Protein AF-A0AAV9IWS8-F1 (afdb_monomer_lite)

Foldseek 3Di:
DWDFDADPNDTDTDDPDDDDDDPCVVSVVVLVVVLVVLVVVVVVVLVVVVVVLVVLVDDDPDPDDDDDPDPLEFEEEEELCQQVPDDPPDVPVSLVLLLVLLVVVVVLCVVSVRHYQYEYEFQADPVLSVVVQVSRPSRDDGQWYQYNQNLFIDGPPDPATDLLSLCCFQVVDPQLDLVVLVVLCCVPPVVFKDWPDDSVVLVVLVVSDPSRSSRVRFKTWIDTPDPVDDQVVVQVVSQVSCVVVVRPRWDWHQGPSPRIIMTGGPPRFLLVNVLLVCLSNVHFLASYEYEDALPDPSSLRNLCNQQVPDDPVPSVVSSVVSVPVPVPPDDDDDDDDDDDDDDDDPDDDDPPPAQSYEYEHEYDPDPVSNVVSCVVSVNRHHYFYFPHTHSNRVSVRCVVVVND

InterPro domains:
  IPR023214 HAD superfamily [G3DSA:3.40.50.1000] (103-292)

Radius of gyration: 24.71 Å; chains: 1; bounding box: 49×78×70 Å

Organism: Cyanidium caldarium (NCBI:txid2771)

Structure (mmCIF, N/CA/C/O backbone):
data_AF-A0AAV9IWS8-F1
#
_entry.id   AF-A0AAV9IWS8-F1
#
loop_
_atom_site.group_PDB
_atom_site.id
_atom_site.type_symbol
_atom_site.label_atom_id
_atom_site.label_alt_id
_atom_site.label_comp_id
_atom_site.label_asym_id
_atom_site.label_entity_id
_atom_site.label_seq_id
_atom_site.pdbx_PDB_ins_code
_atom_site.Cartn_x
_atom_site.Cartn_y
_atom_site.Cartn_z
_atom_site.occupancy
_atom_site.B_iso_or_equiv
_atom_site.auth_seq_id
_atom_site.auth_comp_id
_atom_site.auth_asym_id
_atom_site.auth_atom_id
_atom_site.pdbx_PDB_model_num
ATOM 1 N N . MET A 1 1 ? -9.241 48.204 24.441 1.00 44.25 1 MET A N 1
ATOM 2 C CA . MET A 1 1 ? -8.723 46.841 24.699 1.00 44.25 1 MET A CA 1
ATOM 3 C C . MET A 1 1 ? -8.678 46.113 23.356 1.00 44.25 1 MET A C 1
ATOM 5 O O . MET A 1 1 ? -9.718 46.025 22.714 1.00 44.25 1 MET A O 1
ATOM 9 N N . GLN A 1 2 ? -7.498 45.735 22.853 1.00 40.56 2 GLN A N 1
ATOM 10 C CA . GLN A 1 2 ? -7.369 45.031 21.566 1.00 40.56 2 GLN A CA 1
ATOM 11 C C . GLN A 1 2 ? -7.474 43.526 21.810 1.00 40.56 2 GLN A C 1
ATOM 13 O O . GLN A 1 2 ? -6.686 42.978 22.578 1.00 40.56 2 GLN A O 1
ATOM 18 N N . ARG A 1 3 ? -8.441 42.867 21.168 1.00 42.56 3 ARG A N 1
ATOM 19 C CA . ARG A 1 3 ? -8.552 41.404 21.178 1.00 42.56 3 ARG A CA 1
ATOM 20 C C . ARG A 1 3 ? -7.980 40.896 19.858 1.00 42.56 3 ARG A C 1
ATOM 22 O O . ARG A 1 3 ? -8.365 41.384 18.797 1.00 42.56 3 ARG A O 1
ATOM 29 N N . ARG A 1 4 ? -7.014 39.979 19.916 1.00 39.25 4 ARG A N 1
ATOM 30 C CA . ARG A 1 4 ? -6.505 39.288 18.725 1.00 39.25 4 ARG A CA 1
ATOM 31 C C . ARG A 1 4 ? -7.320 38.019 18.548 1.00 39.25 4 ARG A C 1
ATOM 33 O O . ARG A 1 4 ? -7.346 37.192 19.453 1.00 39.25 4 ARG A O 1
ATOM 40 N N . GLU A 1 5 ? -7.970 37.883 17.404 1.00 42.12 5 GLU A N 1
ATOM 41 C CA . GLU A 1 5 ? -8.695 36.669 17.034 1.00 42.12 5 GLU A CA 1
ATOM 42 C C . GLU A 1 5 ? -8.039 36.070 15.790 1.00 42.12 5 GLU A C 1
ATOM 44 O O . GLU A 1 5 ? -7.589 36.790 14.893 1.00 42.12 5 GLU A O 1
ATOM 49 N N . THR A 1 6 ? -7.910 34.745 15.765 1.00 37.56 6 THR A N 1
ATOM 50 C CA . THR A 1 6 ? -7.320 34.020 14.638 1.00 37.56 6 THR A CA 1
ATOM 51 C C . THR A 1 6 ? -8.442 33.492 13.757 1.00 37.56 6 THR A C 1
ATOM 53 O O . THR A 1 6 ? -9.237 32.667 14.200 1.00 37.56 6 THR A O 1
ATOM 56 N N . VAL A 1 7 ? -8.503 33.954 12.508 1.00 41.59 7 VAL A N 1
ATOM 57 C CA . VAL A 1 7 ? -9.489 33.501 11.515 1.00 41.59 7 VAL A CA 1
ATOM 58 C C . VAL A 1 7 ? -8.727 33.065 10.267 1.00 41.59 7 VAL A C 1
ATOM 60 O O . VAL A 1 7 ? -7.934 33.834 9.728 1.00 41.59 7 VAL A O 1
ATOM 63 N N . CYS A 1 8 ? -8.918 31.813 9.837 1.00 34.59 8 CYS A N 1
ATOM 64 C CA . CYS A 1 8 ? -8.216 31.214 8.689 1.00 34.59 8 CYS A CA 1
ATOM 65 C C . CYS A 1 8 ? -6.675 31.321 8.755 1.00 34.59 8 CYS A C 1
ATOM 67 O O . CYS A 1 8 ? -6.027 31.528 7.736 1.00 34.59 8 CYS A O 1
ATOM 69 N N . GLY A 1 9 ? -6.083 31.218 9.952 1.00 37.50 9 GLY A N 1
ATOM 70 C CA . GLY A 1 9 ? -4.624 31.264 10.140 1.00 37.50 9 GLY A CA 1
ATOM 71 C C . GLY A 1 9 ? -4.002 32.667 10.186 1.00 37.50 9 GLY A C 1
ATOM 72 O O . GLY A 1 9 ? -2.807 32.783 10.441 1.00 37.50 9 GLY A O 1
ATOM 73 N N . PHE A 1 10 ? -4.787 33.738 10.020 1.00 37.78 10 PHE A N 1
ATOM 74 C CA . PHE A 1 10 ? -4.312 35.120 10.145 1.00 37.78 10 PHE A CA 1
ATOM 75 C C . PHE A 1 10 ? -4.718 35.725 11.496 1.00 37.78 10 PHE A C 1
ATOM 77 O O . PHE A 1 10 ? -5.850 35.547 11.951 1.00 37.78 10 PHE A O 1
ATOM 84 N N . GLN A 1 11 ? -3.803 36.457 12.145 1.00 38.84 11 GLN A N 1
ATOM 85 C CA . GLN A 1 11 ? -4.126 37.260 13.331 1.00 38.84 11 GLN A CA 1
ATOM 86 C C . GLN A 1 11 ? -4.824 38.551 12.897 1.00 38.84 11 GLN A C 1
ATOM 88 O O . GLN A 1 11 ? -4.212 39.400 12.250 1.00 38.84 11 GLN A O 1
ATOM 93 N N . VAL A 1 12 ? -6.087 38.724 13.287 1.00 42.97 12 VAL A N 1
ATOM 94 C CA . VAL A 1 12 ? -6.838 39.961 13.052 1.00 42.97 12 VAL A CA 1
ATOM 95 C C . VAL A 1 12 ? -6.952 40.719 14.372 1.00 42.97 12 VAL A C 1
ATOM 97 O O . VAL A 1 12 ? -7.405 40.180 15.384 1.00 42.97 12 VAL A O 1
ATOM 100 N N . ALA A 1 13 ? -6.503 41.975 14.383 1.00 39.78 13 ALA A N 1
ATOM 101 C CA . ALA A 1 13 ? -6.649 42.856 15.534 1.00 39.78 13 ALA A CA 1
ATOM 102 C C . ALA A 1 13 ? -8.054 43.472 15.530 1.00 39.78 13 ALA A C 1
ATOM 104 O O . ALA A 1 13 ? -8.386 44.265 14.649 1.00 39.78 13 ALA A O 1
ATOM 105 N N . VAL A 1 14 ? -8.877 43.119 16.518 1.00 45.31 14 VAL A N 1
ATOM 106 C CA . VAL A 1 14 ? -10.206 43.704 16.705 1.00 45.31 14 VAL A CA 1
ATOM 107 C C . VAL A 1 14 ? -10.105 44.807 17.756 1.00 45.31 14 VAL A C 1
ATOM 109 O O . VAL A 1 14 ? -9.863 44.560 18.943 1.00 45.31 14 VAL A O 1
ATOM 112 N N . THR A 1 15 ? -10.264 46.053 17.315 1.00 41.12 15 THR A N 1
ATOM 113 C CA . THR A 1 15 ? -10.272 47.223 18.198 1.00 41.12 15 THR A CA 1
ATOM 114 C C . THR A 1 15 ? -11.687 47.442 18.727 1.00 41.12 15 THR A C 1
ATOM 116 O O . THR A 1 15 ? -12.567 47.904 18.001 1.00 41.12 15 THR A O 1
ATOM 119 N N . VAL A 1 16 ? -11.924 47.118 20.000 1.00 42.53 16 VAL A N 1
ATOM 120 C CA . VAL A 1 16 ? -13.203 47.401 20.668 1.00 42.53 16 VAL A CA 1
ATOM 121 C C . VAL A 1 16 ? -13.324 48.916 20.861 1.00 42.53 16 VAL A C 1
ATOM 123 O O . VAL A 1 16 ? -12.614 49.482 21.692 1.00 42.53 16 VAL A O 1
ATOM 126 N N . GLY A 1 17 ? -14.182 49.570 20.069 1.00 40.38 17 GLY A N 1
ATOM 127 C CA . GLY A 1 17 ? -14.532 50.986 20.259 1.00 40.38 17 GLY A CA 1
ATOM 128 C C . GLY A 1 17 ? -14.829 51.819 19.006 1.00 40.38 17 GLY A C 1
ATOM 129 O O . GLY A 1 17 ? -15.272 52.953 19.151 1.00 40.38 17 GLY A O 1
ATOM 130 N N . ALA A 1 18 ? -14.640 51.307 17.786 1.00 39.53 18 ALA A N 1
ATOM 131 C CA . ALA A 1 18 ? -14.952 52.055 16.563 1.00 39.53 18 ALA A CA 1
ATOM 132 C C . ALA A 1 18 ? -16.072 51.381 15.756 1.00 39.53 18 ALA A C 1
ATOM 134 O O . ALA A 1 18 ? -16.103 50.162 15.614 1.00 39.53 18 ALA A O 1
ATOM 135 N N . ARG A 1 19 ? -17.002 52.211 15.264 1.00 37.84 19 ARG A N 1
ATOM 136 C CA . ARG A 1 19 ? -18.220 51.883 14.500 1.00 37.84 19 ARG A CA 1
ATOM 137 C C . ARG A 1 19 ? -18.088 50.610 13.650 1.00 37.84 19 ARG A C 1
ATOM 139 O O . ARG A 1 19 ? -17.273 50.551 12.734 1.00 37.84 19 ARG A O 1
ATOM 146 N N . LEU A 1 20 ? -18.963 49.640 13.922 1.00 42.66 20 LEU A N 1
ATOM 147 C CA . LEU A 1 20 ? -19.145 48.406 13.158 1.00 42.66 20 LEU A CA 1
ATOM 148 C C . LEU A 1 20 ? -19.492 48.722 11.687 1.00 42.66 20 LEU A C 1
ATOM 150 O O . LEU A 1 20 ? -20.643 48.968 11.335 1.00 42.66 20 LEU A O 1
ATOM 154 N N . ARG A 1 21 ? -18.477 48.717 10.820 1.00 41.31 21 ARG A N 1
ATOM 155 C CA . ARG A 1 21 ? -18.583 48.499 9.367 1.00 41.31 21 ARG A CA 1
ATOM 156 C C . ARG A 1 21 ? -17.654 47.333 8.990 1.00 41.31 21 ARG A C 1
ATOM 158 O O . ARG A 1 21 ? -16.724 47.030 9.732 1.00 41.31 21 ARG A O 1
ATOM 165 N N . PRO A 1 22 ? -17.978 46.579 7.931 1.00 43.94 22 PRO A N 1
ATOM 166 C CA . PRO A 1 22 ? -18.131 45.133 8.036 1.00 43.94 22 PRO A CA 1
ATOM 167 C C . PRO A 1 22 ? -16.794 44.398 7.946 1.00 43.94 22 PRO A C 1
ATOM 169 O O . PRO A 1 22 ? -16.255 44.182 6.861 1.00 43.94 22 PRO A O 1
ATOM 172 N N . VAL A 1 23 ? -16.320 43.909 9.092 1.00 45.72 23 VAL A N 1
ATOM 173 C CA . VAL A 1 23 ? -15.241 42.909 9.183 1.00 45.72 23 VAL A CA 1
ATOM 174 C C . VAL A 1 23 ? -15.566 41.673 8.319 1.00 45.72 23 VAL A C 1
ATOM 176 O O . VAL A 1 23 ? -14.657 41.058 7.767 1.00 45.72 23 VAL A O 1
ATOM 179 N N . SER A 1 24 ? -16.851 41.370 8.077 1.00 49.56 24 SER A N 1
ATOM 180 C CA . SER A 1 24 ? -17.270 40.248 7.221 1.00 49.56 24 SER A CA 1
ATOM 181 C C . SER A 1 24 ? -16.883 40.396 5.743 1.00 49.56 24 SER A C 1
ATOM 183 O O . SER A 1 24 ? -16.644 39.390 5.080 1.00 49.56 24 SER A O 1
ATOM 185 N N . LEU A 1 25 ? -16.758 41.621 5.218 1.00 45.06 25 LEU A N 1
ATOM 186 C CA . LEU A 1 25 ? -16.413 41.860 3.809 1.00 45.06 25 LEU A CA 1
ATOM 187 C C . LEU A 1 25 ? -14.907 41.712 3.566 1.00 45.06 25 LEU A C 1
ATOM 189 O O . LEU A 1 25 ? -14.501 41.111 2.574 1.00 45.06 25 LEU A O 1
ATOM 193 N N . ALA A 1 26 ? -14.079 42.194 4.497 1.00 46.75 26 ALA A N 1
ATOM 194 C CA . ALA A 1 26 ? -12.628 42.022 4.438 1.00 46.75 26 ALA A CA 1
ATOM 195 C C . ALA A 1 26 ? -12.226 40.549 4.630 1.00 46.75 26 ALA A C 1
ATOM 197 O O . ALA A 1 26 ? -11.439 40.022 3.846 1.00 46.75 26 ALA A O 1
ATOM 198 N N . VAL A 1 27 ? -12.837 39.857 5.601 1.00 52.47 27 VAL A N 1
ATOM 199 C CA . VAL A 1 27 ? -12.632 38.414 5.820 1.00 52.47 27 VAL A CA 1
ATOM 200 C C . VAL A 1 27 ? -13.157 37.597 4.634 1.00 52.47 27 VAL A C 1
ATOM 202 O O . VAL A 1 27 ? -12.464 36.704 4.153 1.00 52.47 27 VAL A O 1
ATOM 205 N N . GLY A 1 28 ? -14.331 37.939 4.091 1.00 46.25 28 GLY A N 1
ATOM 206 C CA . GLY A 1 28 ? -14.896 37.273 2.914 1.00 46.25 28 GLY A CA 1
ATOM 207 C C . GLY A 1 28 ? -14.073 37.468 1.634 1.00 46.25 28 GLY A C 1
ATOM 208 O O . GLY A 1 28 ? -14.016 36.572 0.791 1.00 46.25 28 GLY A O 1
ATOM 209 N N . ASN A 1 29 ? -13.400 38.610 1.480 1.00 51.38 29 ASN A N 1
ATOM 210 C CA . ASN A 1 29 ? -12.502 38.858 0.350 1.00 51.38 29 ASN A CA 1
ATOM 211 C C . ASN A 1 29 ? -11.147 38.160 0.528 1.00 51.38 29 ASN A C 1
ATOM 213 O O . ASN A 1 29 ? -10.643 37.596 -0.439 1.00 51.38 29 ASN A O 1
ATOM 217 N N . ALA A 1 30 ? -10.602 38.116 1.748 1.00 48.44 30 ALA A N 1
ATOM 218 C CA . ALA A 1 30 ? -9.397 37.347 2.058 1.00 48.44 30 ALA A CA 1
ATOM 219 C C . ALA A 1 30 ? -9.610 35.839 1.836 1.00 48.44 30 ALA A C 1
ATOM 221 O O . ALA A 1 30 ? -8.800 35.198 1.171 1.00 48.44 30 ALA A O 1
ATOM 222 N N . CYS A 1 31 ? -10.743 35.285 2.285 1.00 49.72 31 CYS A N 1
ATOM 223 C CA . CYS A 1 31 ? -11.090 33.882 2.036 1.00 49.72 31 CYS A CA 1
ATOM 224 C C . CYS A 1 31 ? -11.226 33.583 0.536 1.00 49.72 31 CYS A C 1
ATOM 226 O O . CYS A 1 31 ? -10.699 32.582 0.061 1.00 49.72 31 CYS A O 1
ATOM 228 N N . ARG A 1 32 ? -11.873 34.472 -0.234 1.00 53.44 32 ARG A N 1
ATOM 229 C CA . ARG A 1 32 ? -11.977 34.325 -1.697 1.00 53.44 32 ARG A CA 1
ATOM 230 C C . ARG A 1 32 ? -10.627 34.431 -2.405 1.00 53.44 32 ARG A C 1
ATOM 232 O O . ARG A 1 32 ? -10.396 33.689 -3.355 1.00 53.44 32 ARG A O 1
ATOM 239 N N . ALA A 1 33 ? -9.737 35.313 -1.953 1.00 48.81 33 ALA A N 1
ATOM 240 C CA . ALA A 1 33 ? -8.392 35.448 -2.510 1.00 48.81 33 ALA A CA 1
ATOM 241 C C . ALA A 1 33 ? -7.543 34.193 -2.253 1.00 48.81 33 ALA A C 1
ATOM 243 O O . ALA A 1 33 ? -6.892 33.701 -3.174 1.00 48.81 33 ALA A O 1
ATOM 244 N N . VAL A 1 34 ? -7.621 33.625 -1.044 1.00 52.84 34 VAL A N 1
ATOM 245 C CA . VAL A 1 34 ? -6.986 32.343 -0.703 1.00 52.84 34 VAL A CA 1
ATOM 246 C C . VAL A 1 34 ? -7.567 31.216 -1.561 1.00 52.84 34 VAL A C 1
ATOM 248 O O . VAL A 1 34 ? -6.813 30.513 -2.225 1.00 52.84 34 VAL A O 1
ATOM 251 N N . GLN A 1 35 ? -8.894 31.111 -1.675 1.00 50.78 35 GLN A N 1
ATOM 252 C CA . GLN A 1 35 ? -9.545 30.121 -2.544 1.00 50.78 35 GLN A CA 1
ATOM 253 C C . GLN A 1 35 ? -9.142 30.264 -4.023 1.00 50.78 35 GLN A C 1
ATOM 255 O O . GLN A 1 35 ? -8.949 29.261 -4.711 1.00 50.78 35 GLN A O 1
ATOM 260 N N . GLN A 1 36 ? -8.983 31.491 -4.534 1.00 52.28 36 GLN A N 1
ATOM 261 C CA . GLN A 1 36 ? -8.515 31.728 -5.903 1.00 52.28 36 GLN A CA 1
ATOM 262 C C . GLN A 1 36 ? -7.044 31.344 -6.091 1.00 52.28 36 GLN A C 1
ATOM 264 O O . GLN A 1 36 ? -6.728 30.654 -7.062 1.00 52.28 36 GLN A O 1
ATOM 269 N N . GLN A 1 37 ? -6.150 31.742 -5.181 1.00 53.06 37 GLN A N 1
ATOM 270 C CA . GLN A 1 37 ? -4.728 31.383 -5.247 1.00 53.06 37 GLN A CA 1
ATOM 271 C C . GLN A 1 37 ? -4.522 29.865 -5.155 1.00 53.06 37 GLN A C 1
ATOM 273 O O . GLN A 1 37 ? -3.770 29.293 -5.946 1.00 53.06 37 GLN A O 1
ATOM 278 N N . GLN A 1 38 ? -5.254 29.193 -4.267 1.00 52.41 38 GLN A N 1
ATOM 279 C CA . GLN A 1 38 ? -5.216 27.738 -4.123 1.00 52.41 38 GLN A CA 1
ATOM 280 C C . GLN A 1 38 ? -5.833 27.028 -5.349 1.00 52.41 38 GLN A C 1
ATOM 282 O O . GLN A 1 38 ? -5.283 26.055 -5.870 1.00 52.41 38 GLN A O 1
ATOM 287 N N . GLY A 1 39 ? -6.912 27.579 -5.922 1.00 50.59 39 GLY A N 1
ATOM 288 C CA . GLY A 1 39 ? -7.481 27.159 -7.209 1.00 50.59 39 GLY A CA 1
ATOM 289 C C . GLY A 1 39 ? -6.471 27.182 -8.362 1.00 50.59 39 GLY A C 1
ATOM 290 O O . GLY A 1 39 ? -6.437 26.258 -9.180 1.00 50.59 39 GLY A O 1
ATOM 291 N N . VAL A 1 40 ? -5.624 28.212 -8.421 1.00 57.69 40 VAL A N 1
ATOM 292 C CA . VAL A 1 40 ? -4.547 28.328 -9.416 1.00 57.69 40 VAL A CA 1
ATOM 293 C C . VAL A 1 40 ? -3.444 27.298 -9.163 1.00 57.69 40 VAL A C 1
ATOM 295 O O . VAL A 1 40 ? -3.032 26.630 -10.114 1.00 57.69 40 VAL A O 1
ATOM 298 N N . ALA A 1 41 ? -3.018 27.111 -7.909 1.00 53.50 41 ALA A N 1
ATOM 299 C CA . ALA A 1 41 ? -1.998 26.127 -7.537 1.00 53.50 41 ALA A CA 1
ATOM 300 C C . ALA A 1 41 ? -2.413 24.693 -7.909 1.00 53.50 41 ALA A C 1
ATOM 302 O O . ALA A 1 41 ? -1.655 23.971 -8.550 1.00 53.50 41 ALA A O 1
ATOM 303 N N . PHE A 1 42 ? -3.657 24.305 -7.634 1.00 53.34 42 PHE A N 1
ATOM 304 C CA . PHE A 1 42 ? -4.180 22.986 -8.006 1.00 53.34 42 PHE A CA 1
ATOM 305 C C . PHE A 1 42 ? -4.276 22.763 -9.513 1.00 53.34 42 PHE A C 1
ATOM 307 O O . PHE A 1 42 ? -3.954 21.685 -10.012 1.00 53.34 42 PHE A O 1
ATOM 314 N N . ARG A 1 43 ? -4.699 23.780 -10.276 1.00 62.03 43 ARG A N 1
ATOM 315 C CA . ARG A 1 43 ? -4.694 23.690 -11.744 1.00 62.03 43 ARG A CA 1
ATOM 316 C C . ARG A 1 43 ? -3.269 23.561 -12.278 1.00 62.03 43 ARG A C 1
ATOM 318 O O . ARG A 1 43 ? -3.054 22.824 -13.238 1.00 62.03 43 ARG A O 1
ATOM 325 N N . ALA A 1 44 ? -2.306 24.263 -11.680 1.00 61.41 44 ALA A N 1
ATOM 326 C CA . ALA A 1 44 ? -0.895 24.123 -12.021 1.00 61.41 44 ALA A CA 1
ATOM 327 C C . ALA A 1 44 ? -0.381 22.709 -11.706 1.00 61.41 44 ALA A C 1
ATOM 329 O O . ALA A 1 44 ? 0.295 22.114 -12.544 1.00 61.41 44 ALA A O 1
ATOM 330 N N . GLU A 1 45 ? -0.788 22.134 -10.575 1.00 60.22 45 GLU A N 1
ATOM 331 C CA . GLU A 1 45 ? -0.401 20.783 -10.173 1.00 60.22 45 GLU A CA 1
ATOM 332 C C . GLU A 1 45 ? -0.983 19.709 -11.097 1.00 60.22 45 GLU A C 1
ATOM 334 O O . GLU A 1 45 ? -0.250 18.865 -11.613 1.00 60.22 45 GLU A O 1
ATOM 339 N N . ARG A 1 46 ? -2.278 19.801 -11.430 1.00 64.88 46 ARG A N 1
ATOM 340 C CA . ARG A 1 46 ? -2.899 18.938 -12.449 1.00 64.88 46 ARG A CA 1
ATOM 341 C C . ARG A 1 46 ? -2.174 19.030 -13.792 1.00 64.88 46 ARG A C 1
ATOM 343 O O . ARG A 1 46 ? -1.942 18.007 -14.433 1.00 64.88 46 ARG A O 1
ATOM 350 N N . ARG A 1 47 ? -1.770 20.235 -14.215 1.00 65.38 47 ARG A N 1
ATOM 351 C CA . ARG A 1 47 ? -0.985 20.429 -15.449 1.00 65.38 47 ARG A CA 1
ATOM 352 C C . ARG A 1 47 ? 0.389 19.771 -15.357 1.00 65.38 47 ARG A C 1
ATOM 354 O O . ARG A 1 47 ? 0.838 19.188 -16.341 1.00 65.38 47 ARG A O 1
ATOM 361 N N . ARG A 1 48 ? 1.060 19.856 -14.207 1.00 64.69 48 ARG A N 1
ATOM 362 C CA . ARG A 1 48 ? 2.366 19.225 -13.984 1.00 64.69 48 ARG A CA 1
ATOM 363 C C . ARG A 1 48 ? 2.257 17.698 -14.043 1.00 64.69 48 ARG A C 1
ATOM 365 O O . ARG A 1 48 ? 3.038 17.078 -14.764 1.00 64.69 48 ARG A O 1
ATOM 372 N N . ARG A 1 49 ? 1.234 17.113 -13.408 1.00 61.62 49 ARG A N 1
ATOM 373 C CA . ARG A 1 49 ? 0.951 15.665 -13.455 1.00 61.62 49 ARG A CA 1
ATOM 374 C C . ARG A 1 49 ? 0.615 15.193 -14.859 1.00 61.62 49 ARG A C 1
ATOM 376 O O . ARG A 1 49 ? 1.187 14.220 -15.334 1.00 61.62 49 ARG A O 1
ATOM 383 N N . ALA A 1 50 ? -0.229 15.937 -15.574 1.00 62.84 50 ALA A N 1
ATOM 384 C CA . ALA A 1 50 ? -0.552 15.634 -16.965 1.00 62.84 50 ALA A CA 1
ATOM 385 C C . ALA A 1 50 ? 0.697 15.623 -17.865 1.00 62.84 50 ALA A C 1
ATOM 387 O O . ALA A 1 50 ? 0.795 14.773 -18.746 1.00 62.84 50 ALA A O 1
ATOM 388 N N . ARG A 1 51 ? 1.666 16.525 -17.637 1.00 66.50 51 ARG A N 1
ATOM 389 C CA . ARG A 1 51 ? 2.952 16.530 -18.360 1.00 66.50 51 ARG A CA 1
ATOM 390 C C . ARG A 1 51 ? 3.835 15.343 -17.994 1.00 66.50 51 ARG A C 1
ATOM 392 O O . ARG A 1 51 ? 4.458 14.784 -18.889 1.00 66.50 51 ARG A O 1
ATOM 399 N N . TRP A 1 52 ? 3.891 14.971 -16.717 1.00 64.00 52 TRP A N 1
ATOM 400 C CA . TRP A 1 52 ? 4.634 13.794 -16.264 1.00 64.00 52 TRP A CA 1
ATOM 401 C C . TRP A 1 52 ? 4.077 12.509 -16.892 1.00 64.00 52 TRP A C 1
ATOM 403 O O . TRP A 1 52 ? 4.830 11.755 -17.500 1.00 64.00 52 TRP A O 1
ATOM 413 N N . LEU A 1 53 ? 2.750 12.334 -16.895 1.00 57.88 53 LEU A N 1
ATOM 414 C CA . LEU A 1 53 ? 2.090 11.230 -17.602 1.00 57.88 53 LEU A CA 1
ATOM 415 C C . LEU A 1 53 ? 2.387 11.242 -19.106 1.00 57.88 53 LEU A C 1
ATOM 417 O O . LEU A 1 53 ? 2.688 10.204 -19.684 1.00 57.88 53 LEU A O 1
ATOM 421 N N . ALA A 1 54 ? 2.370 12.419 -19.741 1.00 58.69 54 ALA A N 1
ATOM 422 C CA . ALA A 1 54 ? 2.739 12.537 -21.152 1.00 58.69 54 ALA A CA 1
ATOM 423 C C . ALA A 1 54 ? 4.211 12.178 -21.417 1.00 58.69 54 ALA A C 1
ATOM 425 O O . ALA A 1 54 ? 4.526 11.732 -22.514 1.00 58.69 54 ALA A O 1
ATOM 426 N N . ALA A 1 55 ? 5.112 12.383 -20.450 1.00 59.00 55 ALA A N 1
ATOM 427 C CA . ALA A 1 55 ? 6.513 11.991 -20.570 1.00 59.00 55 ALA A CA 1
ATOM 428 C C . ALA A 1 55 ? 6.686 10.465 -20.505 1.00 59.00 55 ALA A C 1
ATOM 430 O O . ALA A 1 55 ? 7.504 9.933 -21.248 1.00 59.00 55 ALA A O 1
ATOM 431 N N . LEU A 1 56 ? 5.882 9.773 -19.689 1.00 55.47 56 LEU A N 1
ATOM 432 C CA . LEU A 1 56 ? 5.847 8.305 -19.627 1.00 55.47 56 LEU A CA 1
ATOM 433 C C . LEU A 1 56 ? 5.221 7.664 -20.874 1.00 55.47 56 LEU A C 1
ATOM 435 O O . LEU A 1 56 ? 5.575 6.546 -21.234 1.00 55.47 56 LEU A O 1
ATOM 439 N N . ASP A 1 57 ? 4.308 8.374 -21.540 1.00 50.12 57 ASP A N 1
ATOM 440 C CA . ASP A 1 57 ? 3.648 7.924 -22.772 1.00 50.12 57 ASP A CA 1
ATOM 441 C C . ASP A 1 57 ? 4.453 8.225 -24.053 1.00 50.12 57 ASP A C 1
ATOM 443 O O . ASP A 1 57 ? 4.012 7.855 -25.142 1.00 50.12 57 ASP A O 1
ATOM 447 N N . ARG A 1 58 ? 5.614 8.899 -23.979 1.00 47.28 58 ARG A N 1
ATOM 448 C CA . ARG A 1 58 ? 6.420 9.165 -25.183 1.00 47.28 58 ARG A CA 1
ATOM 449 C C . ARG A 1 58 ? 7.044 7.862 -25.693 1.00 47.28 58 ARG A C 1
ATOM 451 O O . ARG A 1 58 ? 7.877 7.297 -24.985 1.00 47.28 58 ARG A O 1
ATOM 458 N N . PRO A 1 59 ? 6.727 7.409 -26.922 1.00 44.16 59 PRO A N 1
ATOM 459 C CA . PRO A 1 59 ? 7.496 6.343 -27.542 1.00 44.16 59 PRO A CA 1
ATOM 460 C C . PRO A 1 59 ? 8.933 6.840 -27.700 1.00 44.16 59 PRO A C 1
ATOM 462 O O . PRO A 1 59 ? 9.172 7.881 -28.321 1.00 44.16 59 PRO A O 1
ATOM 465 N N . GLN A 1 60 ? 9.891 6.131 -27.101 1.00 47.62 60 GLN A N 1
ATOM 466 C CA . GLN A 1 60 ? 11.290 6.362 -27.430 1.00 47.62 60 GLN A CA 1
ATOM 467 C C . GLN A 1 60 ? 11.456 6.050 -28.919 1.00 47.62 60 GLN A C 1
ATOM 469 O O . GLN A 1 60 ? 10.963 5.036 -29.413 1.00 47.62 60 GLN A O 1
ATOM 474 N N . SER A 1 61 ? 12.057 6.986 -29.649 1.00 39.22 61 SER A N 1
ATOM 475 C CA . SER A 1 61 ? 12.314 6.882 -31.086 1.00 39.22 61 SER A CA 1
ATOM 476 C C . SER A 1 61 ? 12.901 5.510 -31.438 1.00 39.22 61 SER A C 1
ATOM 478 O O . SER A 1 61 ? 13.800 5.061 -30.725 1.00 39.22 61 SER A O 1
ATOM 480 N N . PRO A 1 62 ? 12.443 4.853 -32.519 1.00 41.84 62 PRO A N 1
ATOM 481 C CA . PRO A 1 62 ? 12.879 3.505 -32.839 1.00 41.84 62 PRO A CA 1
ATOM 482 C C . PRO A 1 62 ? 14.350 3.539 -33.255 1.00 41.84 62 PRO A C 1
ATOM 484 O O . PRO A 1 62 ? 14.680 3.944 -34.369 1.00 41.84 62 PRO A O 1
ATOM 487 N N . GLN A 1 63 ? 15.245 3.115 -32.364 1.00 42.66 63 GLN A N 1
ATOM 488 C CA . GLN A 1 63 ? 16.551 2.632 -32.789 1.00 42.66 63 GLN A CA 1
ATOM 489 C C . GLN A 1 63 ? 16.373 1.186 -33.244 1.00 42.66 63 GLN A C 1
ATOM 491 O O . GLN A 1 63 ? 15.838 0.333 -32.541 1.00 42.66 63 GLN A O 1
ATOM 496 N N . SER A 1 64 ? 16.723 0.969 -34.503 1.00 41.44 64 SER A N 1
ATOM 497 C CA . SER A 1 64 ? 16.489 -0.245 -35.266 1.00 41.44 64 SER A CA 1
ATOM 498 C C . SER A 1 64 ? 17.052 -1.501 -34.601 1.00 41.44 64 SER A C 1
ATOM 500 O O . SER A 1 64 ? 18.243 -1.566 -34.308 1.00 41.44 64 SER A O 1
ATOM 502 N N . GLY A 1 65 ? 16.220 -2.542 -34.552 1.00 41.47 65 GLY A N 1
ATOM 503 C CA . GLY A 1 65 ? 16.670 -3.924 -34.699 1.00 41.47 65 GLY A CA 1
ATOM 504 C C . GLY A 1 65 ? 16.858 -4.714 -33.409 1.00 41.47 65 GLY A C 1
ATOM 505 O O . GLY A 1 65 ? 17.987 -4.949 -32.999 1.00 41.47 65 GLY A O 1
ATOM 506 N N . ARG A 1 66 ? 15.759 -5.258 -32.872 1.00 36.50 66 ARG A N 1
ATOM 507 C CA . ARG A 1 66 ? 15.597 -6.698 -32.589 1.00 36.50 66 ARG A CA 1
ATOM 508 C C . ARG A 1 66 ? 14.166 -6.989 -32.138 1.00 36.50 66 ARG A C 1
ATOM 510 O O . ARG A 1 66 ? 13.579 -6.258 -31.354 1.00 36.50 66 ARG A O 1
ATOM 517 N N . SER A 1 67 ? 13.612 -8.049 -32.710 1.00 38.44 67 SER A N 1
ATOM 518 C CA . SER A 1 67 ? 12.271 -8.554 -32.444 1.00 38.44 67 SER A CA 1
ATOM 519 C C . SER A 1 67 ? 12.212 -9.214 -31.067 1.00 38.44 67 SER A C 1
ATOM 521 O O . SER A 1 67 ? 12.903 -10.203 -30.840 1.00 38.44 67 SER A O 1
ATOM 523 N N . ALA A 1 68 ? 11.362 -8.693 -30.188 1.00 37.69 68 ALA A N 1
ATOM 524 C CA . ALA A 1 68 ? 10.508 -9.495 -29.323 1.00 37.69 68 ALA A CA 1
ATOM 525 C C . ALA A 1 68 ? 9.280 -8.647 -28.973 1.00 37.69 68 ALA A C 1
ATOM 527 O O . ALA A 1 68 ? 9.380 -7.534 -28.468 1.00 37.69 68 ALA A O 1
ATOM 528 N N . SER A 1 69 ? 8.117 -9.177 -29.322 1.00 45.53 69 SER A N 1
ATOM 529 C CA . SER A 1 69 ? 6.800 -8.669 -28.959 1.00 45.53 69 SER A CA 1
ATOM 530 C C . SER A 1 69 ? 6.689 -8.555 -27.430 1.00 45.53 69 SER A C 1
ATOM 532 O O . SER A 1 69 ? 6.533 -9.566 -26.750 1.00 45.53 69 SER A O 1
ATOM 534 N N . GLY A 1 70 ? 6.749 -7.339 -26.898 1.00 51.62 70 GLY A N 1
ATOM 535 C CA . GLY A 1 70 ? 6.473 -7.024 -25.500 1.00 51.62 70 GLY A CA 1
ATOM 536 C C . GLY A 1 70 ? 6.495 -5.511 -25.326 1.00 51.62 70 GLY A C 1
ATOM 537 O O . GLY A 1 70 ? 7.328 -4.831 -25.927 1.00 51.62 70 GLY A O 1
ATOM 538 N N . ASN A 1 71 ? 5.555 -4.949 -24.572 1.00 63.12 71 ASN A N 1
ATOM 539 C CA . ASN A 1 71 ? 5.622 -3.534 -24.224 1.00 63.12 71 ASN A CA 1
ATOM 540 C C . ASN A 1 71 ? 6.961 -3.264 -23.527 1.00 63.12 71 ASN A C 1
ATOM 542 O O . ASN A 1 71 ? 7.340 -3.969 -22.598 1.00 63.12 71 ASN A O 1
ATOM 546 N N . ASN A 1 72 ? 7.667 -2.209 -23.930 1.00 81.38 72 ASN A N 1
ATOM 547 C CA . ASN A 1 72 ? 8.954 -1.825 -23.342 1.00 81.38 72 ASN A CA 1
ATOM 548 C C . ASN A 1 72 ? 8.805 -1.172 -21.946 1.00 81.38 72 ASN A C 1
ATOM 550 O O . ASN A 1 72 ? 9.559 -0.275 -21.572 1.00 81.38 72 ASN A O 1
ATOM 554 N N . ARG A 1 73 ? 7.753 -1.535 -21.207 1.00 87.31 73 ARG A N 1
ATOM 555 C CA . ARG A 1 73 ? 7.329 -0.918 -19.950 1.00 87.31 73 ARG A CA 1
ATOM 556 C C . ARG A 1 73 ? 7.037 -2.015 -18.940 1.00 87.31 73 ARG A C 1
ATOM 558 O O . ARG A 1 73 ? 6.403 -3.001 -19.287 1.00 87.31 73 ARG A O 1
ATOM 565 N N . LEU A 1 74 ? 7.473 -1.814 -17.706 1.00 91.44 74 LEU A N 1
ATOM 566 C CA . LEU A 1 74 ? 7.274 -2.743 -16.599 1.00 91.44 74 LEU A CA 1
ATOM 567 C C . LEU A 1 74 ? 6.819 -1.971 -15.364 1.00 91.44 74 LEU A C 1
ATOM 569 O O . LEU A 1 74 ? 7.412 -0.948 -15.026 1.00 91.44 74 LEU A O 1
ATOM 573 N N . LEU A 1 75 ? 5.780 -2.456 -14.691 1.00 94.44 75 LEU A N 1
ATOM 574 C CA . LEU A 1 75 ? 5.337 -1.941 -13.404 1.00 94.44 75 LEU A CA 1
ATOM 575 C C . LEU A 1 75 ? 5.824 -2.908 -12.332 1.00 94.44 75 LEU A C 1
ATOM 577 O O . LEU A 1 75 ? 5.309 -4.017 -12.211 1.00 94.44 75 LEU A O 1
ATOM 581 N N . LEU A 1 76 ? 6.827 -2.489 -11.568 1.00 95.56 76 LEU A N 1
ATOM 582 C CA . LEU A 1 76 ? 7.366 -3.260 -10.457 1.00 95.56 76 LEU A CA 1
ATOM 583 C C . LEU A 1 76 ? 6.732 -2.752 -9.159 1.00 95.56 76 LEU A C 1
ATOM 585 O O . LEU A 1 76 ? 7.085 -1.685 -8.664 1.00 95.56 76 LEU A O 1
ATOM 589 N N . CYS A 1 77 ? 5.771 -3.503 -8.631 1.00 97.25 77 CYS A N 1
ATOM 590 C CA . CYS A 1 77 ? 5.055 -3.205 -7.397 1.00 97.25 77 CYS A CA 1
ATOM 591 C C . CYS A 1 77 ? 5.665 -3.985 -6.234 1.00 97.25 77 CYS A C 1
ATOM 593 O O . CYS A 1 77 ? 5.596 -5.211 -6.218 1.00 97.25 77 CYS A O 1
ATOM 595 N N . VAL A 1 78 ? 6.208 -3.294 -5.236 1.00 95.69 78 VAL A N 1
ATOM 596 C CA . VAL A 1 78 ? 6.918 -3.914 -4.113 1.00 95.69 78 VAL A CA 1
ATOM 597 C C . VAL A 1 78 ? 6.265 -3.553 -2.784 1.00 95.69 78 VAL A C 1
ATOM 599 O O . VAL A 1 78 ? 6.091 -2.378 -2.457 1.00 95.69 78 VAL A O 1
ATOM 602 N N . GLU A 1 79 ? 5.932 -4.570 -1.992 1.00 94.31 79 GLU A N 1
ATOM 603 C CA . GLU A 1 79 ? 5.531 -4.395 -0.599 1.00 94.31 79 GLU A CA 1
ATOM 604 C C . GLU A 1 79 ? 6.731 -3.897 0.211 1.00 94.31 79 GLU A C 1
ATOM 606 O O . GLU A 1 79 ? 7.742 -4.594 0.342 1.00 94.31 79 GLU A O 1
ATOM 611 N N . LEU A 1 80 ? 6.622 -2.705 0.800 1.00 91.31 80 LEU A N 1
ATOM 612 C CA . LEU A 1 80 ? 7.754 -2.087 1.493 1.00 91.31 80 LEU A CA 1
ATOM 613 C C . LEU A 1 80 ? 8.230 -2.937 2.686 1.00 91.31 80 LEU A C 1
ATOM 615 O O . LEU A 1 80 ? 9.428 -3.126 2.869 1.00 91.31 80 LEU A O 1
ATOM 619 N N . GLY A 1 81 ? 7.298 -3.523 3.445 1.00 87.12 81 GLY A N 1
ATOM 620 C CA . GLY A 1 81 ? 7.617 -4.410 4.571 1.00 87.12 81 GLY A CA 1
ATOM 621 C C . GLY A 1 81 ? 8.211 -5.766 4.169 1.00 87.12 81 GLY A C 1
ATOM 622 O O . GLY A 1 81 ? 8.811 -6.437 5.004 1.00 87.12 81 GLY A O 1
ATOM 623 N N . ALA A 1 82 ? 8.070 -6.181 2.905 1.00 87.69 82 ALA A N 1
ATOM 624 C CA . ALA A 1 82 ? 8.728 -7.380 2.385 1.00 87.69 82 ALA A CA 1
ATOM 625 C C . ALA A 1 82 ? 10.164 -7.087 1.930 1.00 87.69 82 ALA A C 1
ATOM 627 O O . ALA A 1 82 ? 11.047 -7.929 2.090 1.00 87.69 82 ALA A O 1
ATOM 628 N N . LEU A 1 83 ? 10.396 -5.888 1.381 1.00 87.94 83 LEU A N 1
ATOM 629 C CA . LEU A 1 83 ? 11.724 -5.427 0.981 1.00 87.94 83 LEU A CA 1
ATOM 630 C C . LEU A 1 83 ? 12.611 -5.116 2.195 1.00 87.94 83 LEU A C 1
ATOM 632 O O . LEU A 1 83 ? 13.793 -5.457 2.186 1.00 87.94 83 LEU A O 1
ATOM 636 N N . PHE A 1 84 ? 12.021 -4.519 3.234 1.00 84.62 84 PHE A N 1
ATOM 637 C CA . PHE A 1 84 ? 12.672 -4.147 4.491 1.00 84.62 84 PHE A CA 1
ATOM 638 C C . PHE A 1 84 ? 12.044 -4.922 5.661 1.00 84.62 84 PHE A C 1
ATOM 640 O O . PHE A 1 84 ? 11.245 -4.359 6.417 1.00 84.62 84 PHE A O 1
ATOM 647 N N . PRO A 1 85 ? 12.335 -6.228 5.803 1.00 72.31 85 PRO A N 1
ATOM 648 C CA . PRO A 1 85 ? 11.758 -7.024 6.875 1.00 72.31 85 PRO A CA 1
ATOM 649 C C . PRO A 1 85 ? 12.196 -6.472 8.243 1.00 72.31 85 PRO A C 1
ATOM 651 O O . PRO A 1 85 ? 13.369 -6.123 8.414 1.00 72.31 85 PRO A O 1
ATOM 654 N N . PRO A 1 86 ? 11.295 -6.416 9.241 1.00 63.69 86 PRO A N 1
ATOM 655 C CA . PRO A 1 86 ? 11.644 -5.961 10.580 1.00 63.69 86 PRO A CA 1
ATOM 656 C C . PRO A 1 86 ? 12.645 -6.949 11.190 1.00 63.69 86 PRO A C 1
ATOM 658 O O . PRO A 1 86 ? 12.280 -8.057 11.579 1.00 63.69 86 PRO A O 1
ATOM 661 N N . THR A 1 87 ? 13.928 -6.587 11.238 1.00 61.34 87 THR A N 1
ATOM 662 C CA . THR A 1 87 ? 14.948 -7.388 11.921 1.00 61.34 87 THR A CA 1
ATOM 663 C C . THR A 1 87 ? 15.818 -6.516 12.812 1.00 61.34 87 THR A C 1
ATOM 665 O O . THR A 1 87 ? 16.391 -5.521 12.381 1.00 61.34 87 THR A O 1
ATOM 668 N N . ASP A 1 88 ? 15.973 -6.940 14.066 1.00 51.38 88 ASP A N 1
ATOM 669 C CA . ASP A 1 88 ? 16.716 -6.189 15.080 1.00 51.38 88 ASP A CA 1
ATOM 670 C C . ASP A 1 88 ? 18.243 -6.170 14.859 1.00 51.38 88 ASP A C 1
ATOM 672 O O . ASP A 1 88 ? 18.943 -5.455 15.575 1.00 51.38 88 ASP A O 1
ATOM 676 N N . LYS A 1 89 ? 18.817 -6.972 13.937 1.00 49.25 89 LYS A N 1
ATOM 677 C CA . LYS A 1 89 ? 20.284 -7.213 13.902 1.00 49.25 89 LYS A CA 1
ATOM 678 C C . LYS A 1 89 ? 20.951 -7.495 12.534 1.00 49.25 89 LYS A C 1
ATOM 680 O O . LYS A 1 89 ? 22.090 -7.958 12.538 1.00 49.25 89 LYS A O 1
ATOM 685 N N . LYS A 1 90 ? 20.331 -7.236 11.369 1.00 54.00 90 LYS A N 1
ATOM 686 C CA . LYS A 1 90 ? 20.927 -7.572 10.040 1.00 54.00 90 LYS A CA 1
ATOM 687 C C . LYS A 1 90 ? 21.084 -6.425 9.027 1.00 54.00 90 LYS A C 1
ATOM 689 O O . LYS A 1 90 ? 21.418 -6.672 7.872 1.00 54.00 90 LYS A O 1
ATOM 694 N N . ALA A 1 91 ? 21.004 -5.174 9.479 1.00 59.47 91 ALA A N 1
ATOM 695 C CA . ALA A 1 91 ? 21.011 -3.993 8.609 1.00 59.47 91 ALA A CA 1
ATOM 696 C C . ALA A 1 91 ? 22.162 -3.922 7.576 1.00 59.47 91 ALA A C 1
ATOM 698 O O . ALA A 1 91 ? 21.939 -3.484 6.451 1.00 59.47 91 ALA A O 1
ATOM 699 N N . ALA A 1 92 ? 23.381 -4.366 7.912 1.00 57.97 92 ALA A N 1
ATOM 700 C CA . ALA A 1 92 ? 24.533 -4.248 7.009 1.00 57.97 92 ALA A CA 1
ATOM 701 C C . ALA A 1 92 ? 24.461 -5.181 5.783 1.00 57.97 92 ALA A C 1
ATOM 703 O O . ALA A 1 92 ? 24.708 -4.736 4.665 1.00 57.97 92 ALA A O 1
ATOM 704 N N . ALA A 1 93 ? 24.087 -6.451 5.978 1.00 59.22 93 ALA A N 1
ATOM 705 C CA . ALA A 1 93 ? 23.951 -7.415 4.881 1.00 59.22 93 ALA A CA 1
ATOM 706 C C . ALA A 1 93 ? 22.749 -7.079 3.984 1.00 59.22 93 ALA A C 1
ATOM 708 O O . ALA A 1 93 ? 22.803 -7.256 2.767 1.00 59.22 93 ALA A O 1
ATOM 709 N N . ASP A 1 94 ? 21.686 -6.541 4.585 1.00 72.88 94 ASP A N 1
ATOM 710 C CA . ASP A 1 94 ? 20.507 -6.093 3.849 1.00 72.88 94 ASP A CA 1
ATOM 711 C C . ASP A 1 94 ? 20.815 -4.848 3.002 1.00 72.88 94 ASP A C 1
ATOM 713 O O . ASP A 1 94 ? 20.315 -4.733 1.885 1.00 72.88 94 ASP A O 1
ATOM 717 N N . THR A 1 95 ? 21.698 -3.960 3.478 1.00 78.56 95 THR A N 1
ATOM 718 C CA . THR A 1 95 ? 22.142 -2.778 2.719 1.00 78.56 95 THR A CA 1
ATOM 719 C C . THR A 1 95 ? 22.941 -3.177 1.477 1.00 78.56 95 THR A C 1
ATOM 721 O O . THR A 1 95 ? 22.611 -2.734 0.385 1.00 78.56 95 THR A O 1
ATOM 724 N N . GLU A 1 96 ? 23.923 -4.079 1.588 1.00 83.75 96 GLU A N 1
ATOM 725 C CA . GLU A 1 96 ? 24.694 -4.542 0.418 1.00 83.75 96 GLU A CA 1
ATOM 726 C C . GLU A 1 96 ? 23.794 -5.214 -0.640 1.00 83.75 96 GLU A C 1
ATOM 728 O O . GLU A 1 96 ? 23.958 -5.007 -1.846 1.00 83.75 96 GLU A O 1
ATOM 733 N N . ALA A 1 97 ? 22.796 -5.986 -0.198 1.00 85.75 97 ALA A N 1
ATOM 734 C CA . ALA A 1 97 ? 21.823 -6.600 -1.094 1.00 85.75 97 ALA A CA 1
ATOM 735 C C . ALA A 1 97 ? 20.927 -5.564 -1.798 1.00 85.75 97 ALA A C 1
ATOM 737 O O . ALA A 1 97 ? 20.622 -5.729 -2.981 1.00 85.75 97 ALA A O 1
ATOM 738 N N . LEU A 1 98 ? 20.521 -4.499 -1.098 1.00 86.00 98 LEU A N 1
ATOM 739 C CA . LEU A 1 98 ? 19.767 -3.379 -1.671 1.00 86.00 98 LEU A CA 1
ATOM 740 C C . LEU A 1 98 ? 20.597 -2.614 -2.705 1.00 86.00 98 LEU A C 1
ATOM 742 O O . LEU A 1 98 ? 20.109 -2.373 -3.810 1.00 86.00 98 LEU A O 1
ATOM 746 N N . ASP A 1 99 ? 21.852 -2.298 -2.382 1.00 85.44 99 ASP A N 1
ATOM 747 C CA . ASP A 1 99 ? 22.791 -1.633 -3.290 1.00 85.44 99 ASP A CA 1
ATOM 748 C C . ASP A 1 99 ? 22.938 -2.441 -4.581 1.00 85.44 99 ASP A C 1
ATOM 750 O O . ASP A 1 99 ? 22.796 -1.908 -5.685 1.00 85.44 99 ASP A O 1
ATOM 754 N N . SER A 1 100 ? 23.158 -3.753 -4.444 1.00 88.12 100 SER A N 1
ATOM 755 C CA . SER A 1 100 ? 23.280 -4.662 -5.583 1.00 88.12 100 SER A CA 1
ATOM 756 C C . SER A 1 100 ? 22.006 -4.704 -6.428 1.00 88.12 100 SER A C 1
ATOM 758 O O . SER A 1 100 ? 22.089 -4.661 -7.657 1.00 88.12 100 SER A O 1
ATOM 760 N N . LEU A 1 101 ? 20.829 -4.758 -5.797 1.00 89.56 101 LEU A N 1
ATOM 761 C CA . LEU A 1 101 ? 19.541 -4.776 -6.489 1.00 89.56 101 LEU A CA 1
ATOM 762 C C . LEU A 1 101 ? 19.333 -3.508 -7.328 1.00 89.56 101 LEU A C 1
ATOM 764 O O . LEU A 1 101 ? 19.040 -3.601 -8.522 1.00 89.56 101 LEU A O 1
ATOM 768 N N . PHE A 1 102 ? 19.475 -2.326 -6.722 1.00 87.56 102 PHE A N 1
ATOM 769 C CA . PHE A 1 102 ? 19.228 -1.066 -7.426 1.00 87.56 102 PHE A CA 1
ATOM 770 C C . PHE A 1 102 ? 20.279 -0.792 -8.495 1.00 87.56 102 PHE A C 1
ATOM 772 O O . PHE A 1 102 ? 19.934 -0.291 -9.567 1.00 87.56 102 PHE A O 1
ATOM 779 N N . GLU A 1 103 ? 21.535 -1.171 -8.257 1.00 86.62 103 GLU A N 1
ATOM 780 C CA . GLU A 1 103 ? 22.572 -1.065 -9.276 1.00 86.62 103 GLU A CA 1
ATOM 781 C C . GLU A 1 103 ? 22.274 -1.975 -10.474 1.00 86.62 103 GLU A C 1
ATOM 783 O O . GLU A 1 103 ? 22.355 -1.533 -11.620 1.00 86.62 103 GLU A O 1
ATOM 788 N N . ARG A 1 104 ? 21.831 -3.217 -10.236 1.00 88.12 104 ARG A N 1
ATOM 789 C CA . ARG A 1 104 ? 21.414 -4.135 -11.308 1.00 88.12 104 ARG A CA 1
ATOM 790 C C . ARG A 1 104 ? 20.219 -3.604 -12.087 1.00 88.12 104 ARG A C 1
ATOM 792 O O . ARG A 1 104 ? 20.262 -3.608 -13.312 1.00 88.12 104 ARG A O 1
ATOM 799 N N . LEU A 1 105 ? 19.192 -3.095 -11.404 1.00 86.25 105 LEU A N 1
ATOM 800 C CA . LEU A 1 105 ? 18.040 -2.460 -12.054 1.00 86.25 105 LEU A CA 1
ATOM 801 C C . LEU A 1 105 ? 18.472 -1.267 -12.914 1.00 86.25 105 LEU A C 1
ATOM 803 O O . LEU A 1 105 ? 18.018 -1.126 -14.048 1.00 86.25 105 LEU A O 1
ATOM 807 N N . ARG A 1 106 ? 19.389 -0.432 -12.414 1.00 84.38 106 ARG A N 1
ATOM 808 C CA . ARG A 1 106 ? 19.926 0.718 -13.153 1.00 84.38 106 ARG A CA 1
ATOM 809 C C . ARG A 1 106 ? 20.681 0.288 -14.412 1.00 84.38 106 ARG A C 1
ATOM 811 O O . ARG A 1 106 ? 20.470 0.872 -15.480 1.00 84.38 106 ARG A O 1
ATOM 818 N N . VAL A 1 107 ? 21.547 -0.720 -14.295 1.00 84.19 107 VAL A N 1
ATOM 819 C CA . VAL A 1 107 ? 22.302 -1.285 -15.425 1.00 84.19 107 VAL A CA 1
ATOM 820 C C . VAL A 1 107 ? 21.349 -1.906 -16.444 1.00 84.19 107 VAL A C 1
ATOM 822 O O . VAL A 1 107 ? 21.474 -1.625 -17.634 1.00 84.19 107 VAL A O 1
ATOM 825 N N . HIS A 1 108 ? 20.357 -2.673 -15.986 1.00 83.69 108 HIS A N 1
ATOM 826 C CA . HIS A 1 108 ? 19.346 -3.299 -16.836 1.00 83.69 108 HIS A CA 1
ATOM 827 C C . HIS A 1 108 ? 18.542 -2.275 -17.634 1.00 83.69 108 HIS A C 1
ATOM 829 O O . HIS A 1 108 ? 18.476 -2.370 -18.858 1.00 83.69 108 HIS A O 1
ATOM 835 N N . VAL A 1 109 ? 17.992 -1.254 -16.970 1.00 82.38 109 VAL A N 1
ATOM 836 C CA . VAL A 1 109 ? 17.246 -0.160 -17.621 1.00 82.38 109 VAL A CA 1
ATOM 837 C C . VAL A 1 109 ? 18.108 0.539 -18.675 1.00 82.38 109 VAL A C 1
ATOM 839 O O . VAL A 1 109 ? 17.640 0.828 -19.777 1.00 82.38 109 VAL A O 1
ATOM 842 N N . SER A 1 110 ? 19.389 0.764 -18.369 1.00 80.75 110 SER A N 1
ATOM 843 C CA . SER A 1 110 ? 20.330 1.395 -19.302 1.00 80.75 110 SER A CA 1
ATOM 844 C C . SER A 1 110 ? 20.657 0.505 -20.509 1.00 80.75 110 SER A C 1
ATOM 846 O O . SER A 1 110 ? 20.850 1.022 -21.607 1.00 80.75 110 SER A O 1
ATOM 848 N N . ALA A 1 111 ? 20.718 -0.818 -20.325 1.00 84.38 111 ALA A N 1
ATOM 849 C CA . ALA A 1 111 ? 21.088 -1.773 -21.369 1.00 84.38 111 ALA A CA 1
ATOM 850 C C . ALA A 1 111 ? 19.910 -2.190 -22.266 1.00 84.38 111 ALA A C 1
ATOM 852 O O . ALA A 1 111 ? 20.100 -2.428 -23.457 1.00 84.38 111 ALA A O 1
ATOM 853 N N . THR A 1 112 ? 18.700 -2.290 -21.711 1.00 78.62 112 THR A N 1
ATOM 854 C CA . THR A 1 112 ? 17.524 -2.842 -22.409 1.00 78.62 112 THR A CA 1
ATOM 855 C C . THR A 1 112 ? 16.581 -1.791 -22.969 1.00 78.62 112 THR A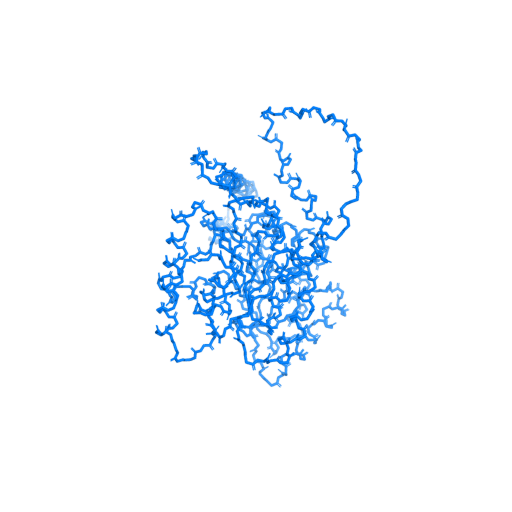 C 1
ATOM 857 O O . THR A 1 112 ? 15.659 -2.134 -23.702 1.00 78.62 112 THR A O 1
ATOM 860 N N . THR A 1 113 ? 16.787 -0.510 -22.647 1.00 78.81 113 THR A N 1
ATOM 861 C CA . THR A 1 113 ? 15.845 0.593 -22.917 1.00 78.81 113 THR A CA 1
ATOM 862 C C . THR A 1 113 ? 14.472 0.427 -22.251 1.00 78.81 113 THR A C 1
ATOM 864 O O . THR A 1 113 ? 13.584 1.244 -22.495 1.00 78.81 113 THR A O 1
ATOM 867 N N . GLN A 1 114 ? 14.289 -0.589 -21.398 1.00 83.94 114 GLN A N 1
ATOM 868 C CA . GLN A 1 114 ? 13.033 -0.861 -20.706 1.00 83.94 114 GLN A CA 1
ATOM 869 C C . GLN A 1 114 ? 12.727 0.220 -19.673 1.00 83.94 114 GLN A C 1
ATOM 871 O O . GLN A 1 114 ? 13.562 0.577 -18.844 1.00 83.94 114 GLN A O 1
ATOM 876 N N . VAL A 1 115 ? 11.496 0.728 -19.696 1.00 87.06 115 VAL A N 1
ATOM 877 C CA . VAL A 1 115 ? 11.009 1.693 -18.710 1.00 87.06 115 VAL A CA 1
ATOM 878 C C . VAL A 1 115 ? 10.402 0.933 -17.537 1.00 87.06 115 VAL A C 1
ATOM 880 O O . VAL A 1 115 ? 9.275 0.446 -17.620 1.00 87.06 115 VAL A O 1
ATOM 883 N N . VAL A 1 116 ? 11.137 0.853 -16.431 1.00 90.44 116 VAL A N 1
ATOM 884 C CA . VAL A 1 116 ? 10.640 0.282 -15.173 1.00 90.44 116 VAL A CA 1
ATOM 885 C C . VAL A 1 116 ? 10.038 1.402 -14.328 1.00 90.44 116 VAL A C 1
ATOM 887 O O . VAL A 1 116 ? 10.736 2.341 -13.962 1.00 90.44 116 VAL A O 1
ATOM 890 N N . THR A 1 117 ? 8.739 1.313 -14.040 1.00 93.44 117 THR A N 1
ATOM 891 C CA . THR A 1 117 ? 8.056 2.172 -13.064 1.00 93.44 117 THR A CA 1
ATOM 892 C C . THR A 1 117 ? 8.003 1.446 -11.730 1.00 93.44 117 THR A C 1
ATOM 894 O O . THR A 1 117 ? 7.407 0.371 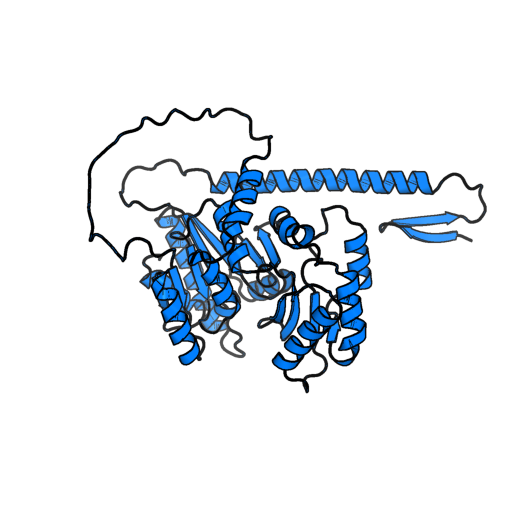-11.636 1.00 93.44 117 THR A O 1
ATOM 897 N N . LEU A 1 118 ? 8.616 2.028 -10.703 1.00 94.31 118 LEU A N 1
ATOM 898 C CA . LEU A 1 118 ? 8.664 1.452 -9.365 1.00 94.31 118 LEU A CA 1
ATOM 899 C C . LEU A 1 118 ? 7.500 1.971 -8.518 1.00 94.31 118 LEU A C 1
ATOM 901 O O . LEU A 1 118 ? 7.376 3.173 -8.280 1.00 94.31 118 LEU A O 1
ATOM 905 N N . LEU A 1 119 ? 6.664 1.057 -8.036 1.00 97.06 119 LEU A N 1
ATOM 906 C CA . LEU A 1 119 ? 5.586 1.344 -7.101 1.00 97.06 119 LEU A CA 1
ATOM 907 C C . LEU A 1 119 ? 5.884 0.669 -5.766 1.00 97.06 119 LEU A C 1
ATOM 909 O O . LEU A 1 119 ? 6.059 -0.544 -5.724 1.00 97.06 119 LEU A O 1
ATOM 913 N N . TYR A 1 120 ? 5.861 1.422 -4.670 1.00 96.75 120 TYR A N 1
ATOM 914 C CA . TYR A 1 120 ? 5.828 0.832 -3.331 1.00 96.75 120 TYR A CA 1
ATOM 915 C C . TYR A 1 120 ? 4.418 0.861 -2.763 1.00 96.75 120 TYR A C 1
ATOM 917 O O . TYR A 1 120 ? 3.708 1.854 -2.921 1.00 96.75 120 TYR A O 1
ATOM 925 N N . PHE A 1 121 ? 4.024 -0.196 -2.059 1.00 96.62 121 PHE A N 1
ATOM 926 C CA . PHE A 1 121 ? 2.783 -0.219 -1.289 1.00 96.62 121 PHE A CA 1
ATOM 927 C C . PHE A 1 121 ? 3.025 -0.680 0.145 1.00 96.62 121 PHE A C 1
ATOM 929 O O . PHE A 1 121 ? 3.909 -1.497 0.414 1.00 96.62 121 PHE A O 1
ATOM 936 N N . PHE A 1 122 ? 2.265 -0.104 1.074 1.00 94.69 122 PHE A N 1
ATOM 937 C CA . PHE A 1 122 ? 2.436 -0.311 2.509 1.00 94.69 122 PHE A CA 1
ATOM 938 C C . PHE A 1 122 ? 1.207 0.169 3.297 1.00 94.69 122 PHE A C 1
ATOM 940 O O . PHE A 1 122 ? 0.358 0.888 2.767 1.00 94.69 122 PHE A O 1
ATOM 947 N N . ASP A 1 123 ? 1.093 -0.235 4.565 1.00 92.44 123 ASP A N 1
ATOM 948 C CA . ASP A 1 123 ? -0.014 0.165 5.446 1.00 92.44 123 ASP A CA 1
ATOM 949 C C . ASP A 1 123 ? 0.261 1.435 6.269 1.00 92.44 123 ASP A C 1
ATOM 951 O O . ASP A 1 123 ? -0.682 2.026 6.779 1.00 92.44 123 ASP A O 1
ATOM 955 N N . GLY A 1 124 ? 1.503 1.911 6.347 1.00 90.38 124 GLY A N 1
ATOM 956 C CA . GLY A 1 124 ? 1.848 3.167 7.019 1.00 90.38 124 GLY A CA 1
ATOM 957 C C . GLY A 1 124 ? 1.578 4.448 6.213 1.00 90.38 124 GLY A C 1
ATOM 958 O O . GLY A 1 124 ? 1.098 4.439 5.076 1.00 90.38 124 GLY A O 1
ATOM 959 N N . SER A 1 125 ? 1.955 5.576 6.813 1.00 89.00 125 SER A N 1
ATOM 960 C CA . SER A 1 125 ? 1.930 6.908 6.206 1.00 89.00 125 SER A CA 1
ATOM 961 C C . SER A 1 125 ? 3.117 7.152 5.269 1.00 89.00 125 SER A C 1
ATOM 963 O O . SER A 1 125 ? 4.179 6.533 5.381 1.00 89.00 125 SER A O 1
ATOM 965 N N . MET A 1 126 ? 2.984 8.133 4.373 1.00 88.81 126 MET A N 1
ATOM 966 C CA . MET A 1 126 ? 4.083 8.541 3.490 1.00 88.81 126 MET A CA 1
ATOM 967 C C . MET A 1 126 ? 5.314 9.039 4.271 1.00 88.81 126 MET A C 1
ATOM 969 O O . MET A 1 126 ? 6.452 8.809 3.861 1.00 88.81 126 MET A O 1
ATOM 973 N N . THR A 1 127 ? 5.104 9.691 5.419 1.00 88.25 127 THR A N 1
ATOM 974 C CA . THR A 1 127 ? 6.192 10.138 6.303 1.00 88.25 127 THR A CA 1
ATOM 975 C C . THR A 1 127 ? 6.959 8.951 6.877 1.00 88.25 127 THR A C 1
ATOM 977 O O . THR A 1 127 ? 8.187 8.944 6.829 1.00 88.25 127 THR A O 1
ATOM 980 N N . GLN A 1 128 ? 6.249 7.927 7.357 1.00 87.44 128 GLN A N 1
ATOM 981 C CA . GLN A 1 128 ? 6.864 6.703 7.879 1.00 87.44 128 GLN A CA 1
ATOM 982 C C . GLN A 1 128 ? 7.641 5.960 6.786 1.00 87.44 128 GLN A C 1
ATOM 984 O O . GLN A 1 128 ? 8.778 5.556 7.015 1.00 87.44 128 GLN A O 1
ATOM 989 N N . ALA A 1 129 ? 7.087 5.847 5.575 1.00 89.19 129 ALA A N 1
ATOM 990 C CA . ALA A 1 129 ? 7.790 5.226 4.455 1.00 89.19 129 ALA A CA 1
ATOM 991 C C . ALA A 1 129 ? 9.068 5.985 4.068 1.00 89.19 129 ALA A C 1
ATOM 993 O O . ALA A 1 129 ? 10.108 5.368 3.856 1.00 89.19 129 ALA A O 1
ATOM 994 N N . ARG A 1 130 ? 9.034 7.324 4.029 1.00 89.00 130 ARG A N 1
ATOM 995 C CA . ARG A 1 130 ? 10.238 8.139 3.790 1.00 89.00 130 ARG A CA 1
ATOM 996 C C . ARG A 1 130 ? 11.270 7.990 4.899 1.00 89.00 130 ARG A C 1
ATOM 998 O O . ARG A 1 130 ? 12.458 7.919 4.602 1.00 89.00 130 ARG A O 1
ATOM 1005 N N . GLN A 1 131 ? 10.831 7.926 6.155 1.00 87.56 131 GLN A N 1
ATOM 1006 C CA . GLN A 1 131 ? 11.724 7.680 7.281 1.00 87.56 131 GLN A CA 1
ATOM 1007 C C . GLN A 1 131 ? 12.397 6.310 7.152 1.00 87.56 131 GLN A C 1
ATOM 1009 O O . GLN A 1 131 ? 13.609 6.228 7.324 1.00 87.56 131 GLN A O 1
ATOM 1014 N N . LEU A 1 132 ? 11.648 5.267 6.789 1.00 86.06 132 LEU A N 1
ATOM 1015 C CA . LEU A 1 132 ? 12.202 3.938 6.536 1.00 86.06 132 LEU A CA 1
ATOM 1016 C C . LEU A 1 132 ? 13.218 3.965 5.387 1.00 86.06 132 LEU A C 1
ATOM 1018 O O . LEU A 1 132 ? 14.356 3.557 5.578 1.00 86.06 132 LEU A O 1
ATOM 1022 N N . LEU A 1 133 ? 12.857 4.527 4.229 1.00 87.00 133 LEU A N 1
ATOM 1023 C CA . LEU A 1 133 ? 13.761 4.641 3.077 1.00 87.00 133 LEU A CA 1
ATOM 1024 C C . LEU A 1 133 ? 15.029 5.443 3.410 1.00 87.00 133 LEU A C 1
ATOM 1026 O O . LEU A 1 133 ? 16.109 5.089 2.956 1.00 87.00 133 LEU A O 1
ATOM 1030 N N . SER A 1 134 ? 14.931 6.482 4.246 1.00 85.75 134 SER A N 1
ATOM 1031 C CA . SER A 1 134 ? 16.090 7.298 4.641 1.00 85.75 134 SER A CA 1
ATOM 1032 C C . SER A 1 134 ? 17.145 6.542 5.455 1.00 85.75 134 SER A C 1
ATOM 1034 O O . SER A 1 134 ? 18.288 6.987 5.527 1.00 85.75 134 SER A O 1
ATOM 1036 N N . GLN A 1 135 ? 16.786 5.395 6.043 1.00 84.19 135 GLN A N 1
ATOM 1037 C CA . GLN A 1 135 ? 17.731 4.521 6.744 1.00 84.19 135 GLN A CA 1
ATOM 1038 C C . GLN A 1 135 ? 18.649 3.764 5.770 1.00 84.19 135 GLN A C 1
ATOM 1040 O O . GLN A 1 135 ? 19.686 3.255 6.189 1.00 84.19 135 GLN A O 1
ATOM 1045 N N . TYR A 1 136 ? 18.299 3.732 4.479 1.00 81.75 136 TYR A N 1
ATOM 1046 C CA . TYR A 1 136 ? 19.004 3.011 3.424 1.00 81.75 136 TYR A CA 1
ATOM 1047 C C . TYR A 1 136 ? 19.402 3.996 2.311 1.00 81.75 136 TYR A C 1
ATOM 1049 O O . TYR A 1 136 ? 18.600 4.273 1.421 1.00 81.75 136 TYR A O 1
ATOM 1057 N N . PRO A 1 137 ? 20.633 4.545 2.325 1.00 77.19 137 PRO A N 1
ATOM 1058 C CA . PRO A 1 137 ? 21.050 5.626 1.420 1.00 77.19 137 PRO A CA 1
ATOM 1059 C C . PRO A 1 137 ? 20.920 5.320 -0.079 1.00 77.19 137 PRO A C 1
ATOM 1061 O O . PRO A 1 137 ? 20.834 6.234 -0.897 1.00 77.19 137 PRO A O 1
ATOM 1064 N N . THR A 1 138 ? 20.930 4.043 -0.441 1.00 79.00 138 THR A N 1
ATOM 1065 C CA . THR A 1 138 ? 20.822 3.542 -1.814 1.00 79.00 138 THR A CA 1
ATOM 1066 C C . THR A 1 138 ? 19.399 3.203 -2.232 1.00 79.00 138 THR A C 1
ATOM 1068 O O . THR A 1 138 ? 19.149 2.990 -3.419 1.00 79.00 138 THR A O 1
ATOM 1071 N N . ALA A 1 139 ? 18.453 3.186 -1.289 1.00 79.19 139 ALA A N 1
ATOM 1072 C CA . ALA A 1 139 ? 17.057 2.959 -1.597 1.00 79.19 139 ALA A CA 1
ATOM 1073 C C . ALA A 1 139 ? 16.509 4.129 -2.419 1.00 79.19 139 ALA A C 1
ATOM 1075 O O . ALA A 1 139 ? 16.547 5.295 -2.021 1.00 79.19 139 ALA A O 1
ATOM 1076 N N . VAL A 1 140 ? 15.978 3.806 -3.594 1.00 81.69 140 VAL A N 1
ATOM 1077 C CA . VAL A 1 140 ? 15.375 4.797 -4.484 1.00 81.69 140 VAL A CA 1
ATOM 1078 C C . VAL A 1 140 ? 13.943 5.067 -4.023 1.00 81.69 140 VAL A C 1
ATOM 1080 O O . VAL A 1 140 ? 13.187 4.124 -3.788 1.00 81.69 140 VAL A O 1
ATOM 1083 N N . GLU A 1 141 ? 13.548 6.343 -3.911 1.00 84.69 141 GLU A N 1
ATOM 1084 C CA . GLU A 1 141 ? 12.133 6.709 -3.742 1.00 84.69 141 GLU A CA 1
ATOM 1085 C C . GLU A 1 141 ? 11.352 6.203 -4.960 1.00 84.69 141 GLU A C 1
ATOM 1087 O O . GLU A 1 141 ? 11.724 6.493 -6.101 1.00 84.69 141 GLU A O 1
ATOM 1092 N N . GLY A 1 142 ? 10.281 5.444 -4.716 1.00 86.38 142 GLY A N 1
ATOM 1093 C CA . GLY A 1 142 ? 9.443 4.904 -5.782 1.00 86.38 142 GLY A CA 1
ATOM 1094 C C . GLY A 1 142 ? 8.877 6.013 -6.665 1.00 86.38 142 GLY A C 1
ATOM 1095 O O . GLY A 1 142 ? 8.643 7.138 -6.215 1.00 86.38 142 GLY A O 1
ATOM 1096 N N . ASP A 1 143 ? 8.619 5.693 -7.930 1.00 93.25 143 ASP A N 1
ATOM 1097 C CA . ASP A 1 143 ? 7.899 6.596 -8.828 1.00 93.25 143 ASP A CA 1
ATOM 1098 C C . ASP A 1 143 ? 6.471 6.833 -8.328 1.00 93.25 143 ASP A C 1
ATOM 1100 O O . ASP A 1 143 ? 5.903 7.914 -8.523 1.00 93.25 143 ASP A O 1
ATOM 1104 N N . ILE A 1 144 ? 5.902 5.818 -7.670 1.00 95.88 144 ILE A N 1
ATOM 1105 C CA . ILE A 1 144 ? 4.574 5.835 -7.065 1.00 95.88 144 ILE A CA 1
ATOM 1106 C C . ILE A 1 144 ? 4.627 5.193 -5.672 1.00 95.88 144 ILE A C 1
ATOM 1108 O O . ILE A 1 144 ? 5.301 4.187 -5.462 1.00 95.88 144 ILE A O 1
ATOM 1112 N N . MET A 1 145 ? 3.885 5.756 -4.721 1.00 95.62 145 MET A N 1
ATOM 1113 C CA . MET A 1 145 ? 3.746 5.232 -3.359 1.00 95.62 145 MET A CA 1
ATOM 1114 C C . MET A 1 145 ? 2.256 5.083 -3.021 1.00 95.62 145 MET A C 1
ATOM 1116 O O . MET A 1 145 ? 1.544 6.087 -2.964 1.00 95.62 145 MET A O 1
ATOM 1120 N N . CYS A 1 146 ? 1.779 3.857 -2.797 1.00 95.50 146 CYS A N 1
ATOM 1121 C CA . CYS A 1 146 ? 0.449 3.570 -2.251 1.00 95.50 146 CYS A CA 1
ATOM 1122 C C . CYS A 1 146 ? 0.557 3.496 -0.714 1.00 95.50 146 CYS A C 1
ATOM 1124 O O . CYS A 1 146 ? 1.009 2.484 -0.175 1.00 95.50 146 CYS A O 1
ATOM 1126 N N . ALA A 1 147 ? 0.150 4.556 -0.016 1.00 93.31 147 ALA A N 1
ATOM 1127 C CA . ALA A 1 147 ? 0.159 4.622 1.448 1.00 93.31 147 ALA A CA 1
ATOM 1128 C C . ALA A 1 147 ? -1.182 4.169 2.044 1.00 93.31 147 ALA A C 1
ATOM 1130 O O . ALA A 1 147 ? -2.201 4.135 1.342 1.00 93.31 147 ALA A O 1
ATOM 1131 N N . TYR A 1 148 ? -1.181 3.846 3.342 1.00 92.69 148 TYR A N 1
ATOM 1132 C CA . TYR A 1 148 ? -2.363 3.422 4.097 1.00 92.69 148 TYR A CA 1
ATOM 1133 C C . TYR A 1 148 ? -3.164 2.326 3.380 1.00 92.69 148 TYR A C 1
ATOM 1135 O O . TYR A 1 148 ? -4.353 2.483 3.114 1.00 92.69 148 TYR A O 1
ATOM 1143 N N . ALA A 1 149 ? -2.494 1.241 2.980 1.00 92.75 149 ALA A N 1
ATOM 1144 C CA . ALA A 1 149 ? -3.098 0.098 2.289 1.00 92.75 149 ALA A CA 1
ATOM 1145 C C . ALA A 1 149 ? -3.911 0.488 1.037 1.00 92.75 149 ALA A C 1
ATOM 1147 O O . ALA A 1 149 ? -4.966 -0.076 0.746 1.00 92.75 149 ALA A O 1
ATOM 1148 N N . GLY A 1 150 ? -3.411 1.478 0.294 1.00 92.44 150 GLY A N 1
ATOM 1149 C CA . GLY A 1 150 ? -4.042 1.968 -0.927 1.00 92.44 150 GLY A CA 1
ATOM 1150 C C . GLY A 1 150 ? -5.077 3.066 -0.703 1.00 92.44 150 GLY A C 1
ATOM 1151 O O . GLY A 1 150 ? -5.706 3.483 -1.665 1.00 92.44 150 GLY A O 1
ATOM 1152 N N . ALA A 1 151 ? -5.256 3.594 0.510 1.00 90.50 151 ALA A N 1
ATOM 1153 C CA . ALA A 1 151 ? -6.118 4.760 0.709 1.00 90.50 151 ALA A CA 1
ATOM 1154 C C . ALA A 1 151 ? -5.548 6.024 0.038 1.00 90.50 151 ALA A C 1
ATOM 1156 O O . ALA A 1 151 ? -6.304 6.901 -0.370 1.00 90.50 151 ALA A O 1
ATOM 1157 N N . GLN A 1 152 ? -4.225 6.115 -0.137 1.00 91.50 152 GLN A N 1
ATOM 1158 C CA . GLN A 1 152 ? -3.579 7.266 -0.772 1.00 91.50 152 GLN A CA 1
ATOM 1159 C C . GLN A 1 152 ? -2.556 6.858 -1.823 1.00 91.50 152 GLN A C 1
ATOM 1161 O O . GLN A 1 152 ? -1.840 5.874 -1.657 1.00 91.50 152 GLN A O 1
ATOM 1166 N N . VAL A 1 153 ? -2.442 7.674 -2.874 1.00 92.88 153 VAL A N 1
ATOM 1167 C CA . VAL A 1 153 ? -1.468 7.492 -3.958 1.00 92.88 153 VAL A CA 1
ATOM 1168 C C . VAL A 1 153 ? -0.617 8.735 -4.086 1.00 92.88 153 VAL A C 1
ATOM 1170 O O . VAL A 1 153 ? -1.138 9.804 -4.376 1.00 92.88 153 VAL A O 1
ATOM 1173 N N . PHE A 1 154 ? 0.692 8.607 -3.930 1.00 92.44 154 PHE A N 1
ATOM 1174 C CA . PHE A 1 154 ? 1.639 9.690 -4.169 1.00 92.44 154 PHE A CA 1
ATOM 1175 C C . PHE A 1 154 ? 2.445 9.394 -5.425 1.00 92.44 154 PHE A C 1
ATOM 1177 O O . PHE A 1 154 ? 2.850 8.260 -5.661 1.00 92.44 154 PHE A O 1
ATOM 1184 N N . GLN A 1 155 ? 2.686 10.428 -6.223 1.00 91.12 155 GLN A N 1
ATOM 1185 C CA . GLN A 1 155 ? 3.609 10.380 -7.353 1.00 91.12 155 GLN A CA 1
ATOM 1186 C C . GLN A 1 155 ? 4.921 11.040 -6.940 1.00 91.12 155 GLN A C 1
ATOM 1188 O O . GLN A 1 155 ? 4.926 12.013 -6.179 1.00 91.12 155 GLN A O 1
ATOM 1193 N N . ARG A 1 156 ? 6.041 10.552 -7.466 1.00 86.62 156 ARG A N 1
ATOM 1194 C CA . ARG A 1 156 ? 7.360 11.112 -7.172 1.00 86.62 156 ARG A CA 1
ATOM 1195 C C . ARG A 1 156 ? 7.425 12.607 -7.484 1.00 86.62 156 ARG A C 1
ATOM 1197 O O . ARG A 1 156 ? 6.997 13.067 -8.543 1.00 86.62 156 ARG A O 1
ATOM 1204 N N . GLY A 1 157 ? 7.986 13.372 -6.549 1.00 81.62 157 GLY A N 1
ATOM 1205 C CA . GLY A 1 157 ? 8.092 14.831 -6.647 1.00 81.62 157 GLY A CA 1
ATOM 1206 C C . GLY A 1 157 ? 6.820 15.601 -6.270 1.00 81.62 157 GLY A C 1
ATOM 1207 O O . GLY A 1 157 ? 6.824 16.832 -6.362 1.00 81.62 157 GLY A O 1
ATOM 1208 N N . TYR A 1 158 ? 5.766 14.907 -5.828 1.00 80.44 158 TYR A N 1
ATOM 1209 C CA . TYR A 1 158 ? 4.542 15.498 -5.292 1.00 80.44 158 TYR A CA 1
ATOM 1210 C C . TYR A 1 158 ? 4.468 15.281 -3.777 1.00 80.44 158 TYR A C 1
ATOM 1212 O O . TYR A 1 158 ? 4.769 14.202 -3.266 1.00 80.44 158 TYR A O 1
ATOM 1220 N N . SER A 1 159 ? 4.082 16.325 -3.043 1.00 79.81 159 SER A N 1
ATOM 1221 C CA . SER A 1 159 ? 3.867 16.254 -1.591 1.00 79.81 159 SER A CA 1
ATOM 1222 C C . SER A 1 159 ? 2.442 15.843 -1.223 1.00 79.81 159 SER A C 1
ATOM 1224 O O . SER A 1 159 ? 2.241 15.274 -0.156 1.00 79.81 159 SER A O 1
ATOM 1226 N N . ALA A 1 160 ? 1.473 16.119 -2.098 1.00 83.19 160 ALA A N 1
ATOM 1227 C CA . ALA A 1 160 ? 0.065 15.791 -1.903 1.00 83.19 160 ALA A CA 1
ATOM 1228 C C . ALA A 1 160 ? -0.331 14.500 -2.648 1.00 83.19 160 ALA A C 1
ATOM 1230 O O . ALA A 1 160 ? 0.269 14.197 -3.693 1.00 83.19 160 ALA A O 1
ATOM 1231 N N . PRO A 1 161 ? -1.359 13.770 -2.177 1.00 86.00 161 PRO A N 1
ATOM 1232 C CA . PRO A 1 161 ? -1.838 12.570 -2.855 1.00 86.00 161 PRO A CA 1
ATOM 1233 C C . PRO A 1 161 ? -2.458 12.884 -4.219 1.00 86.00 161 PRO A C 1
ATOM 1235 O O . PRO A 1 161 ? -2.595 14.041 -4.626 1.00 86.00 161 PRO A O 1
ATOM 1238 N N . ASP A 1 162 ? -2.785 11.846 -4.983 1.00 87.31 162 ASP A N 1
ATOM 1239 C CA . ASP A 1 162 ? -3.453 11.991 -6.264 1.00 87.31 162 ASP A CA 1
ATOM 1240 C C . ASP A 1 162 ? -4.918 12.382 -6.102 1.00 87.31 162 ASP A C 1
ATOM 1242 O O . ASP A 1 162 ? -5.697 11.599 -5.561 1.00 87.31 162 ASP A O 1
ATOM 1246 N N . PRO A 1 163 ? -5.319 13.567 -6.601 1.00 80.06 163 PRO A N 1
ATOM 1247 C CA . PRO A 1 163 ? -6.659 14.074 -6.361 1.00 80.06 163 PRO A CA 1
ATOM 1248 C C . PRO A 1 163 ? -7.735 13.230 -7.048 1.00 80.06 163 PRO A C 1
ATOM 1250 O O . PRO A 1 163 ? -8.859 13.196 -6.567 1.00 80.06 163 PRO A O 1
ATOM 1253 N N . TYR A 1 164 ? -7.424 12.543 -8.158 1.00 82.38 164 TYR A N 1
ATOM 1254 C CA . TYR A 1 164 ? -8.404 11.669 -8.810 1.00 82.38 164 TYR A CA 1
ATOM 1255 C C . TYR A 1 164 ? -8.669 10.422 -7.969 1.00 82.38 164 TYR A C 1
ATOM 1257 O O . TYR A 1 164 ? -9.811 9.979 -7.873 1.00 82.38 164 TYR A O 1
ATOM 1265 N N . TRP A 1 165 ? -7.626 9.883 -7.337 1.00 86.81 165 TRP A N 1
ATOM 1266 C CA . TRP A 1 165 ? -7.767 8.775 -6.401 1.00 86.81 165 TRP A CA 1
ATOM 1267 C C . TRP A 1 165 ? -8.485 9.199 -5.117 1.00 86.81 165 TRP A C 1
ATOM 1269 O O . TRP A 1 165 ? -9.430 8.538 -4.690 1.00 86.81 165 TRP A O 1
ATOM 1279 N N . GLU A 1 166 ? -8.090 10.330 -4.526 1.00 79.19 166 GLU A N 1
ATOM 1280 C CA . GLU A 1 166 ? -8.718 10.844 -3.304 1.00 79.19 166 GLU A CA 1
ATOM 1281 C C . GLU A 1 166 ? -10.204 11.139 -3.488 1.00 79.19 166 GLU A C 1
ATOM 1283 O O . GLU A 1 166 ? -11.004 10.787 -2.622 1.00 79.19 166 GLU A O 1
ATOM 1288 N N . ASP A 1 167 ? -10.592 11.721 -4.626 1.00 76.50 167 ASP A N 1
ATOM 1289 C CA . ASP A 1 167 ? -11.999 11.946 -4.949 1.00 76.50 167 ASP A CA 1
ATOM 1290 C C . ASP A 1 167 ? -12.780 10.615 -4.935 1.00 76.50 167 ASP A C 1
ATOM 1292 O O . ASP A 1 167 ? -13.904 10.574 -4.439 1.00 76.50 167 ASP A O 1
ATOM 1296 N N . GLN A 1 168 ? -12.201 9.493 -5.381 1.00 76.94 168 GLN A N 1
ATOM 1297 C CA . GLN A 1 168 ? -12.873 8.188 -5.291 1.00 76.94 168 GLN A CA 1
ATOM 1298 C C . GLN A 1 168 ? -12.997 7.659 -3.863 1.00 76.94 168 GLN A C 1
ATOM 1300 O O . GLN A 1 168 ? -14.018 7.049 -3.535 1.00 76.94 168 GLN A O 1
ATOM 1305 N N . MET A 1 169 ? -11.975 7.873 -3.035 1.00 78.88 169 MET A N 1
ATOM 1306 C CA . MET A 1 169 ? -11.964 7.413 -1.645 1.00 78.88 169 MET A CA 1
ATOM 1307 C C . MET A 1 169 ? -12.911 8.234 -0.763 1.00 78.88 169 MET A C 1
ATOM 1309 O O . MET A 1 169 ? -13.563 7.678 0.115 1.00 78.88 169 MET A O 1
ATOM 1313 N N . VAL A 1 170 ? -13.010 9.544 -1.010 1.00 68.56 170 VAL A N 1
ATOM 1314 C CA . VAL A 1 170 ? -13.744 10.488 -0.152 1.00 68.56 170 VAL A CA 1
ATOM 1315 C C . VAL A 1 170 ? -15.131 10.836 -0.691 1.00 68.56 170 VAL A C 1
ATOM 1317 O O . VAL A 1 170 ? -16.068 10.961 0.091 1.00 68.56 170 VAL A O 1
ATOM 1320 N N . LEU A 1 171 ? -15.294 11.016 -2.006 1.00 62.97 171 LEU A N 1
ATOM 1321 C CA . LEU A 1 171 ? -16.586 11.378 -2.615 1.00 62.97 171 LEU A CA 1
ATOM 1322 C C . LEU A 1 171 ? -17.364 10.160 -3.117 1.00 62.97 171 LEU A C 1
ATOM 1324 O O . LEU A 1 171 ? -18.564 10.259 -3.365 1.00 62.97 171 LEU A O 1
ATOM 1328 N N . GLY A 1 172 ? -16.692 9.021 -3.296 1.00 60.19 172 GLY A N 1
ATOM 1329 C CA . GLY A 1 172 ? -17.310 7.797 -3.793 1.00 60.19 172 GLY A CA 1
ATOM 1330 C C . GLY A 1 172 ? -18.129 7.025 -2.755 1.00 60.19 172 GLY A C 1
ATOM 1331 O O . GLY A 1 172 ? -18.863 6.114 -3.149 1.00 60.19 172 GLY A O 1
ATOM 1332 N N . GLU A 1 173 ? -18.014 7.362 -1.468 1.00 61.97 173 GLU A N 1
ATOM 1333 C CA . GLU A 1 173 ? -18.727 6.708 -0.367 1.00 61.97 173 GLU A CA 1
ATOM 1334 C C . GLU A 1 173 ? -19.599 7.708 0.398 1.00 61.97 173 GLU A C 1
ATOM 1336 O O . GLU A 1 173 ? -19.095 8.616 1.052 1.00 61.97 173 GLU A O 1
ATOM 1341 N N . GLU A 1 174 ? -20.916 7.482 0.400 1.00 57.97 174 GLU A N 1
ATOM 1342 C CA . GLU A 1 174 ? -21.858 8.210 1.268 1.00 57.97 174 GLU A CA 1
ATOM 1343 C C . GLU A 1 174 ? -21.549 8.016 2.768 1.00 57.97 174 GLU A C 1
ATOM 1345 O O . GLU A 1 174 ? -21.997 8.803 3.597 1.00 57.97 174 GLU A O 1
ATOM 1350 N N . ALA A 1 175 ? -20.765 6.988 3.119 1.00 57.62 175 ALA A N 1
ATOM 1351 C CA . ALA A 1 175 ? -20.513 6.557 4.492 1.00 57.62 175 ALA A CA 1
ATOM 1352 C C . ALA A 1 175 ? -19.181 7.038 5.103 1.00 57.62 175 ALA A C 1
ATOM 1354 O O . ALA A 1 175 ? -18.966 6.823 6.296 1.00 57.62 175 ALA A O 1
ATOM 1355 N N . TRP A 1 176 ? -18.290 7.691 4.342 1.00 77.75 176 TRP A N 1
ATOM 1356 C CA . TRP A 1 176 ? -17.020 8.200 4.886 1.00 77.75 176 TRP A CA 1
ATOM 1357 C C . TRP A 1 176 ? -17.186 9.594 5.514 1.00 77.75 176 TRP A C 1
ATOM 1359 O O . TRP A 1 176 ? -16.607 10.589 5.070 1.00 77.75 176 TRP A O 1
ATOM 1369 N N . ASP A 1 177 ? -18.013 9.679 6.562 1.00 79.94 177 ASP A N 1
ATOM 1370 C CA . ASP A 1 177 ? -18.126 10.877 7.396 1.00 79.94 177 ASP A CA 1
ATOM 1371 C C . ASP A 1 177 ? -17.244 10.750 8.645 1.00 79.94 177 ASP A C 1
ATOM 1373 O O . ASP A 1 177 ? -17.492 9.969 9.566 1.00 79.94 177 ASP A O 1
ATOM 1377 N N . LEU A 1 178 ? -16.197 11.570 8.683 1.00 81.56 178 LEU A N 1
ATOM 1378 C CA . LEU A 1 178 ? -15.201 11.574 9.749 1.00 81.56 178 LEU A CA 1
ATOM 1379 C C . LEU A 1 178 ? -15.770 12.010 11.102 1.00 81.56 178 LEU A C 1
ATOM 1381 O O . LEU A 1 178 ? -15.263 11.582 12.135 1.00 81.56 178 LEU A O 1
ATOM 1385 N N . LYS A 1 179 ? -16.799 12.867 11.130 1.00 84.50 179 LYS A N 1
ATOM 1386 C CA . LYS A 1 179 ? -17.373 13.361 12.393 1.00 84.50 179 LYS A CA 1
ATOM 1387 C C . LYS A 1 179 ? -17.989 12.244 13.240 1.00 84.50 179 LYS A C 1
ATOM 1389 O O . LYS A 1 179 ? -17.553 12.100 14.386 1.00 84.50 179 LYS A O 1
ATOM 1394 N N . PRO A 1 180 ? -18.970 11.467 12.740 1.00 87.56 180 PRO A N 1
ATOM 1395 C CA . PRO A 1 180 ? -19.541 10.366 13.501 1.00 87.56 180 PRO A CA 1
ATOM 1396 C C . PRO A 1 180 ? -18.492 9.294 13.794 1.00 87.56 180 PRO A C 1
ATOM 1398 O O . PRO A 1 180 ? -18.458 8.797 14.914 1.00 87.56 180 PRO A O 1
ATOM 1401 N N . LEU A 1 181 ? -17.579 9.009 12.861 1.00 89.06 181 LEU A N 1
ATOM 1402 C CA . LEU A 1 181 ? -16.521 8.020 13.065 1.00 89.06 181 LEU A CA 1
ATOM 1403 C C . LEU A 1 181 ? -15.610 8.404 14.246 1.00 89.06 181 LEU A C 1
ATOM 1405 O O . LEU A 1 181 ? -15.492 7.653 15.213 1.00 89.06 181 LEU A O 1
ATOM 1409 N N . ILE A 1 182 ? -15.029 9.608 14.225 1.00 90.50 182 ILE A N 1
ATOM 1410 C CA . ILE A 1 182 ? -14.156 10.101 15.303 1.00 90.50 182 ILE A CA 1
ATOM 1411 C C . ILE A 1 182 ? -14.914 10.162 16.634 1.00 90.50 182 ILE A C 1
ATOM 1413 O O . ILE A 1 182 ? -14.340 9.853 17.681 1.00 90.50 182 ILE A O 1
ATOM 1417 N N . TRP A 1 183 ? -16.192 10.554 16.615 1.00 91.19 183 TRP A N 1
ATOM 1418 C CA . TRP A 1 183 ? -17.021 10.588 17.817 1.00 91.19 183 TRP A CA 1
ATOM 1419 C C . TRP A 1 183 ? -17.242 9.185 18.401 1.00 91.19 183 TRP A C 1
ATOM 1421 O O . TRP A 1 183 ? -16.974 8.999 19.586 1.00 91.19 183 TRP A O 1
ATOM 1431 N N . VAL A 1 184 ? -17.629 8.190 17.590 1.0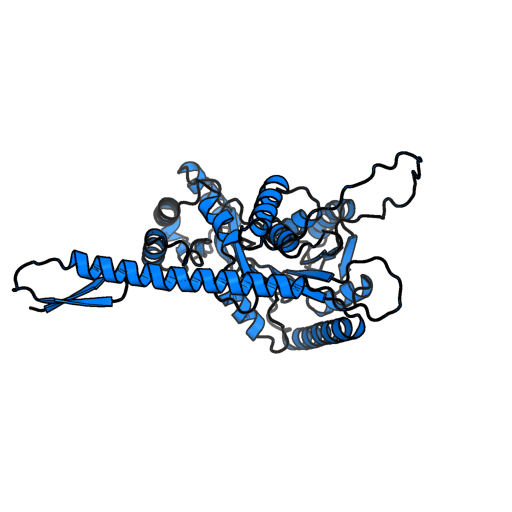0 93.25 184 VAL A N 1
ATOM 1432 C CA . VAL A 1 184 ? -17.824 6.799 18.047 1.00 93.25 184 VAL A CA 1
ATOM 1433 C C . VAL A 1 184 ? -16.537 6.242 18.645 1.00 93.25 184 VAL A C 1
ATOM 1435 O O . VAL A 1 184 ? -16.571 5.692 19.748 1.00 93.25 184 VAL A O 1
ATOM 1438 N N . MET A 1 185 ? -15.404 6.443 17.965 1.00 93.81 185 MET A N 1
ATOM 1439 C CA . MET A 1 185 ? -14.100 5.967 18.434 1.00 93.81 185 MET A CA 1
ATOM 1440 C C . MET A 1 185 ? -13.737 6.566 19.793 1.00 93.81 185 MET A C 1
ATOM 1442 O O . MET A 1 185 ? -13.339 5.851 20.708 1.00 93.81 185 MET A O 1
ATOM 1446 N N . ARG A 1 186 ? -13.944 7.877 19.959 1.00 92.56 186 ARG A N 1
ATOM 1447 C CA . ARG A 1 186 ? -13.691 8.571 21.227 1.00 92.56 186 ARG A CA 1
ATOM 1448 C C . ARG A 1 186 ? -14.636 8.140 22.344 1.00 92.56 186 ARG A C 1
ATOM 1450 O O . ARG A 1 186 ? -14.204 8.063 23.481 1.00 92.56 186 ARG A O 1
ATOM 1457 N N . GLN A 1 187 ? -15.915 7.912 22.060 1.00 94.31 187 GLN A N 1
ATOM 1458 C CA . GLN A 1 187 ? -16.875 7.551 23.108 1.00 94.31 187 GLN A CA 1
ATOM 1459 C C . GLN A 1 187 ? -16.754 6.090 23.541 1.00 94.31 187 GLN A C 1
ATOM 1461 O O . GLN A 1 187 ? -16.977 5.789 24.707 1.00 94.31 187 GLN A O 1
ATOM 1466 N N . SER A 1 188 ? -16.414 5.193 22.615 1.00 95.00 188 SER A N 1
ATOM 1467 C CA . SER A 1 188 ? -16.465 3.747 22.867 1.00 95.00 188 SER A CA 1
ATOM 1468 C C . SER A 1 188 ? -15.106 3.137 23.206 1.00 95.00 188 SER A C 1
ATOM 1470 O O . SER A 1 188 ? -15.070 2.068 23.802 1.00 95.00 188 SER A O 1
ATOM 1472 N N . PHE A 1 189 ? -13.998 3.789 22.831 1.00 94.81 189 PHE A N 1
ATOM 1473 C CA . PHE A 1 189 ? -12.659 3.197 22.928 1.00 94.81 189 PHE A CA 1
ATOM 1474 C C . PHE A 1 189 ? -11.596 4.131 23.525 1.00 94.81 189 PHE A C 1
ATOM 1476 O O . PHE A 1 189 ? -10.414 3.827 23.414 1.00 94.81 189 PHE A O 1
ATOM 1483 N N . ALA A 1 190 ? -11.961 5.248 24.166 1.00 91.88 190 ALA A N 1
ATOM 1484 C CA . ALA A 1 190 ? -10.978 6.205 24.706 1.00 91.88 190 ALA A CA 1
ATOM 1485 C C . ALA A 1 190 ? -10.009 5.619 25.748 1.00 91.88 190 ALA A C 1
ATOM 1487 O O . ALA A 1 190 ? -8.916 6.154 25.910 1.00 91.88 190 ALA A O 1
ATOM 1488 N N . GLU A 1 191 ? -10.398 4.552 26.448 1.00 91.06 191 GLU A N 1
ATOM 1489 C CA . GLU A 1 191 ? -9.543 3.883 27.438 1.00 91.06 191 GLU A CA 1
ATOM 1490 C C . GLU A 1 191 ? -8.498 2.956 26.793 1.00 91.06 191 GLU A C 1
ATOM 1492 O O . GLU A 1 191 ? -7.468 2.687 27.398 1.00 91.06 191 GLU A O 1
ATOM 1497 N N . VAL A 1 192 ? -8.740 2.505 25.556 1.00 92.69 192 VAL A N 1
ATOM 1498 C CA . VAL A 1 192 ? -7.911 1.508 24.848 1.00 92.69 192 VAL A CA 1
ATOM 1499 C C . VAL A 1 192 ? -7.148 2.128 23.675 1.00 92.69 192 VAL A C 1
ATOM 1501 O O . VAL A 1 192 ? -6.063 1.670 23.317 1.00 92.69 192 VAL A O 1
ATOM 1504 N N . LEU A 1 193 ? -7.712 3.165 23.053 1.00 93.69 193 LEU A N 1
ATOM 1505 C CA . LEU A 1 193 ? -7.228 3.767 21.817 1.00 93.69 193 LEU A CA 1
ATOM 1506 C C . LEU A 1 193 ? -6.976 5.263 21.981 1.00 93.69 193 LEU A C 1
ATOM 1508 O O . LEU A 1 193 ? -7.867 6.037 22.343 1.00 93.69 193 LEU A O 1
ATOM 1512 N N . LYS A 1 194 ? -5.785 5.693 21.571 1.00 93.38 194 LYS A N 1
ATOM 1513 C CA . LYS A 1 194 ? -5.397 7.100 21.517 1.00 93.38 194 LYS A CA 1
ATOM 1514 C C . LYS A 1 194 ? -5.225 7.557 20.069 1.00 93.38 194 LYS A C 1
ATOM 1516 O O . LYS A 1 194 ? -4.473 6.933 19.325 1.00 93.38 194 LYS A O 1
ATOM 1521 N N . PRO A 1 195 ? -5.876 8.650 19.635 1.00 90.62 195 PRO A N 1
ATOM 1522 C CA . PRO A 1 195 ? -5.655 9.193 18.298 1.00 90.62 195 PRO A CA 1
ATOM 1523 C C . PRO A 1 195 ? -4.183 9.576 18.089 1.00 90.62 195 PRO A C 1
ATOM 1525 O O . PRO A 1 195 ? -3.640 10.370 18.859 1.00 90.62 195 PRO A O 1
ATOM 1528 N N . ALA A 1 196 ? -3.564 9.085 17.014 1.00 86.19 196 ALA A N 1
ATOM 1529 C CA . ALA A 1 196 ? -2.226 9.500 16.574 1.00 86.19 196 ALA A CA 1
ATOM 1530 C C . ALA A 1 196 ? -2.256 10.811 15.751 1.00 86.19 196 ALA A C 1
ATOM 1532 O O . ALA A 1 196 ? -1.299 11.174 15.071 1.00 86.19 196 ALA A O 1
ATOM 1533 N N . PHE A 1 197 ? -3.376 11.534 15.805 1.00 82.19 197 PHE A N 1
ATOM 1534 C CA . PHE A 1 197 ? -3.655 12.768 15.077 1.00 82.19 197 PHE A CA 1
ATOM 1535 C C . PHE A 1 197 ? -4.414 13.746 15.984 1.00 82.19 197 PHE A C 1
ATOM 1537 O O . PHE A 1 197 ? -5.074 13.326 16.931 1.00 82.19 197 PHE A O 1
ATOM 1544 N N . ASP A 1 198 ? -4.362 15.050 15.686 1.00 81.69 198 ASP A N 1
ATOM 1545 C CA . ASP A 1 198 ? -5.194 16.063 16.359 1.00 81.69 198 ASP A CA 1
ATOM 1546 C C . ASP A 1 198 ? -6.617 16.047 15.778 1.00 81.69 198 ASP A C 1
ATOM 1548 O O . ASP A 1 198 ? -6.816 16.584 14.684 1.00 81.69 198 ASP A O 1
ATOM 1552 N N . PRO A 1 199 ? -7.637 15.496 16.467 1.00 80.56 199 PRO A N 1
ATOM 1553 C CA . PRO A 1 199 ? -8.930 15.280 15.830 1.00 80.56 199 PRO A CA 1
ATOM 1554 C C . PRO A 1 199 ? -9.728 16.576 15.657 1.00 80.56 199 PRO A C 1
ATOM 1556 O O . PRO A 1 199 ? -10.571 16.655 14.767 1.00 80.56 199 PRO A O 1
ATOM 1559 N N . GLU A 1 200 ? -9.471 17.614 16.461 1.00 78.50 200 GLU A N 1
ATOM 1560 C CA . GLU A 1 200 ? -10.128 18.908 16.255 1.00 78.50 200 GLU A CA 1
ATOM 1561 C C . GLU A 1 200 ? -9.542 19.648 15.061 1.00 78.50 200 GLU A C 1
ATOM 1563 O O . GLU A 1 200 ? -10.294 20.140 14.216 1.00 78.50 200 GLU A O 1
ATOM 1568 N N . GLY A 1 201 ? -8.212 19.715 14.965 1.00 72.44 201 GLY A N 1
ATOM 1569 C CA . GLY A 1 201 ? -7.538 20.252 13.789 1.00 72.44 201 GLY A CA 1
ATOM 1570 C C . GLY A 1 201 ? -7.934 19.488 12.529 1.00 72.44 201 GLY A C 1
ATOM 1571 O O . GLY A 1 201 ? -8.208 20.105 11.500 1.00 72.44 201 GLY A O 1
ATOM 1572 N N . TYR A 1 202 ? -8.049 18.165 12.631 1.00 70.12 202 TYR A N 1
ATOM 1573 C CA . TYR A 1 202 ? -8.466 17.282 11.547 1.00 70.12 202 TYR A CA 1
ATOM 1574 C C . TYR A 1 202 ? -9.890 17.581 11.066 1.00 70.12 202 TYR A C 1
ATOM 1576 O O . TYR A 1 202 ? -10.110 17.805 9.878 1.00 70.12 202 TYR A O 1
ATOM 1584 N N . LEU A 1 203 ? -10.858 17.696 11.984 1.00 73.38 203 LEU A N 1
ATOM 1585 C CA . LEU A 1 203 ? -12.236 18.058 11.642 1.00 73.38 203 LEU A CA 1
ATOM 1586 C C . LEU A 1 203 ? -12.356 19.488 11.104 1.00 73.38 203 LEU A C 1
ATOM 1588 O O . LEU A 1 203 ? -13.177 19.731 10.221 1.00 73.38 203 LEU A O 1
ATOM 1592 N N . ARG A 1 204 ? -11.546 20.437 11.595 1.00 71.00 204 ARG A N 1
ATOM 1593 C CA . ARG A 1 204 ? -11.501 21.805 11.051 1.00 71.00 204 ARG A CA 1
ATOM 1594 C C . ARG A 1 204 ? -10.993 21.813 9.610 1.00 71.00 204 ARG A C 1
ATOM 1596 O O . ARG A 1 204 ? -11.626 22.455 8.775 1.00 71.00 204 ARG A O 1
ATOM 1603 N N . ARG A 1 205 ? -9.922 21.069 9.300 1.00 67.69 205 ARG A N 1
ATOM 1604 C CA . ARG A 1 205 ? -9.418 20.901 7.922 1.00 67.69 205 ARG A CA 1
ATOM 1605 C C . ARG A 1 205 ? -10.458 20.217 7.032 1.00 67.69 205 ARG A C 1
ATOM 1607 O O . ARG A 1 205 ? -10.806 20.739 5.976 1.00 67.69 205 ARG A O 1
ATOM 1614 N N . ALA A 1 206 ? -11.067 19.137 7.521 1.00 65.69 206 ALA A N 1
ATOM 1615 C CA . ALA A 1 206 ? -12.123 18.416 6.814 1.00 65.69 206 ALA A CA 1
ATOM 1616 C C . ALA A 1 206 ? -13.410 19.238 6.605 1.00 65.69 206 ALA A C 1
ATOM 1618 O O . ALA A 1 206 ? -14.141 18.972 5.654 1.00 65.69 206 ALA A O 1
ATOM 1619 N N . ALA A 1 207 ? -13.715 20.213 7.472 1.00 62.94 207 ALA A N 1
ATOM 1620 C CA . ALA A 1 207 ? -14.870 21.108 7.352 1.00 62.94 207 ALA A CA 1
ATOM 1621 C C . ALA A 1 207 ? -14.588 22.344 6.483 1.00 62.94 207 ALA A C 1
ATOM 1623 O O . ALA A 1 207 ? -15.509 22.865 5.857 1.00 62.94 207 ALA A O 1
ATOM 1624 N N . ALA A 1 208 ? -13.332 22.794 6.405 1.00 58.16 208 ALA A N 1
ATOM 1625 C CA . ALA A 1 208 ? -12.922 23.936 5.590 1.00 58.16 208 ALA A CA 1
ATOM 1626 C C . ALA A 1 208 ? -13.010 23.682 4.072 1.00 58.16 208 ALA A C 1
ATOM 1628 O O . ALA A 1 208 ? -12.815 24.632 3.318 1.00 58.16 208 ALA A O 1
ATOM 1629 N N . ARG A 1 209 ? -13.322 22.439 3.649 1.00 52.72 209 ARG A N 1
ATOM 1630 C CA . ARG A 1 209 ? -13.576 21.932 2.280 1.00 52.72 209 ARG A CA 1
ATOM 1631 C C . ARG A 1 209 ? -13.438 22.970 1.153 1.00 52.72 209 ARG A C 1
ATOM 1633 O O . ARG A 1 209 ? -14.395 23.268 0.440 1.00 52.72 209 ARG A O 1
ATOM 1640 N N . SER A 1 210 ? -12.219 23.433 0.898 1.00 48.81 210 SER A N 1
ATOM 1641 C CA . SER A 1 210 ? -11.749 23.521 -0.478 1.00 48.81 210 SER A CA 1
ATOM 1642 C C . SER A 1 210 ? -11.228 22.121 -0.814 1.00 48.81 210 SER A C 1
ATOM 1644 O O . SER A 1 210 ? -10.638 21.457 0.034 1.00 48.81 210 SER A O 1
ATOM 1646 N N . ARG A 1 211 ? -11.503 21.613 -2.019 1.00 49.06 211 ARG A N 1
ATOM 1647 C CA . ARG A 1 211 ? -11.154 20.249 -2.483 1.00 49.06 211 ARG A CA 1
ATOM 1648 C C . ARG A 1 211 ? -9.635 19.933 -2.503 1.00 49.06 211 ARG A C 1
ATOM 1650 O O . ARG A 1 211 ? -9.212 19.061 -3.243 1.00 49.06 211 ARG A O 1
ATOM 1657 N N . GLN A 1 212 ? -8.793 20.688 -1.801 1.00 43.12 212 GLN A N 1
ATOM 1658 C CA . GLN A 1 212 ? -7.347 20.758 -2.037 1.00 43.12 212 GLN A CA 1
ATOM 1659 C C . GLN A 1 212 ? -6.474 20.336 -0.851 1.00 43.12 212 GLN A C 1
ATOM 1661 O O . GLN A 1 212 ? -5.288 20.111 -1.057 1.00 43.12 212 GLN A O 1
ATOM 1666 N N . GLU A 1 213 ? -7.037 20.161 0.347 1.00 46.94 213 GLU A N 1
ATOM 1667 C CA . GLU A 1 213 ? -6.315 19.661 1.536 1.00 46.94 213 GLU A CA 1
ATOM 1668 C C . GLU A 1 213 ? -6.873 18.306 2.012 1.00 46.94 213 GLU A C 1
ATOM 1670 O O . GLU A 1 213 ? -6.923 18.008 3.202 1.00 46.94 213 GLU A O 1
ATOM 1675 N N . VAL A 1 214 ? -7.333 17.477 1.070 1.00 48.56 214 VAL A N 1
ATOM 1676 C CA . VAL A 1 214 ? -7.907 16.144 1.343 1.00 48.56 214 VAL A CA 1
ATOM 1677 C C . VAL A 1 214 ? -6.838 15.139 1.812 1.00 48.56 214 VAL A C 1
ATOM 1679 O O . VAL A 1 214 ? -7.177 14.138 2.440 1.00 48.56 214 VAL A O 1
ATOM 1682 N N . GLY A 1 215 ? -5.556 15.492 1.659 1.00 50.00 215 GLY A N 1
ATOM 1683 C CA . GLY A 1 215 ? -4.400 14.647 1.956 1.00 50.00 215 GLY A CA 1
ATOM 1684 C C . GLY A 1 215 ? -4.243 14.143 3.386 1.00 50.00 215 GLY A C 1
ATOM 1685 O O . GLY A 1 215 ? -3.494 13.196 3.596 1.00 50.00 215 GLY A O 1
ATOM 1686 N N . ASP A 1 216 ? -4.954 14.702 4.359 1.00 51.91 216 ASP A N 1
ATOM 1687 C CA . ASP A 1 216 ? -4.930 14.175 5.726 1.00 51.91 216 ASP A CA 1
ATOM 1688 C C . ASP A 1 216 ? -6.123 13.250 6.014 1.00 51.91 216 ASP A C 1
ATOM 1690 O O . ASP A 1 216 ? -6.035 12.411 6.901 1.00 51.91 216 ASP A O 1
ATOM 1694 N N . ALA A 1 217 ? -7.230 13.375 5.270 1.00 57.94 217 ALA A N 1
ATOM 1695 C CA . ALA A 1 217 ? -8.585 12.958 5.662 1.00 57.94 217 ALA A CA 1
ATOM 1696 C C . ALA A 1 217 ? -8.962 11.489 5.351 1.00 57.94 217 ALA A C 1
ATOM 1698 O O . ALA A 1 217 ? -10.112 11.085 5.553 1.00 57.94 217 ALA A O 1
ATOM 1699 N N . VAL A 1 218 ? -8.035 10.703 4.799 1.00 74.69 218 VAL A N 1
ATOM 1700 C CA . VAL A 1 218 ? -8.353 9.397 4.185 1.00 74.69 218 VAL A CA 1
ATOM 1701 C C . VAL A 1 218 ? -8.038 8.209 5.101 1.00 74.69 218 VAL A C 1
ATOM 1703 O O . VAL A 1 218 ? -8.418 7.085 4.802 1.00 74.69 218 VAL A O 1
ATOM 1706 N N . ALA A 1 219 ? -7.374 8.436 6.233 1.00 86.25 219 ALA A N 1
ATOM 1707 C CA . ALA A 1 219 ? -7.043 7.393 7.197 1.00 86.25 219 ALA A CA 1
ATOM 1708 C C . ALA A 1 219 ? -7.073 7.945 8.622 1.00 86.25 219 ALA A C 1
ATOM 1710 O O . ALA A 1 219 ? -6.608 9.058 8.870 1.00 86.25 219 ALA A O 1
ATOM 1711 N N . LEU A 1 220 ? -7.591 7.152 9.558 1.00 89.69 220 LEU A N 1
ATOM 1712 C CA . LEU A 1 220 ? -7.533 7.448 10.984 1.00 89.69 220 LEU A CA 1
ATOM 1713 C C . LEU A 1 220 ? -6.643 6.417 11.666 1.00 89.69 220 LEU A C 1
ATOM 1715 O O . LEU A 1 220 ? -6.907 5.217 11.600 1.00 89.69 220 LEU A O 1
ATOM 1719 N N . GLU A 1 221 ? -5.595 6.905 12.318 1.00 91.44 221 GLU A N 1
ATOM 1720 C CA . GLU A 1 221 ? -4.602 6.086 13.005 1.00 91.44 221 GLU A CA 1
ATOM 1721 C C . GLU A 1 221 ? -4.764 6.235 14.521 1.00 91.44 221 GLU A C 1
ATOM 1723 O O . GLU A 1 221 ? -4.830 7.350 15.051 1.00 91.44 221 GLU A O 1
ATOM 1728 N N . TYR A 1 222 ? -4.845 5.102 15.216 1.00 93.38 222 TYR A N 1
ATOM 1729 C CA . TYR A 1 222 ? -4.994 5.038 16.664 1.00 93.38 222 TYR A CA 1
ATOM 1730 C C . TYR A 1 222 ? -3.899 4.164 17.273 1.00 93.38 222 TYR A C 1
ATOM 1732 O O . TYR A 1 222 ? -3.767 2.985 16.941 1.00 93.38 222 TYR A O 1
ATOM 1740 N N . THR A 1 223 ? -3.140 4.738 18.200 1.00 93.44 223 THR A N 1
ATOM 1741 C CA . THR A 1 223 ? -2.222 3.996 19.062 1.00 93.44 223 THR A CA 1
ATOM 1742 C C . THR A 1 223 ? -3.032 3.157 20.048 1.00 93.44 223 THR A C 1
ATOM 1744 O O . THR A 1 223 ? -4.031 3.628 20.595 1.00 93.44 223 THR A O 1
ATOM 1747 N N . ILE A 1 224 ? -2.616 1.908 20.245 1.00 93.19 224 ILE A N 1
ATOM 1748 C CA . ILE A 1 224 ? -3.221 0.982 21.205 1.00 93.19 224 ILE A CA 1
ATOM 1749 C C . ILE A 1 224 ? -2.481 1.166 22.529 1.00 93.19 224 ILE A C 1
ATOM 1751 O O . ILE A 1 224 ? -1.278 0.930 22.585 1.00 93.19 224 ILE A O 1
ATOM 1755 N N . GLU A 1 225 ? -3.182 1.631 23.558 1.00 91.19 225 GLU A N 1
ATOM 1756 C CA . GLU A 1 225 ? -2.604 1.900 24.884 1.00 91.19 225 GLU A CA 1
ATOM 1757 C C . GLU A 1 225 ? -2.727 0.681 25.810 1.00 91.19 225 GLU A C 1
ATOM 1759 O O . GLU A 1 225 ? -1.865 0.453 26.657 1.00 91.19 225 GLU A O 1
ATOM 1764 N N . ASP A 1 226 ? -3.778 -0.125 25.634 1.00 86.75 226 ASP A N 1
ATOM 1765 C CA . ASP A 1 226 ? -4.001 -1.340 26.415 1.00 86.75 226 ASP A CA 1
ATOM 1766 C C . ASP A 1 226 ? -3.589 -2.590 25.624 1.00 86.75 226 ASP A C 1
ATOM 1768 O O . ASP A 1 226 ? -4.319 -3.087 24.764 1.00 86.75 226 ASP A O 1
ATOM 1772 N N . GLU A 1 227 ? -2.401 -3.110 25.934 1.00 84.06 227 GLU A N 1
ATOM 1773 C CA . GLU A 1 227 ? -1.870 -4.338 25.332 1.00 84.06 227 GLU A CA 1
ATOM 1774 C C . GLU A 1 227 ? -2.527 -5.621 25.871 1.00 84.06 227 GLU A C 1
ATOM 1776 O O . GLU A 1 227 ? -2.259 -6.706 25.351 1.00 84.06 227 GLU A O 1
ATOM 1781 N N . SER A 1 228 ? -3.390 -5.533 26.893 1.00 87.38 228 SER A N 1
ATOM 1782 C CA . SER A 1 228 ? -4.085 -6.703 27.443 1.00 87.38 228 SER A CA 1
ATOM 1783 C C . SER A 1 228 ? -5.198 -7.221 26.528 1.00 87.38 228 SER A C 1
ATOM 1785 O O . SER A 1 228 ? -5.548 -8.403 26.590 1.00 87.38 228 SER A O 1
ATOM 1787 N N . VAL A 1 229 ? -5.729 -6.368 25.644 1.00 85.19 229 VAL A N 1
ATOM 1788 C CA . VAL A 1 229 ? -6.763 -6.747 24.678 1.00 85.19 229 VAL A CA 1
ATOM 1789 C C . VAL A 1 229 ? -6.111 -7.378 23.443 1.00 85.19 229 VAL A C 1
ATOM 1791 O O . VAL A 1 229 ? -5.305 -6.730 22.768 1.00 85.19 229 VAL A O 1
ATOM 1794 N N . PRO A 1 230 ? -6.483 -8.617 23.064 1.00 91.56 230 PRO A N 1
ATOM 1795 C CA . PRO A 1 230 ? -6.011 -9.217 21.825 1.00 91.56 230 PRO A CA 1
ATOM 1796 C C . PRO A 1 230 ? -6.340 -8.330 20.617 1.00 91.56 230 PRO A C 1
ATOM 1798 O O . PRO A 1 230 ? -7.492 -7.963 20.383 1.00 91.56 230 PRO A O 1
ATOM 1801 N N . ARG A 1 231 ? -5.322 -8.015 19.812 1.00 90.94 231 ARG A N 1
ATOM 1802 C CA . ARG A 1 231 ? -5.420 -7.085 18.673 1.00 90.94 231 ARG A CA 1
ATOM 1803 C C . ARG A 1 231 ? -6.539 -7.433 17.688 1.00 90.94 231 ARG A C 1
ATOM 1805 O O . ARG A 1 231 ? -7.256 -6.548 17.229 1.00 90.94 231 ARG A O 1
ATOM 1812 N N . GLU A 1 232 ? -6.717 -8.715 17.381 1.00 89.19 232 GLU A N 1
ATOM 1813 C CA . GLU A 1 232 ? -7.784 -9.191 16.490 1.00 89.19 232 GLU A CA 1
ATOM 1814 C C . GLU A 1 232 ? -9.178 -8.946 17.080 1.00 89.19 232 GLU A C 1
ATOM 1816 O O . GLU A 1 232 ? -10.087 -8.500 16.377 1.00 89.19 232 GLU A O 1
ATOM 1821 N N . GLN A 1 233 ? -9.328 -9.169 18.388 1.00 92.81 233 GLN A N 1
ATOM 1822 C CA . GLN A 1 233 ? -10.572 -8.913 19.105 1.00 92.81 233 GLN A CA 1
ATOM 1823 C C . GLN A 1 233 ? -10.895 -7.416 19.120 1.00 92.81 233 GLN A C 1
ATOM 1825 O O . GLN A 1 233 ? -12.039 -7.046 18.870 1.00 92.81 233 GLN A O 1
ATOM 1830 N N . LEU A 1 234 ? -9.895 -6.556 19.337 1.00 93.94 234 LEU A N 1
ATOM 1831 C CA . LEU A 1 234 ? -10.057 -5.102 19.282 1.00 93.94 234 LEU A CA 1
ATOM 1832 C C . LEU A 1 234 ? -10.523 -4.631 17.897 1.00 93.94 234 LEU A C 1
ATOM 1834 O O . LEU A 1 234 ? -11.472 -3.856 17.790 1.00 93.94 234 LEU A O 1
ATOM 1838 N N . VAL A 1 235 ? -9.902 -5.134 16.823 1.00 94.31 235 VAL A N 1
ATOM 1839 C CA . VAL A 1 235 ? -10.320 -4.823 15.444 1.00 94.31 235 VAL A CA 1
ATOM 1840 C C . VAL A 1 235 ? -11.777 -5.225 15.213 1.00 94.31 235 VAL A C 1
ATOM 1842 O O . VAL A 1 235 ? -12.537 -4.453 14.622 1.00 94.31 235 VAL A O 1
ATOM 1845 N N . GLN A 1 236 ? -12.181 -6.407 15.683 1.00 93.56 236 GLN A N 1
ATOM 1846 C CA . GLN A 1 236 ? -13.554 -6.883 15.532 1.00 93.56 236 GLN A CA 1
ATOM 1847 C C . GLN A 1 236 ? -14.548 -6.028 16.334 1.00 93.56 236 GLN A C 1
ATOM 1849 O O . GLN A 1 236 ? -15.545 -5.584 15.772 1.00 93.56 236 GLN A O 1
ATOM 1854 N N . GLN A 1 237 ? -14.236 -5.698 17.591 1.00 94.44 237 GLN A N 1
ATOM 1855 C CA . GLN A 1 237 ? -15.058 -4.816 18.429 1.00 94.44 237 GLN A CA 1
ATOM 1856 C C . GLN A 1 237 ? -15.265 -3.437 17.793 1.00 94.44 237 GLN A C 1
ATOM 1858 O O . GLN A 1 237 ? -16.381 -2.917 17.787 1.00 94.44 237 GLN A O 1
ATOM 1863 N N . VAL A 1 238 ? -14.210 -2.848 17.221 1.00 94.62 238 VAL A N 1
ATOM 1864 C CA . VAL A 1 238 ? -14.300 -1.562 16.516 1.00 94.62 238 VAL A CA 1
ATOM 1865 C C . VAL A 1 238 ? -15.226 -1.666 15.306 1.00 94.62 238 VAL A C 1
ATOM 1867 O O . VAL A 1 238 ? -16.092 -0.811 15.125 1.00 94.62 238 VAL A O 1
ATOM 1870 N N . ARG A 1 239 ? -15.086 -2.718 14.488 1.00 93.44 239 ARG A N 1
ATOM 1871 C CA . ARG A 1 239 ? -15.953 -2.942 13.319 1.00 93.44 239 ARG A CA 1
ATOM 1872 C C . ARG A 1 239 ? -17.415 -3.114 13.722 1.00 93.44 239 ARG A C 1
ATOM 1874 O O . ARG A 1 239 ? -18.279 -2.466 13.132 1.00 93.44 239 ARG A O 1
ATOM 1881 N N . ASP A 1 240 ? -17.680 -3.935 14.734 1.00 93.75 240 ASP A N 1
ATOM 1882 C CA . ASP A 1 240 ? -19.035 -4.196 15.223 1.00 93.75 240 ASP A CA 1
ATOM 1883 C C . ASP A 1 240 ? -19.668 -2.922 15.780 1.00 93.75 240 ASP A C 1
ATOM 1885 O O . ASP A 1 240 ? -20.818 -2.615 15.462 1.00 93.75 240 ASP A O 1
ATOM 1889 N N . LYS A 1 241 ? -18.898 -2.114 16.520 1.00 95.00 241 LYS A N 1
ATOM 1890 C CA . LYS A 1 241 ? -19.399 -0.855 17.074 1.00 95.00 241 LYS A CA 1
ATOM 1891 C C . LYS A 1 241 ? -19.695 0.189 16.000 1.00 95.00 241 LYS A C 1
ATOM 1893 O O . LYS A 1 241 ? -20.704 0.883 16.082 1.00 95.00 241 LYS A O 1
ATOM 1898 N N . LEU A 1 242 ? -18.845 0.310 14.981 1.00 91.44 242 LEU A N 1
ATOM 1899 C CA . LEU A 1 242 ? -19.095 1.225 13.861 1.00 91.44 242 LEU A CA 1
ATOM 1900 C C . LEU A 1 242 ? -20.338 0.800 13.064 1.00 91.44 242 LEU A C 1
ATOM 1902 O O . LEU A 1 242 ? -21.158 1.653 12.722 1.00 91.44 242 LEU A O 1
ATOM 1906 N N . ALA A 1 243 ? -20.525 -0.506 12.855 1.00 89.56 243 ALA A N 1
ATOM 1907 C CA . ALA A 1 243 ? -21.714 -1.050 12.205 1.00 89.56 243 ALA A CA 1
ATOM 1908 C C . ALA A 1 243 ? -22.996 -0.824 13.031 1.00 89.56 243 ALA A C 1
ATOM 1910 O O . ALA A 1 243 ? -24.005 -0.398 12.471 1.00 89.56 243 ALA A O 1
ATOM 1911 N N . GLU A 1 244 ? -22.952 -1.049 14.350 1.00 90.81 244 GLU A N 1
ATOM 1912 C CA . GLU A 1 244 ? -24.055 -0.771 15.289 1.00 90.81 244 GLU A CA 1
ATOM 1913 C C . GLU A 1 244 ? -24.512 0.693 15.200 1.00 90.81 244 GLU A C 1
ATOM 1915 O O . GLU A 1 244 ? -25.708 0.980 15.183 1.00 90.81 244 GLU A O 1
ATOM 1920 N N . MET A 1 245 ? -23.558 1.618 15.076 1.00 88.25 245 MET A N 1
ATOM 1921 C CA . MET A 1 245 ? -23.813 3.059 15.000 1.00 88.25 245 MET A CA 1
ATOM 1922 C C . MET A 1 245 ? -24.177 3.553 13.591 1.00 88.25 245 MET A C 1
ATOM 1924 O O . MET A 1 245 ? -24.313 4.759 13.380 1.00 88.25 245 MET A O 1
ATOM 1928 N N . GLY A 1 246 ? -24.320 2.649 12.616 1.00 84.94 246 GLY A N 1
ATOM 1929 C CA . GLY A 1 246 ? -24.649 2.988 11.230 1.00 84.94 246 GLY A CA 1
ATOM 1930 C C . GLY A 1 246 ? -23.524 3.699 10.469 1.00 84.94 246 GLY A C 1
ATOM 1931 O O . GLY A 1 246 ? -23.768 4.268 9.406 1.00 84.94 246 GLY A O 1
ATOM 1932 N N . VAL A 1 247 ? -22.291 3.673 10.985 1.00 79.06 247 VAL A N 1
ATOM 1933 C CA . VAL A 1 247 ? -21.114 4.298 10.368 1.00 79.06 247 VAL A CA 1
ATOM 1934 C C . VAL A 1 247 ? -20.479 3.313 9.383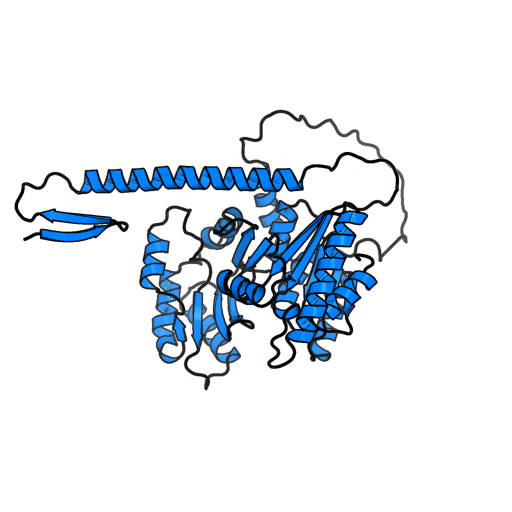 1.00 79.06 247 VAL A C 1
ATOM 1936 O O . VAL A 1 247 ? -19.431 2.741 9.656 1.00 79.06 247 VAL A O 1
ATOM 1939 N N . GLY A 1 248 ? -21.126 3.094 8.233 1.00 74.94 248 GLY A N 1
ATOM 1940 C CA . GLY A 1 248 ? -20.573 2.318 7.112 1.00 74.94 248 GLY A CA 1
ATOM 1941 C C . GLY A 1 248 ? -19.978 0.945 7.475 1.00 74.94 248 GLY A C 1
ATOM 1942 O O . GLY A 1 248 ? -20.316 0.334 8.484 1.00 74.94 248 GLY A O 1
ATOM 1943 N N . ARG A 1 249 ? -19.087 0.428 6.619 1.00 85.06 249 ARG A N 1
ATOM 1944 C CA . ARG A 1 249 ? -18.256 -0.760 6.901 1.00 85.06 249 ARG A CA 1
ATOM 1945 C C . ARG A 1 249 ? -16.786 -0.453 6.614 1.00 85.06 249 ARG A C 1
ATOM 1947 O O . ARG A 1 249 ? -16.217 -1.031 5.688 1.00 85.06 249 ARG A O 1
ATOM 1954 N N . PRO A 1 250 ? -16.178 0.477 7.365 1.00 87.69 250 PRO A N 1
ATOM 1955 C CA . PRO A 1 250 ? -14.807 0.879 7.110 1.00 87.69 250 PRO A CA 1
ATOM 1956 C C . PRO A 1 250 ? -13.850 -0.305 7.258 1.00 87.69 250 PRO A C 1
ATOM 1958 O O . PRO A 1 250 ? -14.090 -1.242 8.030 1.00 87.69 250 PRO A O 1
ATOM 1961 N N . ARG A 1 251 ? -12.742 -0.269 6.517 1.00 88.88 251 ARG A N 1
ATOM 1962 C CA . ARG A 1 251 ? -11.681 -1.259 6.690 1.00 88.88 251 ARG A CA 1
ATOM 1963 C C . ARG A 1 251 ? -10.906 -0.913 7.953 1.00 88.88 251 ARG A C 1
ATOM 1965 O O . ARG A 1 251 ? -10.286 0.142 8.030 1.00 88.88 251 ARG A O 1
ATOM 1972 N N . CYS A 1 252 ? -10.916 -1.829 8.915 1.00 92.19 252 CYS A N 1
ATOM 1973 C CA . CYS A 1 252 ? -10.135 -1.705 10.146 1.00 92.19 252 CYS A CA 1
ATOM 1974 C C . CYS A 1 252 ? -9.116 -2.837 10.237 1.00 92.19 252 CYS A C 1
ATOM 1976 O O . CYS A 1 252 ? -9.503 -3.987 10.039 1.00 92.19 252 CYS A O 1
ATOM 1978 N N . PHE A 1 253 ? -7.854 -2.557 10.543 1.00 91.94 253 PHE A N 1
ATOM 1979 C CA . PHE A 1 253 ? -6.839 -3.585 10.810 1.00 91.94 253 PHE A CA 1
ATOM 1980 C C . PHE A 1 253 ? -5.655 -2.982 11.572 1.00 91.94 253 PHE A C 1
ATOM 1982 O O . PHE A 1 253 ? -5.548 -1.763 11.689 1.00 91.94 253 PHE A O 1
ATOM 1989 N N . ILE A 1 254 ? -4.775 -3.834 12.098 1.00 90.69 254 ILE A N 1
ATOM 1990 C CA . ILE A 1 254 ? -3.538 -3.380 12.734 1.00 90.69 254 ILE A CA 1
ATOM 1991 C C . ILE A 1 254 ? -2.437 -3.282 11.685 1.00 90.69 254 ILE A C 1
ATOM 1993 O O . ILE A 1 254 ? -2.139 -4.275 11.022 1.00 90.69 254 ILE A O 1
ATOM 1997 N N . SER A 1 255 ? -1.829 -2.103 11.551 1.00 87.88 255 SER A N 1
ATOM 1998 C CA . SER A 1 255 ? -0.675 -1.908 10.676 1.00 87.88 255 SER A CA 1
ATOM 1999 C C . SER A 1 255 ? 0.475 -2.801 11.124 1.00 87.88 255 SER A C 1
ATOM 2001 O O . SER A 1 255 ? 0.888 -2.788 12.284 1.00 87.88 255 SER A O 1
ATOM 2003 N N . SER A 1 256 ? 1.022 -3.551 10.178 1.00 81.19 256 SER A N 1
ATOM 2004 C CA . SER A 1 256 ? 2.241 -4.329 10.366 1.00 81.19 256 SER A CA 1
ATOM 2005 C C . SER A 1 256 ? 3.483 -3.446 10.515 1.00 81.19 256 SER A C 1
ATOM 2007 O O . SER A 1 256 ? 4.448 -3.867 11.149 1.00 81.19 256 SER A O 1
ATOM 2009 N N . MET A 1 257 ? 3.457 -2.222 9.974 1.00 81.62 257 MET A N 1
ATOM 2010 C CA . MET A 1 257 ? 4.546 -1.253 10.108 1.00 81.62 257 MET A CA 1
ATOM 2011 C C . MET A 1 257 ? 4.552 -0.525 11.452 1.00 81.62 257 MET A C 1
ATOM 2013 O O . MET A 1 257 ? 5.623 -0.312 12.013 1.00 81.62 257 MET A O 1
ATOM 2017 N N . THR A 1 258 ? 3.388 -0.093 11.946 1.00 83.81 258 THR A N 1
ATOM 2018 C CA . THR A 1 258 ? 3.309 0.797 13.121 1.00 83.81 258 THR A CA 1
ATOM 2019 C C . THR A 1 258 ? 2.744 0.117 14.359 1.00 83.81 258 THR A C 1
ATOM 2021 O O . THR A 1 258 ? 2.905 0.623 15.464 1.00 83.81 258 THR A O 1
ATOM 2024 N N . GLY A 1 259 ? 2.057 -1.018 14.203 1.00 87.00 259 GLY A N 1
ATOM 2025 C CA . GLY A 1 259 ? 1.293 -1.647 15.280 1.00 87.00 259 GLY A CA 1
ATOM 2026 C C . GLY A 1 259 ? 0.030 -0.875 15.675 1.00 87.00 259 GLY A C 1
ATOM 2027 O O . GLY A 1 259 ? -0.672 -1.302 16.589 1.00 87.00 259 GLY A O 1
ATOM 2028 N N . HIS A 1 260 ? -0.279 0.236 15.002 1.00 91.75 260 HIS A N 1
ATOM 2029 C CA . HIS A 1 260 ? -1.465 1.038 15.267 1.00 91.75 260 HIS A CA 1
ATOM 2030 C C . HIS A 1 260 ? -2.704 0.443 14.598 1.00 91.75 260 HIS A C 1
ATOM 2032 O O . HIS A 1 260 ? -2.621 -0.216 13.558 1.00 91.75 260 HIS A O 1
ATOM 2038 N N . LEU A 1 261 ? -3.872 0.722 15.174 1.00 94.19 261 LEU A N 1
ATOM 2039 C CA . LEU A 1 261 ? -5.145 0.473 14.515 1.00 94.19 261 LEU A CA 1
ATOM 2040 C C . LEU A 1 261 ? -5.351 1.525 13.424 1.00 94.19 261 LEU A C 1
ATOM 2042 O O . LEU A 1 261 ? -5.384 2.725 13.698 1.00 94.19 261 LEU A O 1
ATOM 2046 N N . LEU A 1 262 ? -5.553 1.057 12.199 1.00 93.31 262 LEU A N 1
ATOM 2047 C CA . LEU A 1 262 ? -5.957 1.881 11.072 1.00 93.31 262 LEU A CA 1
ATOM 2048 C C . LEU A 1 262 ? -7.442 1.701 10.807 1.00 93.31 262 LEU A C 1
ATOM 2050 O O . LEU A 1 262 ? -7.933 0.573 10.767 1.00 93.31 262 LEU A O 1
ATOM 2054 N N . VAL A 1 263 ? -8.135 2.815 10.582 1.00 92.56 263 VAL A N 1
ATOM 2055 C CA . VAL A 1 263 ? -9.507 2.858 10.075 1.00 92.56 263 VAL A CA 1
ATOM 2056 C C . VAL A 1 263 ? -9.496 3.611 8.750 1.00 92.56 263 VAL A C 1
ATOM 2058 O O . VAL A 1 263 ? -9.112 4.781 8.698 1.00 92.56 263 VAL A O 1
ATOM 2061 N N . LEU A 1 264 ? -9.903 2.929 7.681 1.00 90.62 264 LEU A N 1
ATOM 2062 C CA . LEU A 1 264 ? -9.838 3.396 6.296 1.00 90.62 264 LEU A CA 1
ATOM 2063 C C . LEU A 1 264 ? -11.211 3.300 5.606 1.00 90.62 264 LEU A C 1
ATOM 2065 O O . LEU A 1 264 ? -12.053 2.500 6.035 1.00 90.62 264 LEU A O 1
ATOM 2069 N N . PRO A 1 265 ? -11.429 4.044 4.503 1.00 87.94 265 PRO A N 1
ATOM 2070 C CA . PRO A 1 265 ? -12.592 3.876 3.642 1.00 87.94 265 PRO A CA 1
ATOM 2071 C C . PRO A 1 265 ? -12.768 2.424 3.210 1.00 87.94 265 PRO A C 1
ATOM 2073 O O . PRO A 1 265 ? -11.795 1.680 3.061 1.00 87.94 265 PRO A O 1
ATOM 2076 N N . THR A 1 266 ? -14.010 2.019 2.959 1.00 84.62 266 THR A N 1
ATOM 2077 C CA . THR A 1 266 ? -14.327 0.625 2.601 1.00 84.62 266 THR A CA 1
ATOM 2078 C C . THR A 1 266 ? -13.612 0.210 1.311 1.00 84.62 266 THR A C 1
ATOM 2080 O O . THR A 1 266 ? -13.143 -0.919 1.181 1.00 84.62 266 THR A O 1
ATOM 2083 N N . ARG A 1 267 ? -13.503 1.149 0.365 1.00 83.31 267 ARG A N 1
ATOM 2084 C CA . ARG A 1 267 ? -12.840 1.002 -0.937 1.00 83.31 267 ARG A CA 1
ATOM 2085 C C . ARG A 1 267 ? -11.323 1.127 -0.915 1.00 83.31 267 ARG A C 1
ATOM 2087 O O . ARG A 1 267 ? -10.717 0.850 -1.950 1.00 83.31 267 ARG A O 1
ATOM 2094 N N . ALA A 1 268 ? -10.709 1.554 0.192 1.00 88.88 268 ALA A N 1
ATOM 2095 C CA . ALA A 1 268 ? -9.253 1.584 0.276 1.00 88.88 268 ALA A CA 1
ATOM 2096 C C . ALA A 1 268 ? -8.750 0.161 0.027 1.00 88.88 268 ALA A C 1
ATOM 2098 O O . ALA A 1 268 ? -9.154 -0.749 0.739 1.00 88.88 268 ALA A O 1
ATOM 2099 N N . SER A 1 269 ? -7.957 -0.055 -1.018 1.00 90.06 269 SER A N 1
ATOM 2100 C CA . SER A 1 269 ? -7.455 -1.372 -1.419 1.00 90.06 269 SER A CA 1
ATOM 2101 C C . SER A 1 269 ? -6.177 -1.190 -2.215 1.00 90.06 269 SER A C 1
ATOM 2103 O O . SER A 1 269 ? -6.109 -0.351 -3.121 1.00 90.06 269 SER A O 1
ATOM 2105 N N . VAL A 1 270 ? -5.163 -1.995 -1.898 1.00 93.19 270 VAL A N 1
ATOM 2106 C CA . VAL A 1 270 ? -3.911 -1.998 -2.660 1.00 93.19 270 VAL A CA 1
ATOM 2107 C C . VAL A 1 270 ? -4.172 -2.502 -4.078 1.00 93.19 270 VAL A C 1
ATOM 2109 O O . VAL A 1 270 ? -3.670 -1.909 -5.032 1.00 93.19 270 VAL A O 1
ATOM 2112 N N . GLY A 1 271 ? -5.016 -3.525 -4.245 1.00 92.19 271 GLY A N 1
ATOM 2113 C CA . GLY A 1 271 ? -5.402 -4.026 -5.562 1.00 92.19 271 GLY A CA 1
ATOM 2114 C C . GLY A 1 271 ? -6.058 -2.945 -6.425 1.00 92.19 271 GLY A C 1
ATOM 2115 O O . GLY A 1 271 ? -5.657 -2.721 -7.569 1.00 92.19 271 GLY A O 1
ATOM 2116 N N . ALA A 1 272 ? -7.008 -2.198 -5.856 1.00 90.06 272 ALA A N 1
ATOM 2117 C CA . ALA A 1 272 ? -7.652 -1.079 -6.540 1.00 90.06 272 ALA A CA 1
ATOM 2118 C C . ALA A 1 272 ? -6.668 0.074 -6.840 1.00 90.06 272 ALA A C 1
ATOM 2120 O O . ALA A 1 272 ? -6.722 0.637 -7.937 1.00 90.06 272 ALA A O 1
ATOM 2121 N N . CYS A 1 273 ? -5.735 0.376 -5.922 1.00 92.44 273 CYS A N 1
ATOM 2122 C CA . CYS A 1 273 ? -4.645 1.343 -6.136 1.00 92.44 273 CYS A CA 1
ATOM 2123 C C . CYS A 1 273 ? -3.811 0.966 -7.368 1.00 92.44 273 CYS A C 1
ATOM 2125 O O . CYS A 1 273 ? -3.574 1.781 -8.261 1.00 92.44 273 CYS A O 1
ATOM 2127 N N . ILE A 1 274 ? -3.394 -0.298 -7.448 1.00 94.19 274 ILE A N 1
ATOM 2128 C CA . ILE A 1 274 ? -2.555 -0.802 -8.536 1.00 94.19 274 ILE A CA 1
ATOM 2129 C C . ILE A 1 274 ? -3.322 -0.787 -9.857 1.00 94.19 274 ILE A C 1
ATOM 2131 O O . ILE A 1 274 ? -2.786 -0.325 -10.861 1.00 94.19 274 ILE A O 1
ATOM 2135 N N . GLN A 1 275 ? -4.595 -1.187 -9.873 1.00 90.81 275 GLN A N 1
ATOM 2136 C CA . GLN A 1 275 ? -5.430 -1.089 -11.075 1.00 90.81 275 GLN A CA 1
ATOM 2137 C C . GLN A 1 275 ? -5.618 0.360 -11.546 1.00 90.81 275 GLN A C 1
ATOM 2139 O O . GLN A 1 275 ? -5.592 0.627 -12.752 1.00 90.81 275 GLN A O 1
ATOM 2144 N N . PHE A 1 276 ? -5.778 1.308 -10.618 1.00 90.81 276 PHE A N 1
ATOM 2145 C CA . PHE A 1 276 ? -5.802 2.735 -10.936 1.00 90.81 276 PHE A CA 1
ATOM 2146 C C . PHE A 1 276 ? -4.496 3.179 -11.604 1.00 90.81 276 PHE A C 1
ATOM 2148 O O . PHE A 1 276 ? -4.527 3.785 -12.678 1.00 90.81 276 PHE A O 1
ATOM 2155 N N . VAL A 1 277 ? -3.353 2.815 -11.019 1.00 92.44 277 VAL A N 1
ATOM 2156 C CA . VAL A 1 277 ? -2.023 3.124 -11.556 1.00 92.44 277 VAL A CA 1
ATOM 2157 C C . VAL A 1 277 ? -1.812 2.493 -12.931 1.00 92.44 277 VAL A C 1
ATOM 2159 O O . VAL A 1 277 ? -1.394 3.177 -13.861 1.00 92.44 277 VAL A O 1
ATOM 2162 N N . MET A 1 278 ? -2.163 1.223 -13.108 1.00 90.75 278 MET A N 1
ATOM 2163 C CA . MET A 1 278 ? -2.109 0.541 -14.400 1.00 90.75 278 MET A CA 1
ATOM 2164 C C . MET A 1 278 ? -2.963 1.259 -15.451 1.00 90.75 278 MET A C 1
ATOM 2166 O O . MET A 1 278 ? -2.512 1.502 -16.569 1.00 90.75 278 MET A O 1
ATOM 2170 N N . GLY A 1 279 ? -4.180 1.677 -15.091 1.00 88.19 279 GLY A N 1
ATOM 2171 C CA . GLY A 1 279 ? -5.063 2.442 -15.970 1.00 88.19 279 GLY A CA 1
ATOM 2172 C C . GLY A 1 279 ? -4.502 3.815 -16.357 1.00 88.19 279 GLY A C 1
ATOM 2173 O O . GLY A 1 279 ? -4.612 4.221 -17.524 1.00 88.19 279 GLY A O 1
ATOM 2174 N N . MET A 1 280 ? -3.871 4.495 -15.394 1.00 87.94 280 MET A N 1
ATOM 2175 C CA . MET A 1 280 ? -3.174 5.772 -15.556 1.00 87.94 280 MET A CA 1
ATOM 2176 C C . MET A 1 280 ? -1.954 5.638 -16.478 1.00 87.94 280 MET A C 1
ATOM 2178 O O . MET A 1 280 ? -1.770 6.467 -17.367 1.00 87.94 280 MET A O 1
ATOM 2182 N N . LEU A 1 281 ? -1.164 4.575 -16.308 1.00 86.69 281 LEU A N 1
ATOM 2183 C CA . LEU A 1 281 ? 0.039 4.284 -17.090 1.00 86.69 281 LEU A CA 1
ATOM 2184 C C . LEU A 1 281 ? -0.246 3.549 -18.405 1.00 86.69 281 LEU A C 1
ATOM 2186 O O . LEU A 1 281 ? 0.671 3.372 -19.199 1.00 86.69 281 LEU A O 1
ATOM 2190 N N . ARG A 1 282 ? -1.499 3.142 -18.651 1.00 84.75 282 ARG A N 1
ATOM 2191 C CA . ARG A 1 282 ? -1.918 2.317 -19.801 1.00 84.75 282 ARG A CA 1
ATOM 2192 C C . ARG A 1 282 ? -1.193 0.973 -19.867 1.00 84.75 282 ARG A C 1
ATOM 2194 O O . ARG A 1 282 ? -0.898 0.479 -20.951 1.00 84.75 282 ARG A O 1
ATOM 2201 N N . MET A 1 283 ? -0.931 0.393 -18.706 1.00 85.88 283 MET A N 1
ATOM 2202 C CA . MET A 1 283 ? -0.237 -0.877 -18.584 1.00 85.88 283 MET A CA 1
ATOM 2203 C C . MET A 1 283 ? -1.235 -2.018 -18.396 1.00 85.88 283 MET A C 1
ATOM 2205 O O . MET A 1 283 ? -2.112 -1.922 -17.532 1.00 85.88 283 MET A O 1
ATOM 2209 N N . PRO A 1 284 ? -1.156 -3.081 -19.205 1.00 87.62 284 PRO A N 1
ATOM 2210 C CA . PRO A 1 284 ? -1.944 -4.274 -18.978 1.00 87.62 284 PRO A CA 1
ATOM 2211 C C . PRO A 1 284 ? -1.364 -5.101 -17.811 1.00 87.62 284 PRO A C 1
ATOM 2213 O O . PRO A 1 284 ? -0.198 -4.932 -17.460 1.00 87.62 284 PRO A O 1
ATOM 2216 N N . PRO A 1 285 ? -2.145 -6.024 -17.214 1.00 88.56 285 PRO A N 1
ATOM 2217 C CA . PRO A 1 285 ? -1.679 -6.852 -16.095 1.00 88.56 285 PRO A CA 1
ATOM 2218 C C . PRO A 1 285 ? -0.427 -7.677 -16.396 1.00 88.56 285 PRO A C 1
ATOM 2220 O O . PRO A 1 285 ? 0.372 -7.915 -15.499 1.00 88.56 285 PRO A O 1
ATOM 2223 N N . GLN A 1 286 ? -0.233 -8.080 -17.656 1.00 89.44 286 GLN A N 1
ATOM 2224 C CA . GLN A 1 286 ? 0.921 -8.886 -18.067 1.00 89.44 286 GLN A CA 1
ATOM 2225 C C . GLN A 1 286 ? 2.261 -8.160 -17.878 1.00 89.44 286 GLN A C 1
ATOM 2227 O O . GLN A 1 286 ? 3.278 -8.818 -17.691 1.00 89.44 286 GLN A O 1
ATOM 2232 N N . ASP A 1 287 ? 2.246 -6.825 -17.863 1.00 90.00 287 ASP A N 1
ATOM 2233 C CA . ASP A 1 287 ? 3.436 -5.989 -17.696 1.00 90.00 287 ASP A CA 1
ATOM 2234 C C . ASP A 1 287 ? 3.659 -5.585 -16.224 1.00 90.00 287 ASP A C 1
ATOM 2236 O O . ASP A 1 287 ? 4.395 -4.638 -15.936 1.00 90.00 287 ASP A O 1
ATOM 2240 N N . THR A 1 288 ? 3.001 -6.269 -15.282 1.00 92.69 288 THR A N 1
ATOM 2241 C CA . THR A 1 288 ? 3.080 -5.988 -13.845 1.00 92.69 288 THR A CA 1
ATOM 2242 C C . THR A 1 288 ? 3.737 -7.144 -13.097 1.00 92.69 288 THR A C 1
ATOM 2244 O O . THR A 1 288 ? 3.341 -8.305 -13.228 1.00 92.69 288 THR A O 1
ATOM 2247 N N . ILE A 1 289 ? 4.710 -6.803 -12.252 1.00 94.88 289 ILE A N 1
ATOM 2248 C CA . ILE A 1 289 ? 5.330 -7.706 -11.284 1.00 94.88 289 ILE A CA 1
ATOM 2249 C C . ILE A 1 289 ? 4.950 -7.238 -9.886 1.00 94.88 289 ILE A C 1
ATOM 2251 O O . ILE A 1 289 ? 5.268 -6.116 -9.501 1.00 94.88 289 ILE A O 1
ATOM 2255 N N . LEU A 1 290 ? 4.293 -8.104 -9.123 1.00 95.50 290 LEU A N 1
ATOM 2256 C CA . LEU A 1 290 ? 4.008 -7.892 -7.709 1.00 95.50 290 LEU A CA 1
ATOM 2257 C C . LEU A 1 290 ? 5.034 -8.621 -6.855 1.00 95.50 290 LEU A C 1
ATOM 2259 O O . LEU A 1 290 ? 5.289 -9.796 -7.081 1.00 95.50 290 LEU A O 1
ATOM 2263 N N . VAL A 1 291 ? 5.567 -7.957 -5.840 1.00 94.88 291 VAL A N 1
ATOM 2264 C CA . VAL A 1 291 ? 6.525 -8.519 -4.887 1.00 94.88 291 VAL A CA 1
ATOM 2265 C C . VAL A 1 291 ? 5.972 -8.334 -3.484 1.00 94.88 291 VAL A C 1
ATOM 2267 O O . VAL A 1 291 ? 5.625 -7.217 -3.099 1.00 94.88 291 VAL A O 1
ATOM 2270 N N . GLY A 1 292 ? 5.929 -9.405 -2.701 1.00 92.94 292 GLY A N 1
ATOM 2271 C CA . GLY A 1 292 ? 5.552 -9.329 -1.295 1.00 92.94 292 GLY A CA 1
ATOM 2272 C C . GLY A 1 292 ? 5.734 -10.650 -0.567 1.00 92.94 292 GLY A C 1
ATOM 2273 O O . GLY A 1 292 ? 6.315 -11.598 -1.100 1.00 92.94 292 GLY A O 1
ATOM 2274 N N . ARG A 1 293 ? 5.254 -10.695 0.674 1.00 89.38 293 ARG A N 1
ATOM 2275 C CA . ARG A 1 293 ? 5.265 -11.914 1.496 1.00 89.38 293 ARG A CA 1
ATOM 2276 C C . ARG A 1 293 ? 3.963 -12.680 1.328 1.00 89.38 293 ARG A C 1
ATOM 2278 O O . ARG A 1 293 ? 2.894 -12.084 1.221 1.00 89.38 293 ARG A O 1
ATOM 2285 N N . ALA A 1 294 ? 4.043 -14.005 1.351 1.00 83.69 294 ALA A N 1
ATOM 2286 C CA . ALA A 1 294 ? 2.880 -14.855 1.131 1.00 83.69 294 ALA A CA 1
ATOM 2287 C C . ALA A 1 294 ? 1.894 -14.869 2.314 1.00 83.69 294 ALA A C 1
ATOM 2289 O O . ALA A 1 294 ? 0.766 -15.298 2.140 1.00 83.69 294 ALA A O 1
ATOM 2290 N N . SER A 1 295 ? 2.294 -14.392 3.488 1.00 83.88 295 SER A N 1
ATOM 2291 C CA . SER A 1 295 ? 1.451 -14.160 4.668 1.00 83.88 295 SER A CA 1
ATOM 2292 C C . SER A 1 295 ? 0.904 -12.730 4.743 1.00 83.88 295 SER A C 1
ATOM 2294 O O . SER A 1 295 ? 0.109 -12.408 5.627 1.00 83.88 295 SER A O 1
ATOM 2296 N N . SER A 1 296 ? 1.338 -11.836 3.846 1.00 87.19 296 SER A N 1
ATOM 2297 C CA . SER A 1 296 ? 0.951 -10.430 3.908 1.00 87.19 296 SER A CA 1
ATOM 2298 C C . SER A 1 296 ? -0.456 -10.216 3.361 1.00 87.19 296 SER A C 1
ATOM 2300 O O . SER A 1 296 ? -0.721 -10.367 2.166 1.00 87.19 296 SER A O 1
ATOM 2302 N N . ALA A 1 297 ? -1.355 -9.746 4.227 1.00 86.56 297 ALA A N 1
ATOM 2303 C CA . ALA A 1 297 ? -2.695 -9.323 3.828 1.00 86.56 297 ALA A CA 1
ATOM 2304 C C . ALA A 1 297 ? -2.671 -8.215 2.757 1.00 86.56 297 ALA A C 1
ATOM 2306 O O . ALA A 1 297 ? -3.540 -8.188 1.885 1.00 86.56 297 ALA A O 1
ATOM 2307 N N . LEU A 1 298 ? -1.665 -7.329 2.785 1.00 90.25 298 LEU A N 1
ATOM 2308 C CA . LEU A 1 298 ? -1.488 -6.292 1.763 1.00 90.25 298 LEU A CA 1
ATOM 2309 C C . LEU A 1 298 ? -1.118 -6.893 0.412 1.00 90.25 298 LEU A C 1
ATOM 2311 O O . LEU A 1 298 ? -1.620 -6.442 -0.614 1.00 90.25 298 LEU A O 1
ATOM 2315 N N . PHE A 1 299 ? -0.257 -7.911 0.408 1.00 92.06 299 PHE A N 1
ATOM 2316 C CA . PHE A 1 299 ? 0.113 -8.613 -0.812 1.00 92.06 299 PHE A CA 1
ATOM 2317 C C . PHE A 1 299 ? -1.082 -9.364 -1.414 1.00 92.06 299 PHE A C 1
ATOM 2319 O O . PHE A 1 299 ? -1.273 -9.326 -2.627 1.00 92.06 299 PHE A O 1
ATOM 2326 N N . HIS A 1 300 ? -1.928 -9.994 -0.591 1.00 88.94 300 HIS A N 1
ATOM 2327 C CA . HIS A 1 300 ? -3.154 -10.635 -1.080 1.00 88.94 300 HIS A CA 1
ATOM 2328 C C . HIS A 1 300 ? -4.102 -9.645 -1.751 1.00 88.94 300 HIS A C 1
ATOM 2330 O O . HIS A 1 300 ? -4.548 -9.900 -2.867 1.00 88.94 300 HIS A O 1
ATOM 2336 N N . ASP A 1 301 ? -4.347 -8.504 -1.104 1.00 89.50 301 ASP A N 1
ATOM 2337 C CA . ASP A 1 301 ? -5.140 -7.405 -1.661 1.00 89.50 301 ASP A CA 1
ATOM 2338 C C . ASP A 1 301 ? -4.517 -6.894 -2.976 1.00 89.50 301 ASP A C 1
ATOM 2340 O O . ASP A 1 301 ? -5.196 -6.762 -3.992 1.00 89.50 301 ASP A O 1
ATOM 2344 N N . ALA A 1 302 ? -3.192 -6.705 -3.016 1.00 91.88 302 ALA A N 1
ATOM 2345 C CA . ALA A 1 302 ? -2.472 -6.313 -4.229 1.00 91.88 302 ALA A CA 1
ATOM 2346 C C . ALA A 1 302 ? -2.653 -7.324 -5.375 1.00 91.88 302 ALA A C 1
ATOM 2348 O O . ALA A 1 302 ? -2.865 -6.933 -6.524 1.00 91.88 302 ALA A O 1
ATOM 2349 N N . ALA A 1 303 ? -2.601 -8.624 -5.075 1.00 90.50 303 ALA A N 1
ATOM 2350 C CA . ALA A 1 303 ? -2.710 -9.686 -6.068 1.00 90.50 303 ALA A CA 1
ATOM 2351 C C . ALA A 1 303 ? -4.098 -9.765 -6.726 1.00 90.50 303 ALA A C 1
ATOM 2353 O O . ALA A 1 303 ? -4.217 -10.228 -7.867 1.00 90.50 303 ALA A O 1
ATOM 2354 N N . GLU A 1 304 ? -5.144 -9.234 -6.083 1.00 86.50 304 GLU A N 1
ATOM 2355 C CA . GLU A 1 304 ? -6.460 -9.072 -6.711 1.00 86.50 304 GLU A CA 1
ATOM 2356 C C . GLU A 1 304 ? -6.403 -8.195 -7.973 1.00 86.50 304 GLU A C 1
ATOM 2358 O O . GLU A 1 304 ? -7.181 -8.417 -8.909 1.00 86.50 304 GLU A O 1
ATOM 2363 N N . ALA A 1 305 ? -5.438 -7.266 -8.063 1.00 85.06 305 ALA A N 1
ATOM 2364 C CA . ALA A 1 305 ? -5.230 -6.441 -9.252 1.00 85.06 305 ALA A CA 1
ATOM 2365 C C . ALA A 1 305 ? -4.960 -7.279 -10.510 1.00 85.06 305 ALA A C 1
ATOM 2367 O O . ALA A 1 305 ? -5.427 -6.923 -11.595 1.00 85.06 305 ALA A O 1
ATOM 2368 N N . LEU A 1 306 ? -4.248 -8.401 -10.360 1.00 84.19 306 LEU A N 1
ATOM 2369 C CA . LEU A 1 306 ? -3.850 -9.275 -11.465 1.00 84.19 306 LEU A CA 1
ATOM 2370 C C . LEU A 1 306 ? -4.917 -10.327 -11.798 1.00 84.19 306 LEU A C 1
ATOM 2372 O O . LEU A 1 306 ? -5.049 -10.756 -12.940 1.00 84.19 306 LEU A O 1
ATOM 2376 N N . THR A 1 307 ? -5.744 -10.734 -10.836 1.00 76.75 307 THR A N 1
ATOM 2377 C CA . THR A 1 307 ? -6.732 -11.809 -11.056 1.00 76.75 307 THR A CA 1
ATOM 2378 C C . THR A 1 307 ? -8.026 -11.348 -11.743 1.00 76.75 307 THR A C 1
ATOM 2380 O O . THR A 1 307 ? -8.904 -12.169 -11.998 1.00 76.75 307 THR A O 1
ATOM 2383 N N . GLN A 1 308 ? -8.161 -10.054 -12.069 1.00 65.12 308 GLN A N 1
ATOM 2384 C CA . GLN A 1 308 ? -9.355 -9.433 -12.678 1.00 65.12 308 GLN A CA 1
ATOM 2385 C C . GLN A 1 308 ? -10.665 -9.625 -11.881 1.00 65.12 308 GLN A C 1
ATOM 2387 O O . GLN A 1 308 ? -11.746 -9.340 -12.398 1.00 65.12 308 GLN A O 1
ATOM 2392 N N . ARG A 1 309 ? -10.599 -10.069 -10.616 1.00 54.53 309 ARG A N 1
ATOM 2393 C CA . ARG A 1 309 ? -11.778 -10.300 -9.761 1.00 54.53 309 ARG A CA 1
ATOM 2394 C C . ARG A 1 309 ? -12.344 -9.032 -9.102 1.00 54.53 309 ARG A C 1
ATOM 2396 O O . ARG A 1 309 ? -13.438 -9.094 -8.550 1.00 54.53 309 ARG A O 1
ATOM 2403 N N . GLY A 1 310 ? -11.670 -7.885 -9.209 1.00 45.75 310 GLY A N 1
ATOM 2404 C CA . GLY A 1 310 ? -12.091 -6.617 -8.597 1.00 45.75 310 GLY A CA 1
ATOM 2405 C C . GLY A 1 310 ? -12.463 -5.519 -9.604 1.00 45.75 310 GLY A C 1
ATOM 2406 O O . GLY A 1 310 ? -11.709 -5.250 -10.536 1.00 45.75 310 GLY A O 1
ATOM 2407 N N . SER A 1 311 ? -13.645 -4.911 -9.409 1.00 49.19 311 SER A N 1
ATOM 2408 C CA . SER A 1 311 ? -14.013 -3.494 -9.677 1.00 49.19 311 SER A CA 1
ATOM 2409 C C . SER A 1 311 ? -13.695 -2.837 -11.040 1.00 49.19 311 SER A C 1
ATOM 2411 O O . SER A 1 311 ? -13.841 -1.620 -11.196 1.00 49.19 311 SER A O 1
ATOM 2413 N N . GLY A 1 312 ? -13.388 -3.612 -12.083 1.00 44.91 312 GLY A N 1
ATOM 2414 C CA . GLY A 1 312 ? -13.020 -3.096 -13.409 1.00 44.91 312 GLY A CA 1
ATOM 2415 C C . GLY A 1 312 ? -14.075 -2.242 -14.138 1.00 44.91 312 GLY A C 1
ATOM 2416 O O . GLY A 1 312 ? -13.746 -1.641 -15.159 1.00 44.91 312 GLY A O 1
ATOM 2417 N N . GLY A 1 313 ? -15.322 -2.171 -13.658 1.00 49.03 313 GLY A N 1
ATOM 2418 C CA . GLY A 1 313 ? -16.370 -1.308 -14.221 1.00 49.03 313 GLY A CA 1
ATOM 2419 C C . GLY A 1 313 ? -16.234 0.168 -13.822 1.00 49.03 313 GLY A C 1
ATOM 2420 O O . GLY A 1 313 ? -16.279 1.044 -14.684 1.00 49.03 313 GLY A O 1
ATOM 2421 N N . LEU A 1 314 ? -15.998 0.447 -12.534 1.00 51.56 314 LEU A N 1
ATOM 2422 C CA . LEU A 1 314 ? -15.892 1.812 -11.991 1.00 51.56 314 LEU A CA 1
ATOM 2423 C C . LEU A 1 314 ? -14.569 2.489 -12.384 1.00 51.56 314 LEU A C 1
ATOM 2425 O O . LEU A 1 314 ? -14.552 3.659 -12.768 1.00 51.56 314 LEU A O 1
ATOM 2429 N N . LEU A 1 315 ? -13.461 1.740 -12.377 1.00 53.84 315 LEU A N 1
ATOM 2430 C CA . LEU A 1 315 ? -12.137 2.270 -12.723 1.00 53.84 315 LEU A CA 1
ATOM 2431 C C . LEU A 1 315 ? -11.994 2.578 -14.224 1.00 53.84 315 LEU A C 1
ATOM 2433 O O . LEU A 1 315 ? -11.350 3.561 -14.592 1.00 53.84 315 LEU A O 1
ATOM 2437 N N . ARG A 1 316 ? -12.648 1.806 -15.108 1.00 53.91 316 ARG A N 1
ATOM 2438 C CA . ARG A 1 316 ? -12.655 2.081 -16.559 1.00 53.91 316 ARG A CA 1
ATOM 2439 C C . ARG A 1 316 ? -13.337 3.407 -16.901 1.00 53.91 316 ARG A C 1
ATOM 2441 O O . ARG A 1 316 ? -12.856 4.108 -17.790 1.00 53.91 316 ARG A O 1
ATOM 2448 N N . GLY A 1 317 ? -14.417 3.757 -16.197 1.00 52.53 317 GLY A N 1
ATOM 2449 C CA . GLY A 1 317 ? -15.108 5.042 -16.348 1.00 52.53 317 GLY A CA 1
ATOM 2450 C C . GLY A 1 317 ? -14.213 6.227 -15.980 1.00 52.53 317 GLY A C 1
ATOM 2451 O O . GLY A 1 317 ? -14.061 7.150 -16.773 1.00 52.53 317 GLY A O 1
ATOM 2452 N N . MET A 1 318 ? -13.513 6.149 -14.847 1.00 55.56 318 MET A N 1
ATOM 2453 C CA . MET A 1 318 ? -12.604 7.211 -14.398 1.00 55.56 318 MET A CA 1
ATOM 2454 C C . MET A 1 318 ? -11.379 7.361 -15.299 1.00 55.56 318 MET A C 1
ATOM 2456 O O . MET A 1 318 ? -11.015 8.471 -15.676 1.00 55.56 318 MET A O 1
ATOM 2460 N N . VAL A 1 319 ? -10.742 6.252 -15.682 1.00 56.41 319 VAL A N 1
ATOM 2461 C CA . VAL A 1 319 ? -9.615 6.290 -16.620 1.00 56.41 319 VAL A CA 1
ATOM 2462 C C . VAL A 1 319 ? -10.064 6.916 -17.944 1.00 56.41 319 VAL A C 1
ATOM 2464 O O . VAL A 1 319 ? -9.300 7.650 -18.567 1.00 56.41 319 VAL A O 1
ATOM 2467 N N . ARG A 1 320 ? -11.315 6.692 -18.363 1.00 55.03 320 ARG A N 1
ATOM 2468 C CA . ARG A 1 320 ? -11.913 7.360 -19.522 1.00 55.03 320 ARG A CA 1
ATOM 2469 C C . ARG A 1 320 ? -12.146 8.855 -19.278 1.00 55.03 320 ARG A C 1
ATOM 2471 O O . ARG A 1 320 ? -11.785 9.630 -20.153 1.00 55.03 320 ARG A O 1
ATOM 2478 N N . GLU A 1 321 ? -12.645 9.279 -18.121 1.00 56.59 321 GLU A N 1
ATOM 2479 C CA . GLU A 1 321 ? -12.819 10.702 -17.774 1.00 56.59 321 GLU A CA 1
ATOM 2480 C C . GLU A 1 321 ? -11.485 11.459 -17.660 1.00 56.59 321 GLU A C 1
ATOM 2482 O O . GLU A 1 321 ? -11.332 12.521 -18.260 1.00 56.59 321 GLU A O 1
ATOM 2487 N N . MET A 1 322 ? -10.469 10.877 -17.011 1.00 55.41 322 MET A N 1
ATOM 2488 C CA . MET A 1 322 ? -9.093 11.403 -16.996 1.00 55.41 322 MET A CA 1
ATOM 2489 C C . MET A 1 322 ? -8.522 11.551 -18.413 1.00 55.41 322 MET A C 1
ATOM 2491 O O . MET A 1 322 ? -7.720 12.446 -18.684 1.00 55.41 322 MET A O 1
ATOM 2495 N N . ARG A 1 323 ? -8.924 10.664 -19.333 1.00 57.91 323 ARG A N 1
ATOM 2496 C CA . ARG A 1 323 ? -8.542 10.714 -20.752 1.00 57.91 323 ARG A CA 1
ATOM 2497 C C . ARG A 1 323 ? -9.371 11.721 -21.559 1.00 57.91 323 ARG A C 1
ATOM 2499 O O . ARG A 1 323 ? -8.870 12.187 -22.580 1.00 57.91 323 ARG A O 1
ATOM 2506 N N . GLN A 1 324 ? -10.596 12.027 -21.130 1.00 50.00 324 GLN A N 1
ATOM 2507 C CA . GLN A 1 324 ? -11.574 12.875 -21.825 1.00 50.00 324 GLN A CA 1
ATOM 2508 C C . GLN A 1 324 ? -11.602 14.334 -21.338 1.00 50.00 324 GLN A C 1
ATOM 2510 O O . GLN A 1 324 ? -12.398 15.111 -21.864 1.00 50.00 324 GLN A O 1
ATOM 2515 N N . ASP A 1 325 ? -10.737 14.732 -20.397 1.00 41.34 325 ASP A N 1
ATOM 2516 C CA . ASP A 1 325 ? -10.637 16.127 -19.940 1.00 41.34 325 ASP A CA 1
ATOM 2517 C C . ASP A 1 325 ? -10.515 17.085 -21.165 1.00 41.34 325 ASP A C 1
ATOM 2519 O O . ASP A 1 325 ? -9.574 16.936 -21.963 1.00 41.34 325 ASP A O 1
ATOM 2523 N N . PRO A 1 326 ? -11.454 18.038 -21.389 1.00 41.06 326 PRO A N 1
ATOM 2524 C CA . PRO A 1 326 ? -11.720 18.635 -22.712 1.00 41.06 326 PRO A CA 1
ATOM 2525 C C . PRO A 1 326 ? -10.594 19.490 -23.308 1.00 41.06 326 PRO A C 1
ATOM 2527 O O . PRO A 1 326 ? -10.679 19.918 -24.461 1.00 41.06 326 PRO A O 1
ATOM 2530 N N . MET A 1 327 ? -9.515 19.736 -22.562 1.00 42.00 327 MET A N 1
ATOM 2531 C CA . MET A 1 327 ? -8.362 20.500 -23.051 1.00 42.00 327 MET A CA 1
ATOM 2532 C C . MET A 1 327 ? -7.421 19.703 -23.973 1.00 42.00 327 MET A C 1
ATOM 2534 O O . MET A 1 327 ? -6.417 20.248 -24.423 1.00 42.00 327 MET A O 1
ATOM 2538 N N . ARG A 1 328 ? -7.733 18.437 -24.292 1.00 44.19 328 ARG A N 1
ATOM 2539 C CA . ARG A 1 328 ? -7.018 17.634 -25.307 1.00 44.19 328 ARG A CA 1
ATOM 2540 C C . ARG A 1 328 ? -7.580 17.752 -26.731 1.00 44.19 328 ARG A C 1
ATOM 2542 O O . ARG A 1 328 ? -7.135 17.022 -27.613 1.00 44.19 328 ARG A O 1
ATOM 2549 N N . SER A 1 329 ? -8.523 18.657 -26.993 1.00 37.69 329 SER A N 1
ATOM 2550 C CA . SER A 1 329 ? -9.065 18.875 -28.341 1.00 37.69 329 SER A CA 1
ATOM 2551 C C . SER A 1 329 ? -8.099 19.664 -29.241 1.00 37.69 329 SER A C 1
ATOM 2553 O O . SER A 1 329 ? -8.317 20.819 -29.586 1.00 37.69 329 SER A O 1
ATOM 2555 N N . ALA A 1 330 ? -7.032 18.993 -29.671 1.00 35.34 330 ALA A N 1
ATOM 2556 C CA . ALA A 1 330 ? -6.372 19.271 -30.939 1.00 35.34 330 ALA A CA 1
ATOM 2557 C C . ALA A 1 330 ? -6.091 17.933 -31.641 1.00 35.34 330 ALA A C 1
ATOM 2559 O O . ALA A 1 330 ? -5.133 17.232 -31.332 1.00 35.34 330 ALA A O 1
ATOM 2560 N N . SER A 1 331 ? -7.017 17.591 -32.541 1.00 39.84 331 SER A N 1
ATOM 2561 C CA . SER A 1 331 ? -6.869 16.711 -33.706 1.00 39.84 331 SER A CA 1
ATOM 2562 C C . SER A 1 331 ? -6.144 15.368 -33.537 1.00 39.84 331 SER A C 1
ATOM 2564 O O . SER A 1 331 ? -4.940 15.292 -33.746 1.00 39.84 331 SER A O 1
ATOM 2566 N N . VAL A 1 332 ? -6.911 14.287 -33.375 1.00 33.72 332 VAL A N 1
ATOM 2567 C CA . VAL A 1 332 ? -6.715 13.060 -34.169 1.00 33.72 332 VAL A CA 1
ATOM 2568 C C . VAL A 1 332 ? -8.104 12.468 -34.413 1.00 33.72 332 VAL A C 1
ATOM 2570 O O . VAL A 1 332 ? -8.766 12.029 -33.475 1.00 33.72 332 VAL A O 1
ATOM 2573 N N . ALA A 1 333 ? -8.580 12.520 -35.656 1.00 29.70 333 ALA A N 1
ATOM 2574 C CA . ALA A 1 333 ? -9.781 11.798 -36.058 1.00 29.70 333 ALA A CA 1
ATOM 2575 C C . ALA A 1 333 ? -9.479 10.285 -36.078 1.00 29.70 333 ALA A C 1
ATOM 2577 O O . ALA A 1 333 ? -8.398 9.905 -36.534 1.00 29.70 333 ALA A O 1
ATOM 2578 N N . PRO A 1 334 ? -10.382 9.413 -35.600 1.00 32.94 334 PRO A N 1
ATOM 2579 C CA . PRO A 1 334 ? -10.208 7.975 -35.749 1.00 32.94 334 PRO A CA 1
ATOM 2580 C C . PRO A 1 334 ? -10.423 7.577 -37.216 1.00 32.94 334 PRO A C 1
ATOM 2582 O O . PRO A 1 334 ? -11.416 7.967 -37.830 1.00 32.94 334 PRO A O 1
ATOM 2585 N N . ALA A 1 335 ? -9.483 6.817 -37.777 1.00 31.39 335 ALA A N 1
ATOM 2586 C CA . ALA A 1 335 ? -9.635 6.190 -39.087 1.00 31.39 335 ALA A CA 1
ATOM 2587 C C . ALA A 1 335 ? -10.656 5.032 -39.016 1.00 31.39 335 ALA A C 1
ATOM 2589 O O . ALA A 1 335 ? -10.784 4.412 -37.954 1.00 31.39 335 ALA A O 1
ATOM 2590 N N . PRO A 1 336 ? -11.384 4.738 -40.108 1.00 33.19 336 PRO A N 1
ATOM 2591 C CA . PRO A 1 336 ? -12.401 3.695 -40.122 1.00 33.19 336 PRO A CA 1
ATOM 2592 C C . PRO A 1 336 ? -11.759 2.303 -40.124 1.00 33.19 336 PRO A C 1
ATOM 2594 O O . PRO A 1 336 ? -10.806 2.041 -40.854 1.00 33.19 336 PRO A O 1
ATOM 2597 N N . THR A 1 337 ? -12.292 1.413 -39.292 1.00 34.94 337 THR A N 1
ATOM 2598 C CA . THR A 1 337 ? -11.998 -0.024 -39.286 1.00 34.94 337 THR A CA 1
ATOM 2599 C C . THR A 1 337 ? -12.745 -0.704 -40.428 1.00 34.94 337 THR A C 1
ATOM 2601 O O . THR A 1 337 ? -13.974 -0.702 -40.432 1.00 34.94 337 THR A O 1
ATOM 2604 N N . GLU A 1 338 ? -12.005 -1.291 -41.367 1.00 33.47 338 GLU A N 1
ATOM 2605 C CA . GLU A 1 338 ? -12.532 -2.274 -42.313 1.00 33.47 338 GLU A CA 1
ATOM 2606 C C . GLU A 1 338 ? -12.658 -3.635 -41.619 1.00 33.47 338 GLU A C 1
ATOM 2608 O O . GLU A 1 338 ? -11.729 -4.125 -40.971 1.00 33.47 338 GLU A O 1
ATOM 2613 N N . GLU A 1 339 ? -13.850 -4.212 -41.732 1.00 37.16 339 GLU A N 1
ATOM 2614 C CA . GLU A 1 339 ? -14.185 -5.571 -41.332 1.00 37.16 339 GLU A CA 1
ATOM 2615 C C . GLU A 1 339 ? -13.504 -6.565 -42.282 1.00 37.16 339 GLU A C 1
ATOM 2617 O O . GLU A 1 339 ? -13.669 -6.488 -43.499 1.00 37.16 339 GLU A O 1
ATOM 2622 N N . ALA A 1 340 ? -12.762 -7.523 -41.727 1.00 33.66 340 ALA A N 1
ATOM 2623 C CA . ALA A 1 340 ? -12.315 -8.708 -42.446 1.00 33.66 340 ALA A CA 1
ATOM 2624 C C . ALA A 1 340 ? -12.772 -9.952 -41.675 1.00 33.66 340 ALA A C 1
ATOM 2626 O O . ALA A 1 340 ? -12.278 -10.257 -40.588 1.00 33.66 340 ALA A O 1
ATOM 2627 N N . GLU A 1 341 ? -13.761 -10.636 -42.248 1.00 34.38 341 GLU A N 1
ATOM 2628 C CA . GLU A 1 341 ? -14.260 -11.942 -41.833 1.00 34.38 341 GLU A CA 1
ATOM 2629 C C . GLU A 1 341 ? -13.262 -13.069 -42.162 1.00 34.38 341 GLU A C 1
ATOM 2631 O O . GLU A 1 341 ? -12.705 -13.123 -43.255 1.00 34.38 341 GLU A O 1
ATOM 2636 N N . GLY A 1 342 ? -13.152 -14.036 -41.241 1.00 31.45 342 GLY A N 1
ATOM 2637 C CA . GLY A 1 342 ? -13.005 -15.461 -41.563 1.00 31.45 342 GLY A CA 1
ATOM 2638 C C . GLY A 1 342 ? -11.597 -16.070 -41.626 1.00 31.45 342 GLY A C 1
ATOM 2639 O O . GLY A 1 342 ? -10.931 -15.985 -42.649 1.00 31.45 342 GLY A O 1
ATOM 2640 N N . ALA A 1 343 ? -11.217 -16.832 -40.588 1.00 30.72 343 ALA A N 1
ATOM 2641 C CA . ALA A 1 343 ? -10.719 -18.221 -40.697 1.00 30.72 343 ALA A CA 1
ATOM 2642 C C . ALA A 1 343 ? -10.462 -18.850 -39.299 1.00 30.72 343 ALA A C 1
ATOM 2644 O O . ALA A 1 343 ? -10.213 -18.113 -38.344 1.00 30.72 343 ALA A O 1
ATOM 2645 N N . PRO A 1 344 ? -10.559 -20.191 -39.145 1.00 44.25 344 PRO A N 1
ATOM 2646 C CA . PRO A 1 344 ? -10.958 -20.837 -37.893 1.00 44.25 344 PRO A CA 1
ATOM 2647 C C . PRO A 1 344 ? -9.828 -21.523 -37.098 1.00 44.25 344 PRO A C 1
ATOM 2649 O O . PRO A 1 344 ? -8.777 -21.863 -37.629 1.00 44.25 344 PRO A O 1
ATOM 2652 N N . ALA A 1 345 ? -10.142 -21.776 -35.820 1.00 46.16 345 ALA A N 1
ATOM 2653 C CA . ALA A 1 345 ? -9.667 -22.852 -34.941 1.00 46.16 345 ALA A CA 1
ATOM 2654 C C . ALA A 1 345 ? -8.157 -23.185 -34.925 1.00 46.16 345 ALA A C 1
ATOM 2656 O O . ALA A 1 345 ? -7.695 -24.119 -35.575 1.00 46.16 345 ALA A O 1
ATOM 2657 N N . ALA A 1 346 ? -7.432 -22.509 -34.029 1.00 37.84 346 ALA A N 1
ATOM 2658 C CA . ALA A 1 346 ? -6.235 -23.042 -33.379 1.00 37.84 346 ALA A CA 1
ATOM 2659 C C . ALA A 1 346 ? -6.545 -23.272 -31.886 1.00 37.84 346 ALA A C 1
ATOM 2661 O O . ALA A 1 346 ? -6.096 -22.534 -31.010 1.00 37.84 346 ALA A O 1
ATOM 2662 N N . GLU A 1 347 ? -7.388 -24.267 -31.600 1.00 45.62 347 GLU A N 1
ATOM 2663 C CA . GLU A 1 347 ? -7.470 -24.864 -30.265 1.00 45.62 347 GLU A CA 1
ATOM 2664 C C . GLU A 1 347 ? -6.176 -25.655 -30.011 1.00 45.62 347 GLU A C 1
ATOM 2666 O O . GLU A 1 347 ? -5.727 -26.401 -30.876 1.00 45.62 347 GLU A O 1
ATOM 2671 N N . ALA A 1 348 ? -5.597 -25.481 -28.817 1.00 37.97 348 ALA A N 1
ATOM 2672 C CA . ALA A 1 348 ? -4.358 -26.099 -28.315 1.00 37.97 348 ALA A CA 1
ATOM 2673 C C . ALA A 1 348 ? -3.017 -25.381 -28.594 1.00 37.97 348 ALA A C 1
ATOM 2675 O O . ALA A 1 348 ? -1.972 -26.031 -28.642 1.00 37.97 348 ALA A O 1
ATOM 2676 N N . ILE A 1 349 ? -3.004 -24.042 -28.643 1.00 36.88 349 ILE A N 1
ATOM 2677 C CA . ILE A 1 349 ? -1.783 -23.261 -28.375 1.00 36.88 349 ILE A CA 1
ATOM 2678 C C . ILE A 1 349 ? -2.000 -22.389 -27.130 1.00 36.88 349 ILE A C 1
ATOM 2680 O O . ILE A 1 349 ? -2.742 -21.412 -27.141 1.00 36.88 349 ILE A O 1
ATOM 2684 N N . ASP A 1 350 ? -1.306 -22.803 -26.069 1.00 40.72 350 ASP A N 1
ATOM 2685 C CA . ASP A 1 350 ? -0.954 -22.075 -24.852 1.00 40.72 350 ASP A CA 1
ATOM 2686 C C . ASP A 1 350 ? -2.044 -21.721 -23.816 1.00 40.72 350 ASP A C 1
ATOM 2688 O O . ASP A 1 350 ? -2.411 -20.568 -23.604 1.00 40.72 350 ASP A O 1
ATOM 2692 N N . ALA A 1 351 ? -2.374 -22.692 -22.959 1.00 36.69 351 ALA A N 1
ATOM 2693 C CA . ALA A 1 351 ? -2.877 -22.411 -21.605 1.00 36.69 351 ALA A CA 1
ATOM 2694 C C . ALA A 1 351 ? -1.825 -21.724 -20.691 1.00 36.69 351 ALA A C 1
ATOM 2696 O O . ALA A 1 351 ? -2.150 -21.298 -19.587 1.00 36.69 351 ALA A O 1
ATOM 2697 N N . ARG A 1 352 ? -0.566 -21.589 -21.150 1.00 39.88 352 ARG A N 1
ATOM 2698 C CA . ARG A 1 352 ? 0.484 -20.741 -20.547 1.00 39.88 352 ARG A CA 1
ATOM 2699 C C . ARG A 1 352 ? 0.525 -19.317 -21.133 1.00 39.88 352 ARG A C 1
ATOM 2701 O O . ARG A 1 352 ? 1.179 -18.447 -20.564 1.00 39.88 352 ARG A O 1
ATOM 2708 N N . SER A 1 353 ? -0.205 -19.047 -22.219 1.00 44.22 353 SER A N 1
ATOM 2709 C CA . SER A 1 353 ? -0.324 -17.727 -22.848 1.00 44.22 353 SER A CA 1
ATOM 2710 C C . SER A 1 353 ? -1.515 -17.007 -22.246 1.00 44.22 353 SER A C 1
ATOM 2712 O O . SER A 1 353 ? -2.654 -17.134 -22.695 1.00 44.22 353 SER A O 1
ATOM 2714 N N . ARG A 1 354 ? -1.166 -16.232 -21.216 1.00 55.28 354 ARG A N 1
ATOM 2715 C CA . ARG A 1 354 ? -1.838 -15.063 -20.619 1.00 55.28 354 ARG A CA 1
ATOM 2716 C C . ARG A 1 354 ? -2.014 -15.219 -19.111 1.00 55.28 354 ARG A C 1
ATOM 2718 O O . ARG A 1 354 ? -3.078 -14.926 -18.572 1.00 55.28 354 ARG A O 1
ATOM 2725 N N . ALA A 1 355 ? -0.950 -15.617 -18.411 1.00 62.22 355 ALA A N 1
ATOM 2726 C CA . ALA A 1 355 ? -0.820 -15.211 -17.016 1.00 62.22 355 ALA A CA 1
ATOM 2727 C C . ALA A 1 355 ? -0.989 -13.683 -16.949 1.00 62.22 355 ALA A C 1
ATOM 2729 O O . ALA A 1 355 ? -0.374 -12.950 -17.724 1.00 62.22 355 ALA A O 1
ATOM 2730 N N . ASN A 1 356 ? -1.855 -13.194 -16.066 1.00 82.25 356 ASN A N 1
ATOM 2731 C CA . ASN A 1 356 ? -2.181 -11.774 -15.942 1.00 82.25 356 ASN A CA 1
ATOM 2732 C C . ASN A 1 356 ? -1.112 -11.004 -15.143 1.00 82.25 356 ASN A C 1
ATOM 2734 O O . ASN A 1 356 ? -1.456 -10.162 -14.322 1.00 82.25 356 ASN A O 1
ATOM 2738 N N . GLY A 1 357 ? 0.167 -11.299 -15.377 1.00 88.38 357 GLY A N 1
ATOM 2739 C CA . GLY A 1 357 ? 1.310 -10.733 -14.658 1.00 88.38 357 GLY A CA 1
ATOM 2740 C C . GLY A 1 357 ? 2.094 -11.779 -13.872 1.00 88.38 357 GLY A C 1
ATOM 2741 O O . GLY A 1 357 ? 1.817 -12.983 -13.950 1.00 88.38 357 GLY A O 1
ATOM 2742 N N . THR A 1 358 ? 3.065 -11.296 -13.100 1.00 91.94 358 THR A N 1
ATOM 2743 C CA . THR A 1 358 ? 3.971 -12.124 -12.295 1.00 91.94 358 THR A CA 1
ATOM 2744 C C . THR A 1 358 ? 3.868 -11.745 -10.820 1.00 91.94 358 THR A C 1
ATOM 2746 O O . THR A 1 358 ? 3.856 -10.569 -10.468 1.00 91.94 358 THR A O 1
ATOM 2749 N N . ALA A 1 359 ? 3.816 -12.742 -9.944 1.00 92.94 359 ALA A N 1
ATOM 2750 C CA . ALA A 1 359 ? 3.843 -12.598 -8.498 1.00 92.94 359 ALA A CA 1
ATOM 2751 C C . ALA A 1 359 ? 5.126 -13.233 -7.946 1.00 92.94 359 ALA A C 1
ATOM 2753 O O . ALA A 1 359 ? 5.346 -14.432 -8.094 1.00 92.94 359 ALA A O 1
ATOM 2754 N N . ILE A 1 360 ? 5.967 -12.427 -7.308 1.00 93.44 360 ILE A N 1
ATOM 2755 C CA . ILE A 1 360 ? 7.179 -12.839 -6.606 1.00 93.44 360 ILE A CA 1
ATOM 2756 C C . ILE A 1 360 ? 6.857 -12.956 -5.117 1.00 93.44 360 ILE A C 1
ATOM 2758 O O . ILE A 1 360 ? 6.511 -11.967 -4.465 1.00 93.44 360 ILE A O 1
ATOM 2762 N N . LEU A 1 361 ? 6.995 -14.167 -4.584 1.00 91.81 361 LEU A N 1
ATOM 2763 C CA . LEU A 1 361 ? 6.806 -14.472 -3.172 1.00 91.81 361 LEU A CA 1
ATOM 2764 C C . LEU A 1 361 ? 8.162 -14.521 -2.476 1.00 91.81 361 LEU A C 1
ATOM 2766 O O . LEU A 1 361 ? 8.986 -15.393 -2.766 1.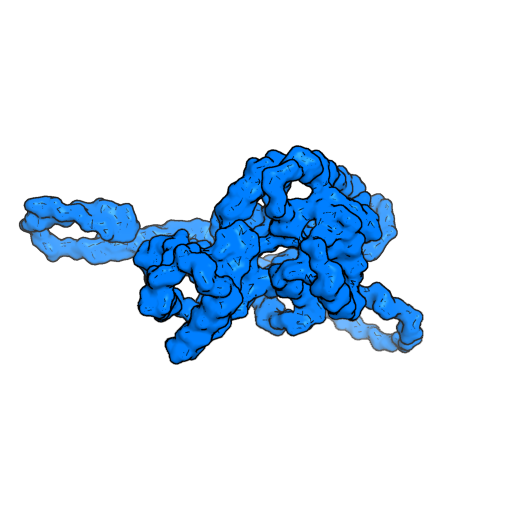00 91.81 361 LEU A O 1
ATOM 2770 N N . LEU A 1 362 ? 8.375 -13.588 -1.552 1.00 90.06 362 LEU A N 1
ATOM 2771 C CA . LEU A 1 362 ? 9.518 -13.600 -0.650 1.00 90.06 362 LEU A CA 1
ATOM 2772 C C . LEU A 1 362 ? 9.202 -14.473 0.579 1.00 90.06 362 LEU A C 1
ATOM 2774 O O . LEU A 1 362 ? 8.061 -14.470 1.052 1.00 90.06 362 LEU A O 1
ATOM 2778 N N . PRO A 1 363 ? 10.190 -15.209 1.113 1.00 85.00 363 PRO A N 1
ATOM 2779 C CA . PRO A 1 363 ? 10.010 -16.078 2.265 1.00 85.00 363 PRO A CA 1
ATOM 2780 C C . PRO A 1 363 ? 9.707 -15.261 3.526 1.00 85.00 363 PRO A C 1
ATOM 2782 O O . PRO A 1 363 ? 10.316 -14.220 3.776 1.00 85.00 363 PRO A O 1
ATOM 2785 N N . ASP A 1 364 ? 8.778 -15.761 4.338 1.00 74.50 364 ASP A N 1
ATOM 2786 C CA . ASP A 1 364 ? 8.266 -15.090 5.539 1.00 74.50 364 ASP A CA 1
ATOM 2787 C C . ASP A 1 364 ? 8.125 -16.009 6.765 1.00 74.50 364 ASP A C 1
ATOM 2789 O O . ASP A 1 364 ? 7.633 -15.582 7.806 1.00 74.50 364 ASP A O 1
ATOM 2793 N N . GLY A 1 365 ? 8.612 -17.250 6.668 1.00 65.19 365 GLY A N 1
ATOM 2794 C CA . GLY A 1 365 ? 8.641 -18.213 7.770 1.00 65.19 365 GLY A CA 1
ATOM 2795 C C . GLY A 1 365 ? 7.348 -19.011 7.981 1.00 65.19 365 GLY A C 1
ATOM 2796 O O . GLY A 1 365 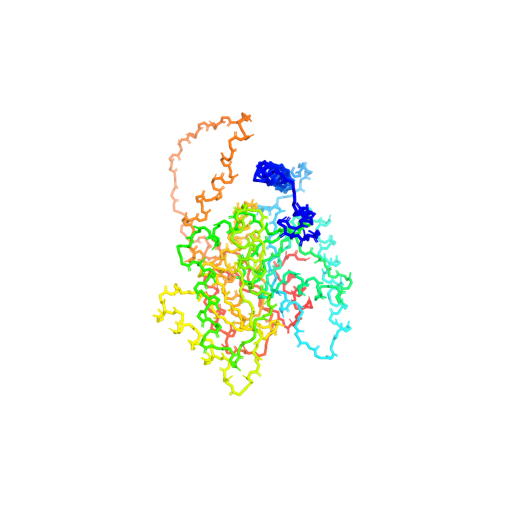? 7.388 -19.972 8.747 1.00 65.19 365 GLY A O 1
ATOM 2797 N N . ASP A 1 366 ? 6.245 -18.694 7.288 1.00 69.19 366 ASP A N 1
ATOM 2798 C CA . ASP A 1 366 ? 4.972 -19.431 7.375 1.00 69.19 366 ASP A CA 1
ATOM 2799 C C . ASP A 1 366 ? 4.661 -20.193 6.075 1.00 69.19 366 ASP A C 1
ATOM 2801 O O . ASP A 1 366 ? 3.988 -19.721 5.153 1.00 69.19 366 ASP A O 1
ATOM 2805 N N . ALA A 1 367 ? 5.149 -21.433 6.012 1.00 67.50 367 ALA A N 1
ATOM 2806 C CA . ALA A 1 367 ? 5.015 -22.287 4.836 1.00 67.50 367 ALA A CA 1
ATOM 2807 C C . ALA A 1 367 ? 3.565 -22.719 4.536 1.00 67.50 367 ALA A C 1
ATOM 2809 O O . ALA A 1 367 ? 3.253 -23.033 3.384 1.00 67.50 367 ALA A O 1
ATOM 2810 N N . ALA A 1 368 ? 2.680 -22.758 5.540 1.00 69.94 368 ALA A N 1
ATOM 2811 C CA . ALA A 1 368 ? 1.314 -23.254 5.371 1.00 69.94 368 ALA A CA 1
ATOM 2812 C C . ALA A 1 368 ? 0.429 -22.217 4.666 1.00 69.94 368 ALA A C 1
ATOM 2814 O O . ALA A 1 368 ? -0.228 -22.540 3.672 1.00 69.94 368 ALA A O 1
ATOM 2815 N N . THR A 1 369 ? 0.477 -20.963 5.124 1.00 68.81 369 THR A N 1
ATOM 2816 C CA . THR A 1 369 ? -0.233 -19.842 4.490 1.00 68.81 369 THR A CA 1
ATOM 2817 C C . THR A 1 369 ? 0.279 -19.609 3.067 1.00 68.81 369 THR A C 1
ATOM 2819 O O . THR A 1 369 ? -0.510 -19.454 2.130 1.00 68.81 369 THR A O 1
ATOM 2822 N N . ALA A 1 370 ? 1.598 -19.714 2.865 1.00 67.38 370 ALA A N 1
ATOM 2823 C CA . ALA A 1 370 ? 2.214 -19.559 1.553 1.00 67.38 370 ALA A CA 1
ATOM 2824 C C . ALA A 1 370 ? 1.705 -20.570 0.508 1.00 67.38 370 ALA A C 1
ATOM 2826 O O . ALA A 1 370 ? 1.514 -20.217 -0.661 1.00 67.38 370 ALA A O 1
ATOM 2827 N N . ALA A 1 371 ? 1.462 -21.821 0.911 1.00 74.31 371 ALA A N 1
ATOM 2828 C CA . ALA A 1 371 ? 1.030 -22.882 0.007 1.00 74.31 371 ALA A CA 1
ATOM 2829 C C . ALA A 1 371 ? -0.386 -22.650 -0.547 1.00 74.31 371 ALA A C 1
ATOM 2831 O O . ALA A 1 371 ? -0.601 -22.776 -1.756 1.00 74.31 371 ALA A O 1
ATOM 2832 N N . GLU A 1 372 ? -1.340 -22.270 0.308 1.00 74.00 372 GLU A N 1
ATOM 2833 C CA . GLU A 1 372 ? -2.728 -22.048 -0.119 1.00 74.00 372 GLU A CA 1
ATOM 2834 C C . GLU A 1 372 ? -2.853 -20.809 -1.010 1.00 74.00 372 GLU A C 1
ATOM 2836 O O . GLU A 1 372 ? -3.497 -20.854 -2.061 1.00 74.00 372 GLU A O 1
ATOM 2841 N N . VAL A 1 373 ? -2.166 -19.726 -0.646 1.00 70.50 373 VAL A N 1
ATOM 2842 C CA . VAL A 1 373 ? -2.122 -18.491 -1.438 1.00 70.50 373 VAL A CA 1
ATOM 2843 C C . VAL A 1 373 ? -1.548 -18.770 -2.818 1.00 70.50 373 VAL A C 1
ATOM 2845 O O . VAL A 1 373 ? -2.127 -18.369 -3.830 1.00 70.50 373 VAL A O 1
ATOM 2848 N N . THR A 1 374 ? -0.433 -19.499 -2.874 1.00 77.88 374 THR A N 1
ATOM 2849 C CA . THR A 1 374 ? 0.204 -19.818 -4.149 1.00 77.88 374 THR A CA 1
ATOM 2850 C C . THR A 1 374 ? -0.746 -20.602 -5.056 1.00 77.88 374 THR A C 1
ATOM 2852 O O . THR A 1 374 ? -0.892 -20.257 -6.225 1.00 77.88 374 THR A O 1
ATOM 2855 N N . ARG A 1 375 ? -1.475 -21.583 -4.511 1.00 80.25 375 ARG A N 1
ATOM 2856 C CA . ARG A 1 375 ? -2.437 -22.390 -5.276 1.00 80.25 375 ARG A CA 1
ATOM 2857 C C . ARG A 1 375 ? -3.549 -21.552 -5.914 1.00 80.25 375 ARG A C 1
ATOM 2859 O O . ARG A 1 375 ? -4.043 -21.894 -6.991 1.00 80.25 375 ARG A O 1
ATOM 2866 N N . VAL A 1 376 ? -3.983 -20.480 -5.250 1.00 78.81 376 VAL A N 1
ATOM 2867 C CA . VAL A 1 376 ? -4.993 -19.555 -5.788 1.00 78.81 376 VAL A CA 1
ATOM 2868 C C . VAL A 1 376 ? -4.390 -18.661 -6.873 1.00 78.81 376 VAL A C 1
ATOM 2870 O O . VAL A 1 376 ? -5.020 -18.466 -7.914 1.00 78.81 376 VAL A O 1
ATOM 2873 N N . LEU A 1 377 ? -3.172 -18.156 -6.659 1.00 81.88 377 LEU A N 1
ATOM 2874 C CA . LEU A 1 377 ? -2.480 -17.262 -7.591 1.00 81.88 377 LEU A CA 1
ATOM 2875 C C . LEU A 1 377 ? -2.037 -17.962 -8.879 1.00 81.88 377 LEU A C 1
ATOM 2877 O O . LEU A 1 377 ? -2.259 -17.421 -9.959 1.00 81.88 377 LEU A O 1
ATOM 2881 N N . GLU A 1 378 ? -1.506 -19.183 -8.796 1.00 84.25 378 GLU A N 1
ATOM 2882 C CA . GLU A 1 378 ? -1.011 -19.965 -9.945 1.00 84.25 378 GLU A CA 1
ATOM 2883 C C . GLU A 1 378 ? -2.074 -20.214 -11.025 1.00 84.25 378 GLU A C 1
ATOM 2885 O O . GLU A 1 378 ? -1.749 -20.491 -12.177 1.00 84.25 378 GLU A O 1
ATOM 2890 N N . ARG A 1 379 ? -3.362 -20.080 -10.684 1.00 82.81 379 ARG A N 1
ATOM 2891 C CA . ARG A 1 379 ? -4.470 -20.174 -11.648 1.00 82.81 379 ARG A CA 1
ATOM 2892 C C . ARG A 1 379 ? -4.572 -18.966 -12.579 1.00 82.81 379 ARG A C 1
ATOM 2894 O O . ARG A 1 379 ? -5.285 -19.034 -13.577 1.00 82.81 379 ARG A O 1
ATOM 2901 N N . HIS A 1 380 ? -3.941 -17.851 -12.225 1.00 83.00 380 HIS A N 1
ATOM 2902 C CA . HIS A 1 380 ? -4.168 -16.550 -12.851 1.00 83.00 380 HIS A CA 1
ATOM 2903 C C . HIS A 1 380 ? -2.881 -15.785 -13.167 1.00 83.00 380 HIS A C 1
ATOM 2905 O O . HIS A 1 380 ? -2.892 -14.955 -14.076 1.00 83.00 380 HIS A O 1
ATOM 2911 N N . VAL A 1 381 ? -1.792 -16.035 -12.438 1.00 87.94 381 VAL A N 1
ATOM 2912 C CA . VAL A 1 381 ? -0.516 -15.321 -12.562 1.00 87.94 381 VAL A CA 1
ATOM 2913 C C . VAL A 1 381 ? 0.663 -16.286 -12.526 1.00 87.94 381 VAL A C 1
ATOM 2915 O O . VAL A 1 381 ? 0.573 -17.376 -11.961 1.00 87.94 381 VAL A O 1
ATOM 2918 N N . THR A 1 382 ? 1.786 -15.867 -13.102 1.00 90.00 382 THR A N 1
ATOM 2919 C CA . THR A 1 382 ? 3.053 -16.591 -12.975 1.00 90.00 382 THR A CA 1
ATOM 2920 C C . THR A 1 382 ? 3.588 -16.373 -11.569 1.00 90.00 382 THR A C 1
ATOM 2922 O O . THR A 1 382 ? 3.821 -15.231 -11.183 1.00 90.00 382 THR A O 1
ATOM 2925 N N . VAL A 1 383 ? 3.792 -17.438 -10.795 1.00 90.38 383 VAL A N 1
ATOM 2926 C CA . VAL A 1 383 ? 4.349 -17.330 -9.441 1.00 90.38 383 VAL A CA 1
ATOM 2927 C C . VAL A 1 383 ? 5.829 -17.698 -9.455 1.00 90.38 383 VAL A C 1
ATOM 2929 O O . VAL A 1 383 ? 6.201 -18.775 -9.914 1.00 90.38 383 VAL A O 1
ATOM 2932 N N . VAL A 1 384 ? 6.667 -16.808 -8.928 1.00 90.94 384 VAL A N 1
ATOM 2933 C CA . VAL A 1 384 ? 8.100 -17.025 -8.699 1.00 90.94 384 VAL A CA 1
ATOM 2934 C C . VAL A 1 384 ? 8.340 -16.975 -7.197 1.00 90.94 384 VAL A C 1
ATOM 2936 O O . VAL A 1 384 ? 7.882 -16.059 -6.519 1.00 90.94 384 VAL A O 1
ATOM 2939 N N . ARG A 1 385 ? 9.041 -17.966 -6.656 1.00 90.75 385 ARG A N 1
ATOM 2940 C CA . ARG A 1 385 ? 9.381 -18.025 -5.231 1.00 90.75 385 ARG A CA 1
ATOM 2941 C C . ARG A 1 385 ? 10.868 -17.750 -5.077 1.00 90.75 385 ARG A C 1
ATOM 2943 O O . ARG A 1 385 ? 11.655 -18.328 -5.819 1.00 90.75 385 ARG A O 1
ATOM 2950 N N . ALA A 1 386 ? 11.220 -16.866 -4.152 1.00 89.50 386 ALA A N 1
ATOM 2951 C CA . ALA A 1 386 ? 12.609 -16.609 -3.795 1.00 89.50 386 ALA A CA 1
ATOM 2952 C C . ALA A 1 386 ? 13.026 -17.486 -2.610 1.00 89.50 386 ALA A C 1
ATOM 2954 O O . ALA A 1 386 ? 12.237 -17.686 -1.683 1.00 89.50 386 ALA A O 1
ATOM 2955 N N . ASP A 1 387 ? 14.282 -17.929 -2.591 1.00 87.75 387 ASP A N 1
ATOM 2956 C CA . ASP A 1 387 ? 14.837 -18.666 -1.450 1.00 87.75 387 ASP A CA 1
ATOM 2957 C C . ASP A 1 387 ? 15.283 -17.728 -0.313 1.00 87.75 387 ASP A C 1
ATOM 2959 O O . ASP A 1 387 ? 15.397 -18.127 0.849 1.00 87.75 387 ASP A O 1
ATOM 2963 N N . LYS A 1 388 ? 15.538 -16.455 -0.636 1.00 88.25 388 LYS A N 1
ATOM 2964 C CA . LYS A 1 388 ? 16.023 -15.428 0.298 1.00 88.25 388 LYS A CA 1
ATOM 2965 C C . LYS A 1 388 ? 14.962 -14.367 0.567 1.00 88.25 388 LYS A C 1
ATOM 2967 O O . LYS A 1 388 ? 14.133 -14.083 -0.286 1.00 88.25 388 LYS A O 1
ATOM 2972 N N . ALA A 1 389 ? 15.011 -13.746 1.743 1.00 87.69 389 ALA A N 1
ATOM 2973 C CA . ALA A 1 389 ? 14.160 -12.604 2.082 1.00 87.69 389 ALA A CA 1
ATOM 2974 C C . ALA A 1 389 ? 14.730 -11.280 1.533 1.00 87.69 389 ALA A C 1
ATOM 2976 O O . ALA A 1 389 ? 15.889 -11.213 1.107 1.00 87.69 389 ALA A O 1
ATOM 2977 N N . GLY A 1 390 ? 13.916 -10.220 1.574 1.00 87.69 390 GLY A N 1
ATOM 2978 C CA . GLY A 1 390 ? 14.337 -8.851 1.270 1.00 87.69 390 GLY A CA 1
ATOM 2979 C C . GLY A 1 390 ? 14.899 -8.663 -0.143 1.00 87.69 390 GLY A C 1
ATOM 2980 O O . GLY A 1 390 ? 14.510 -9.341 -1.098 1.00 87.69 390 GLY A O 1
ATOM 2981 N N . ALA A 1 391 ? 15.844 -7.732 -0.280 1.00 88.38 391 ALA A N 1
ATOM 2982 C CA . ALA A 1 391 ? 16.428 -7.351 -1.568 1.00 88.38 391 ALA A CA 1
ATOM 2983 C C . ALA A 1 391 ? 17.215 -8.476 -2.261 1.00 88.38 391 ALA A C 1
ATOM 2985 O O . ALA A 1 391 ? 17.204 -8.573 -3.492 1.00 88.38 391 ALA A O 1
ATOM 2986 N N . ALA A 1 392 ? 17.864 -9.353 -1.488 1.00 88.25 392 ALA A N 1
ATOM 2987 C CA . ALA A 1 392 ? 18.590 -10.498 -2.033 1.00 88.25 392 ALA A CA 1
ATOM 2988 C C . ALA A 1 392 ? 17.634 -11.483 -2.724 1.00 88.25 392 ALA A C 1
ATOM 2990 O O . ALA A 1 392 ? 17.907 -11.923 -3.839 1.00 88.25 392 ALA A O 1
ATOM 2991 N N . GLY A 1 393 ? 16.496 -11.770 -2.084 1.00 88.19 393 GLY A N 1
ATOM 2992 C CA . GLY A 1 393 ? 15.434 -12.594 -2.659 1.00 88.19 393 GLY A CA 1
ATOM 2993 C C . GLY A 1 393 ? 14.777 -11.974 -3.877 1.00 88.19 393 GLY A C 1
ATOM 2994 O O . GLY A 1 393 ? 14.563 -12.646 -4.881 1.00 88.19 393 GLY A O 1
ATOM 2995 N N . LEU A 1 394 ? 14.506 -10.670 -3.816 1.00 90.75 394 LEU A N 1
ATOM 2996 C CA . LEU A 1 394 ? 13.955 -9.948 -4.957 1.00 90.75 394 LEU A CA 1
ATOM 2997 C C . LEU A 1 394 ? 14.902 -10.001 -6.165 1.00 90.75 394 LEU A C 1
ATOM 2999 O O . LEU A 1 394 ? 14.460 -10.267 -7.277 1.00 90.75 394 LEU A O 1
ATOM 3003 N N . THR A 1 395 ? 16.206 -9.813 -5.954 1.00 90.75 395 THR A N 1
ATOM 3004 C CA . THR A 1 395 ? 17.203 -9.909 -7.033 1.00 90.75 395 THR A CA 1
ATOM 3005 C C . THR A 1 395 ? 17.200 -11.297 -7.673 1.00 90.75 395 THR A C 1
ATOM 3007 O O . THR A 1 395 ? 17.157 -11.414 -8.895 1.00 90.75 395 THR A O 1
ATOM 3010 N N . GLU A 1 396 ? 17.219 -12.348 -6.852 1.00 90.50 396 GLU A N 1
ATOM 3011 C CA . GLU A 1 396 ? 17.161 -13.744 -7.296 1.00 90.50 396 GLU A CA 1
ATOM 3012 C C . GLU A 1 396 ? 15.899 -14.032 -8.118 1.00 90.50 396 GLU A C 1
ATOM 3014 O O . GLU A 1 396 ? 15.983 -14.574 -9.220 1.00 90.50 396 GLU A O 1
ATOM 3019 N N . ALA A 1 397 ? 14.737 -13.602 -7.627 1.00 88.50 397 ALA A N 1
ATOM 3020 C CA . ALA A 1 397 ? 13.467 -13.821 -8.303 1.00 88.50 397 ALA A CA 1
ATOM 3021 C C . ALA A 1 397 ? 13.340 -13.030 -9.612 1.00 88.50 397 ALA A C 1
ATOM 3023 O O . ALA A 1 397 ? 12.785 -13.548 -10.579 1.00 88.50 397 ALA A O 1
ATOM 3024 N N . LEU A 1 398 ? 13.865 -11.802 -9.680 1.00 88.31 398 LEU A N 1
ATOM 3025 C CA . LEU A 1 398 ? 13.869 -11.018 -10.919 1.00 88.31 398 LEU A CA 1
ATOM 3026 C C . LEU A 1 398 ? 14.780 -11.639 -11.985 1.00 88.31 398 LEU A C 1
ATOM 3028 O O . LEU A 1 398 ? 14.393 -11.675 -13.151 1.00 88.31 398 LEU A O 1
ATOM 3032 N N . LEU A 1 399 ? 15.937 -12.186 -11.593 1.00 87.31 399 LEU A N 1
ATOM 3033 C CA . LEU A 1 399 ? 16.802 -12.961 -12.492 1.00 87.31 399 LEU A CA 1
ATOM 3034 C C . LEU A 1 399 ? 16.085 -14.230 -12.985 1.00 87.31 399 LEU A C 1
ATOM 3036 O O . LEU A 1 399 ? 16.081 -14.525 -14.178 1.00 87.31 399 LEU A O 1
ATOM 3040 N N . ALA A 1 400 ? 15.426 -14.965 -12.084 1.00 83.06 400 ALA A N 1
ATOM 3041 C CA . ALA A 1 400 ? 14.673 -16.172 -12.436 1.00 83.06 400 ALA A CA 1
ATOM 3042 C C . ALA A 1 400 ? 13.474 -15.879 -13.358 1.00 83.06 400 ALA A C 1
ATOM 3044 O O . ALA A 1 400 ? 13.136 -16.691 -14.218 1.00 83.06 400 ALA A O 1
ATOM 3045 N N . ALA A 1 401 ? 12.853 -14.707 -13.207 1.00 80.81 401 ALA A N 1
ATOM 3046 C CA . ALA A 1 401 ? 11.783 -14.224 -14.071 1.00 80.81 401 ALA A CA 1
ATOM 3047 C C . ALA A 1 401 ? 12.283 -13.683 -15.428 1.00 80.81 401 ALA A C 1
ATOM 3049 O O . ALA A 1 401 ? 11.458 -13.309 -16.261 1.00 80.81 401 ALA A O 1
ATOM 3050 N N . GLY A 1 402 ? 13.603 -13.623 -15.658 1.00 81.38 402 GLY A N 1
ATOM 3051 C CA . GLY A 1 402 ? 14.202 -13.064 -16.875 1.00 81.38 402 GLY A CA 1
ATOM 3052 C C . GLY A 1 402 ? 14.035 -11.547 -17.002 1.00 81.38 402 GLY A C 1
ATOM 3053 O O . GLY A 1 402 ? 13.981 -11.025 -18.115 1.00 81.38 402 GLY A O 1
ATOM 3054 N N . VAL A 1 403 ? 13.881 -10.853 -15.871 1.00 80.81 403 VAL A N 1
ATOM 3055 C CA . VAL A 1 403 ? 13.668 -9.400 -15.796 1.00 80.81 403 VAL A CA 1
ATOM 3056 C C . VAL A 1 403 ? 14.981 -8.652 -15.607 1.00 80.81 403 VAL A C 1
ATOM 3058 O O . VAL A 1 403 ? 15.099 -7.542 -16.106 1.00 80.81 403 VAL A O 1
ATOM 3061 N N . LEU A 1 404 ? 15.932 -9.241 -14.880 1.00 74.44 404 LEU A N 1
ATOM 3062 C CA . LEU A 1 404 ? 17.336 -8.823 -14.781 1.00 74.44 404 LEU A CA 1
ATOM 3063 C C . LEU A 1 404 ? 18.196 -9.849 -15.517 1.00 74.44 404 LEU A C 1
ATOM 3065 O O . LEU A 1 404 ? 19.269 -9.454 -16.024 1.00 74.44 404 LEU A O 1
#

Sequence (404 aa):
MQRRETVCGFQVAVTVGARLRPVSLAVGNACRAVQQQQGVAFRAERRRRARWLAALDRPQSPQSGRSASGNNRLLLCVELGALFPPTDKKAAADTEALDSLFERLRVHVSATTQVVTLLYFFDGSMTQARQLLSQYPTAVEGDIMCAYAGAQVFQRGYSAPDPYWEDQMVLGEEAWDLKPLIWVMRQSFAEVLKPAFDPEGYLRRAAARSRQEVGDAVALEYTIEDESVPREQLVQQVRDKLAEMGVGRPRCFISSMTGHLLVLPTRASVGACIQFVMGMLRMPPQDTILVGRASSALFHDAAEALTQRGSGGLLRGMVREMRQDPMRSASVAPAPTEEAEGAPAAEAIDARSRANGTAILLPDGDAATAAEVTRVLERHVTVVRADKAGAAGLTEALLAAGVL

pLDDT: mean 73.04, std 20.0, range [29.7, 97.25]

Secondary structure (DSSP, 8-state):
-EEEEEETTEEEEEETTS----HHHHHHHHHHHHHHHHHHHHHHHHHHHHHHHHHHTPPPP--------S-SEEEEEEEHHHHS---SS-HHHHHHHHHHHHHHHHHHHHHH--EEEEEEE-SS-HHHHHHHHHTSTTPPPPSEEEEGGGTEEEETT-SSPPHHHHHHHHTS-TT--HHHHHHHHHHHHTTTEEESS-HHHHHHHHHS--TT-GGGTT-EEEEE--TTS-HHHHHHHHHHHHHHTT----EEEE-TTT-PEEEE-TT--HHHHHHHHHHHHT--GGGEEEEEETT-HHHHHHHHHHHT-S-HHHHHHHHHHHHH-GGG-S--PPPPPPP-------TTS-TTTT-SSEEEEE--S-HHHHHHHHHHHTTTSEEEE-SS-HHHHHHHHHHHTT--